Protein AF-A0A1I8JSB0-F1 (afdb_monomer_lite)

Sequence (387 aa):
MGYAEASQKTAGIHMRLFARAFAFRDAEGRSAAFVNVDAGMISPMMKLKAQLYTEANVLLSATHTHSGPGGYHGYTLYAISTLGYFADTFNTLANGIARSIELAHASLRPTKTAIQLRTAGQFWPSSLRAHNTDRDMTVVKLVDANSGKPFGMLNWFAVHPTSMNNTNLLISGDNKGWAAQAFERFMDYQAGTNTLPGGQRFVASFANANEGDSQHRRPRCMDTGEPCDIATSTCGGKAKHCVASGPGKDMLDSTRIIGLKQFGRAMYVDMSNQQLTVNGRRVRTCPPAMVFAAGTPTVRAVFDFTQGDTSGNPFWNLVRGILSKPNQEQINCHSPKPILLNTGYALADNGMTGAKVVLSGVSNLYSSYVTTFEEYQVSGDKVDVNN

InterPro domains:
  IPR006823 Neutral/alkaline nonlysosomal ceramidase [PTHR12670] (1-266)
  IPR031329 Neutral/alkaline non-lysosomal ceramidase, N-terminal [PF04734] (1-115)
  IPR031329 Neutral/alkaline non-lysosomal ceramidase, N-terminal [PF04734] (131-266)

pLDDT: mean 79.34, std 17.27, range [29.23, 98.44]

Organism: NCBI:txid282301

Structure (mmCIF, N/CA/C/O backbone):
data_AF-A0A1I8JSB0-F1
#
_entry.id   AF-A0A1I8JSB0-F1
#
loop_
_atom_site.group_PDB
_atom_site.id
_atom_site.type_symbol
_atom_site.label_atom_id
_atom_site.label_alt_id
_atom_site.label_comp_id
_atom_site.label_asym_id
_atom_site.label_entity_id
_atom_site.label_seq_id
_atom_site.pdbx_PDB_ins_code
_atom_site.Cartn_x
_atom_site.Cartn_y
_atom_site.Cartn_z
_atom_site.occupancy
_atom_site.B_iso_or_equiv
_atom_site.auth_seq_id
_atom_site.auth_comp_id
_atom_site.auth_asym_id
_atom_site.auth_atom_id
_atom_site.pdbx_PDB_model_num
ATOM 1 N N . MET A 1 1 ? 9.179 -6.297 -8.871 1.00 89.56 1 MET A N 1
ATOM 2 C CA . MET A 1 1 ? 8.061 -6.698 -9.753 1.00 89.56 1 MET A CA 1
ATOM 3 C C . MET A 1 1 ? 7.345 -5.427 -10.140 1.00 89.56 1 MET A C 1
ATOM 5 O O . MET A 1 1 ? 7.002 -4.690 -9.231 1.00 89.56 1 MET A O 1
ATOM 9 N N . GLY A 1 2 ? 7.151 -5.167 -11.433 1.00 90.69 2 GLY A N 1
ATOM 10 C CA . GLY A 1 2 ? 6.472 -3.959 -11.916 1.00 90.69 2 GLY A CA 1
ATOM 11 C C . GLY A 1 2 ? 7.093 -3.413 -13.201 1.00 90.69 2 GLY A C 1
ATOM 12 O O . GLY A 1 2 ? 6.417 -3.328 -14.213 1.00 90.69 2 GLY A O 1
ATOM 13 N N . TYR A 1 3 ? 8.401 -3.132 -13.203 1.00 90.31 3 TYR A N 1
ATOM 14 C CA . TYR A 1 3 ? 9.091 -2.533 -14.361 1.00 90.31 3 TYR A CA 1
ATOM 15 C C . TYR A 1 3 ? 9.356 -3.471 -15.546 1.00 90.31 3 TYR A C 1
ATOM 17 O O . TYR A 1 3 ? 9.834 -3.009 -16.575 1.00 90.31 3 TYR A O 1
ATOM 25 N N . ALA A 1 4 ? 9.090 -4.772 -15.396 1.00 87.81 4 ALA A N 1
ATOM 26 C CA . ALA A 1 4 ? 9.387 -5.798 -16.400 1.00 87.81 4 ALA A CA 1
ATOM 27 C C . ALA A 1 4 ? 10.856 -5.808 -16.896 1.00 87.81 4 ALA A C 1
ATOM 29 O O . ALA A 1 4 ? 11.142 -6.261 -18.000 1.00 87.81 4 ALA A O 1
ATOM 30 N N . GLU A 1 5 ? 11.793 -5.348 -16.063 1.00 88.12 5 GLU A N 1
ATOM 31 C CA . GLU A 1 5 ? 13.224 -5.302 -16.366 1.00 88.12 5 GLU A CA 1
ATOM 32 C C . GLU A 1 5 ? 13.910 -6.582 -15.867 1.00 88.12 5 GLU A C 1
ATOM 34 O O . GLU A 1 5 ? 14.015 -6.812 -14.662 1.00 88.12 5 GLU A O 1
ATOM 39 N N . ALA A 1 6 ? 14.380 -7.425 -16.791 1.00 84.44 6 ALA A N 1
ATOM 40 C CA . ALA A 1 6 ? 14.959 -8.734 -16.471 1.00 84.44 6 ALA A CA 1
ATOM 41 C C . ALA A 1 6 ? 16.253 -8.642 -15.639 1.00 84.44 6 ALA A C 1
ATOM 43 O O . ALA A 1 6 ? 16.594 -9.570 -14.897 1.00 84.44 6 ALA A O 1
ATOM 44 N N . SER A 1 7 ? 16.980 -7.526 -15.753 1.00 89.50 7 SER A N 1
ATOM 45 C CA . SER A 1 7 ? 18.189 -7.270 -14.964 1.00 89.50 7 SER A CA 1
ATOM 46 C C . SER A 1 7 ? 17.901 -6.785 -13.535 1.00 89.50 7 SER A C 1
ATOM 48 O O . SER A 1 7 ? 18.782 -6.869 -12.677 1.00 89.50 7 SER A O 1
ATOM 50 N N . GLN A 1 8 ? 16.671 -6.347 -13.235 1.00 93.31 8 GLN A N 1
ATOM 51 C CA . GLN A 1 8 ? 16.290 -5.810 -11.928 1.00 93.31 8 GLN A CA 1
ATOM 52 C C . GLN A 1 8 ? 16.028 -6.934 -10.909 1.00 93.31 8 GLN A C 1
ATOM 54 O O . GLN A 1 8 ? 14.889 -7.276 -10.580 1.00 93.31 8 GLN A O 1
ATOM 59 N N . LYS A 1 9 ? 17.107 -7.520 -10.387 1.00 94.38 9 LYS A N 1
ATOM 60 C CA . LYS A 1 9 ? 17.066 -8.570 -9.359 1.00 94.38 9 LYS A CA 1
ATOM 61 C C . LYS A 1 9 ? 17.304 -7.981 -7.972 1.00 94.38 9 LYS A C 1
ATOM 63 O O . LYS A 1 9 ? 18.182 -7.145 -7.788 1.00 94.38 9 LYS A O 1
ATOM 68 N N . THR A 1 10 ? 16.539 -8.430 -6.979 1.00 95.25 10 THR A N 1
ATOM 69 C CA . THR A 1 10 ? 16.676 -7.949 -5.596 1.00 95.25 10 THR A CA 1
ATOM 70 C C . THR A 1 10 ? 18.075 -8.246 -5.046 1.00 95.25 10 THR A C 1
ATOM 72 O O . THR A 1 10 ? 18.488 -9.404 -5.045 1.00 95.25 10 THR A O 1
ATOM 75 N N . ALA A 1 11 ? 18.769 -7.228 -4.534 1.00 97.06 11 ALA A N 1
ATOM 76 C CA . ALA A 1 11 ? 20.131 -7.311 -3.989 1.00 97.06 11 ALA A CA 1
ATOM 77 C C . ALA A 1 11 ? 20.255 -6.716 -2.570 1.00 97.06 11 ALA A C 1
ATOM 79 O O . ALA A 1 11 ? 21.353 -6.478 -2.075 1.00 97.06 11 ALA A O 1
ATOM 80 N N . GLY A 1 12 ? 19.131 -6.453 -1.903 1.00 97.75 12 GLY A N 1
ATOM 81 C CA . GLY A 1 12 ? 19.112 -5.928 -0.543 1.00 97.75 12 GLY A CA 1
ATOM 82 C C . GLY A 1 12 ? 17.721 -5.490 -0.108 1.00 97.75 12 GLY A C 1
ATOM 83 O O . GLY A 1 12 ? 16.734 -5.687 -0.820 1.00 97.75 12 GLY A O 1
ATOM 84 N N . ILE A 1 13 ? 17.638 -4.887 1.076 1.00 97.88 13 ILE A N 1
ATOM 85 C CA . ILE A 1 13 ? 16.386 -4.400 1.659 1.00 97.88 13 ILE A CA 1
ATOM 86 C C . ILE A 1 13 ? 16.592 -2.954 2.101 1.00 97.88 13 ILE A C 1
ATOM 88 O O . ILE A 1 13 ? 17.453 -2.682 2.931 1.00 97.88 13 ILE A O 1
ATOM 92 N N . HIS A 1 14 ? 15.782 -2.041 1.566 1.00 97.56 14 HIS A N 1
ATOM 93 C CA . HIS A 1 14 ? 15.671 -0.668 2.061 1.00 97.56 14 HIS A CA 1
ATOM 94 C C . HIS A 1 14 ? 14.666 -0.619 3.218 1.00 97.56 14 HIS A C 1
ATOM 96 O O . HIS A 1 14 ? 14.980 -0.139 4.304 1.00 97.56 14 HIS A O 1
ATOM 102 N N . MET A 1 15 ? 13.468 -1.167 3.007 1.00 95.75 15 MET A N 1
ATOM 103 C CA . MET A 1 15 ? 12.448 -1.320 4.045 1.00 95.75 15 MET A CA 1
ATOM 104 C C . MET A 1 15 ? 11.651 -2.602 3.833 1.00 95.75 15 MET A C 1
ATOM 106 O O . MET A 1 15 ? 11.510 -3.086 2.709 1.00 95.75 15 MET A O 1
ATOM 110 N N . ARG A 1 16 ? 11.125 -3.159 4.927 1.00 97.12 16 ARG A N 1
ATOM 111 C CA . ARG A 1 16 ? 10.251 -4.333 4.868 1.00 97.12 16 ARG A CA 1
ATOM 112 C C . ARG A 1 16 ? 8.912 -3.975 4.221 1.00 97.12 16 ARG A C 1
ATOM 114 O O . ARG A 1 16 ? 8.481 -2.824 4.252 1.00 97.12 16 ARG A O 1
ATOM 121 N N . LEU A 1 17 ? 8.286 -4.998 3.653 1.00 97.94 17 LEU A N 1
ATOM 122 C CA . LEU A 1 17 ? 6.951 -4.962 3.070 1.00 97.94 17 LEU A CA 1
ATOM 123 C C . LEU A 1 17 ? 5.964 -5.519 4.098 1.00 97.94 17 LEU A C 1
ATOM 125 O O . LEU A 1 17 ? 6.251 -6.551 4.708 1.00 97.94 17 LEU A O 1
ATOM 129 N N . PHE A 1 18 ? 4.823 -4.860 4.289 1.00 98.00 18 PHE A N 1
ATOM 130 C CA . PHE A 1 18 ? 3.816 -5.271 5.264 1.00 98.00 18 PHE A CA 1
ATOM 131 C C . PHE A 1 18 ? 2.462 -5.556 4.605 1.00 98.00 18 PHE A C 1
ATOM 133 O O . PHE A 1 18 ? 2.074 -4.909 3.633 1.00 98.00 18 PHE A O 1
ATOM 140 N N . ALA A 1 19 ? 1.722 -6.507 5.178 1.00 97.81 19 ALA A N 1
ATOM 141 C CA . ALA A 1 19 ? 0.291 -6.671 4.948 1.00 97.81 19 ALA A CA 1
ATOM 142 C C . ALA A 1 19 ? -0.464 -6.006 6.106 1.00 97.81 19 ALA A C 1
ATOM 144 O O . ALA A 1 19 ? -0.271 -6.366 7.269 1.00 97.81 19 ALA A O 1
ATOM 145 N N . ARG A 1 20 ? -1.296 -5.011 5.794 1.00 98.12 20 ARG A N 1
ATOM 146 C CA . ARG A 1 20 ? -2.055 -4.224 6.772 1.00 98.12 20 ARG A CA 1
ATOM 147 C C . ARG A 1 20 ? -3.529 -4.563 6.657 1.00 98.12 20 ARG A C 1
ATOM 149 O O . ARG A 1 20 ? -4.181 -4.151 5.699 1.00 98.12 20 ARG A O 1
ATOM 156 N N . ALA A 1 21 ? -4.032 -5.326 7.620 1.00 97.19 21 ALA A N 1
ATOM 157 C CA . ALA A 1 21 ? -5.405 -5.807 7.633 1.00 97.19 21 ALA A CA 1
ATOM 158 C C . ALA A 1 21 ? -6.298 -4.998 8.579 1.00 97.19 21 ALA A C 1
ATOM 160 O O . ALA A 1 21 ? -5.900 -4.625 9.681 1.00 97.19 21 ALA A O 1
ATOM 161 N N . PHE A 1 22 ? -7.538 -4.798 8.149 1.00 96.25 22 PHE A N 1
ATOM 162 C CA . PHE A 1 22 ? -8.606 -4.144 8.887 1.00 96.25 22 PHE A CA 1
ATOM 163 C C . PHE A 1 22 ? -9.823 -5.059 8.844 1.00 96.25 22 PHE A C 1
ATOM 165 O O . PHE A 1 22 ? -10.393 -5.295 7.779 1.00 96.25 22 PHE A O 1
ATOM 172 N N . ALA A 1 23 ? -10.183 -5.603 10.003 1.00 95.31 23 ALA A N 1
ATOM 173 C CA . ALA A 1 23 ? -11.363 -6.433 10.181 1.00 95.31 23 ALA A CA 1
ATOM 174 C C . ALA A 1 23 ? -12.520 -5.572 10.692 1.00 95.31 23 ALA A C 1
ATOM 176 O O . ALA A 1 23 ? -12.367 -4.810 11.648 1.00 95.31 23 ALA A O 1
ATOM 177 N N . PHE A 1 24 ? -13.680 -5.727 10.072 1.00 92.56 24 PHE A N 1
ATOM 178 C CA . PHE A 1 24 ? -14.917 -5.055 10.434 1.00 92.56 24 PHE A CA 1
ATOM 179 C C . PHE A 1 24 ? -15.942 -6.103 10.836 1.00 92.56 24 PHE A C 1
ATOM 181 O O . PHE A 1 24 ? -16.039 -7.155 10.203 1.00 92.56 24 PHE A O 1
ATOM 188 N N . ARG A 1 25 ? -16.711 -5.804 11.880 1.00 92.69 25 ARG A N 1
ATOM 189 C CA . ARG A 1 25 ? -17.876 -6.582 12.291 1.00 92.69 25 ARG A CA 1
ATOM 190 C C . ARG A 1 25 ? -19.010 -5.620 12.603 1.00 92.69 25 ARG A C 1
ATOM 192 O O . ARG A 1 25 ? -18.790 -4.660 13.339 1.00 92.69 25 ARG A O 1
ATOM 199 N N . ASP A 1 26 ? -20.177 -5.859 12.022 1.00 87.94 26 ASP A N 1
ATOM 200 C CA . ASP A 1 26 ? -21.372 -5.067 12.306 1.00 87.94 26 ASP A CA 1
ATOM 201 C C . ASP A 1 26 ? -22.164 -5.612 13.504 1.00 87.94 26 ASP A C 1
ATOM 203 O O . ASP A 1 26 ? -21.771 -6.593 14.142 1.00 87.94 26 ASP A O 1
ATOM 207 N N . ALA A 1 27 ? -23.267 -4.938 13.835 1.00 86.50 27 ALA A N 1
ATOM 208 C CA . ALA A 1 27 ? -24.126 -5.303 14.958 1.00 86.50 27 ALA A CA 1
ATOM 209 C C . ALA A 1 27 ? -24.830 -6.656 14.753 1.00 86.50 27 ALA A C 1
ATOM 211 O O . ALA A 1 27 ? -25.125 -7.340 15.729 1.00 86.50 27 ALA A O 1
ATOM 212 N N . GLU A 1 28 ? -25.040 -7.070 13.500 1.00 90.56 28 GLU A N 1
ATOM 213 C CA . GLU A 1 28 ? -25.629 -8.364 13.145 1.00 90.56 28 GLU A CA 1
ATOM 214 C C . GLU A 1 28 ? -24.593 -9.504 13.126 1.00 90.56 28 GLU A C 1
ATOM 216 O O . GLU A 1 28 ? -24.933 -10.655 12.855 1.00 90.56 28 GLU A O 1
ATOM 221 N N . GLY A 1 29 ? -23.322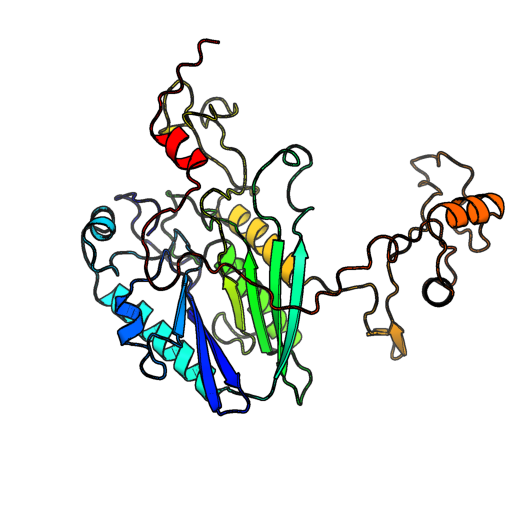 -9.208 13.416 1.00 88.62 29 GLY A N 1
ATOM 222 C CA . GLY A 1 29 ? -22.240 -10.189 13.467 1.00 88.62 29 GLY A CA 1
ATOM 223 C C . GLY A 1 29 ? -21.635 -10.537 12.106 1.00 88.62 29 GLY A C 1
ATOM 224 O O . GLY A 1 29 ? -20.741 -11.385 12.045 1.00 88.62 29 GLY A O 1
ATOM 225 N N . ARG A 1 30 ? -22.044 -9.872 11.018 1.00 91.50 30 ARG A N 1
ATOM 226 C CA . ARG A 1 30 ? -21.415 -10.047 9.703 1.00 91.50 30 ARG A CA 1
ATOM 227 C C . ARG A 1 30 ? -20.030 -9.422 9.748 1.00 91.50 30 ARG A C 1
ATOM 229 O O . ARG A 1 30 ? -19.825 -8.363 10.341 1.00 91.50 30 ARG A O 1
ATOM 236 N N . SER A 1 31 ? -19.054 -10.091 9.146 1.00 92.62 31 SER A N 1
ATOM 237 C CA . SER A 1 31 ? -17.669 -9.625 9.138 1.00 92.62 31 SER A CA 1
ATOM 238 C C . SER A 1 31 ? -17.145 -9.438 7.724 1.00 92.62 31 SER A C 1
ATOM 240 O O . SER A 1 31 ? -17.493 -10.198 6.824 1.00 92.62 31 SER A O 1
ATOM 242 N N . ALA A 1 32 ? -16.290 -8.436 7.550 1.00 93.75 32 ALA A N 1
ATOM 243 C CA . ALA A 1 32 ? -15.554 -8.181 6.320 1.00 93.75 32 ALA A CA 1
ATOM 244 C C . ALA A 1 32 ? -14.115 -7.776 6.649 1.00 93.75 32 ALA A C 1
ATOM 246 O O . ALA A 1 32 ? -13.860 -7.186 7.699 1.00 93.75 32 ALA A O 1
ATOM 247 N N . ALA A 1 33 ? -13.175 -8.078 5.760 1.00 94.75 33 ALA A N 1
ATOM 248 C CA . ALA A 1 33 ? -11.778 -7.702 5.916 1.00 94.75 33 ALA A CA 1
ATOM 249 C C . ALA A 1 33 ? -11.260 -6.959 4.684 1.00 94.75 33 ALA A C 1
ATOM 251 O O . ALA A 1 33 ? -11.457 -7.387 3.549 1.00 94.75 33 ALA A O 1
ATOM 252 N N . PHE A 1 34 ? -10.549 -5.864 4.927 1.00 96.31 34 PHE A N 1
ATOM 253 C CA . PHE A 1 34 ? -9.745 -5.174 3.927 1.00 96.31 34 PHE A CA 1
ATOM 254 C C . PHE A 1 34 ? -8.271 -5.352 4.270 1.00 96.31 34 PHE A C 1
ATOM 256 O O . PHE A 1 34 ? -7.871 -5.094 5.404 1.00 96.31 34 PHE A O 1
ATOM 263 N N . VAL A 1 35 ? -7.457 -5.768 3.305 1.00 97.69 35 VAL A N 1
ATOM 264 C CA . VAL A 1 35 ? -6.010 -5.908 3.483 1.00 97.69 35 VAL A CA 1
ATOM 265 C C . VAL A 1 35 ? -5.300 -5.133 2.395 1.00 97.69 35 VAL A C 1
ATOM 267 O O . VAL A 1 35 ? -5.491 -5.421 1.220 1.00 97.69 35 VAL A O 1
ATOM 270 N N . ASN A 1 36 ? -4.451 -4.187 2.783 1.00 98.19 36 ASN A N 1
ATOM 271 C CA . ASN A 1 36 ? -3.564 -3.494 1.859 1.00 98.19 36 ASN A CA 1
ATOM 272 C C . ASN A 1 36 ? -2.135 -4.019 2.025 1.00 98.19 36 ASN A C 1
ATO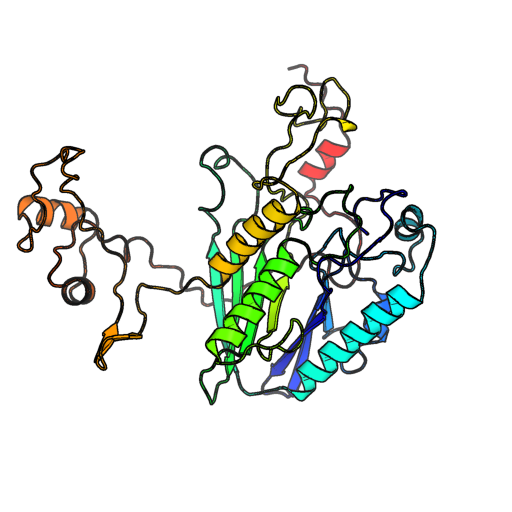M 274 O O . ASN A 1 36 ? -1.599 -4.036 3.136 1.00 98.19 36 ASN A O 1
ATOM 278 N N . VAL A 1 37 ? -1.534 -4.476 0.932 1.00 98.00 37 VAL A N 1
ATOM 279 C CA . VAL A 1 37 ? -0.258 -5.196 0.926 1.00 98.00 37 VAL A CA 1
ATOM 280 C C . VAL A 1 37 ? 0.788 -4.378 0.187 1.00 98.00 37 VAL A C 1
ATOM 282 O O . VAL A 1 37 ? 0.558 -3.950 -0.943 1.00 98.00 37 VAL A O 1
ATOM 285 N N . ASP A 1 38 ? 1.963 -4.208 0.791 1.00 98.25 38 ASP A N 1
ATOM 286 C CA . ASP A 1 38 ? 3.129 -3.631 0.120 1.00 98.25 38 ASP A CA 1
ATOM 287 C C . ASP A 1 38 ? 3.663 -4.609 -0.948 1.00 98.25 38 ASP A C 1
ATOM 289 O O . ASP A 1 38 ? 4.637 -5.328 -0.738 1.00 98.25 38 ASP A O 1
ATOM 293 N N . ALA A 1 39 ? 2.993 -4.670 -2.097 1.00 97.31 39 ALA A N 1
ATOM 294 C CA . ALA A 1 39 ? 3.317 -5.529 -3.230 1.00 97.31 39 ALA A CA 1
ATOM 295 C C . ALA A 1 39 ? 3.025 -4.817 -4.559 1.00 97.31 39 ALA A C 1
ATOM 297 O O . ALA A 1 39 ? 2.304 -3.821 -4.596 1.00 97.31 39 ALA A O 1
ATOM 298 N N . GLY A 1 40 ? 3.569 -5.356 -5.652 1.00 95.56 40 GLY A N 1
ATOM 299 C CA . GLY A 1 40 ? 3.278 -4.870 -7.003 1.00 95.56 40 GLY A CA 1
ATOM 300 C C . GLY A 1 40 ? 1.825 -5.118 -7.396 1.00 95.56 40 GLY A C 1
ATOM 301 O O . GLY A 1 40 ? 1.167 -4.230 -7.906 1.00 95.56 40 GLY A O 1
ATOM 302 N N . MET A 1 41 ? 1.277 -6.294 -7.113 1.00 94.31 41 MET A N 1
ATOM 303 C CA . MET A 1 41 ? -0.147 -6.565 -7.291 1.00 94.31 41 MET A CA 1
ATOM 304 C C . MET A 1 41 ? -0.571 -7.792 -6.485 1.00 94.31 41 MET A C 1
ATOM 306 O O . MET A 1 41 ? 0.259 -8.442 -5.851 1.00 94.31 41 MET A O 1
ATOM 310 N N . ILE A 1 42 ? -1.868 -8.102 -6.487 1.00 93.94 42 ILE A N 1
ATOM 311 C CA . ILE A 1 42 ? -2.411 -9.277 -5.805 1.00 93.94 42 ILE A CA 1
ATOM 312 C C . ILE A 1 42 ? -2.579 -10.435 -6.787 1.00 93.94 42 ILE A C 1
ATOM 314 O O . ILE A 1 42 ? -3.166 -10.294 -7.861 1.00 93.94 42 ILE A O 1
ATOM 318 N N . SER A 1 43 ? -2.078 -11.604 -6.391 1.00 91.25 43 SER A N 1
ATOM 319 C CA . SER A 1 43 ? -2.400 -12.868 -7.049 1.00 91.25 43 SER A CA 1
ATOM 320 C C . SER A 1 43 ? -3.702 -13.423 -6.460 1.00 91.25 43 SER A C 1
ATOM 322 O O . SER A 1 43 ? -3.801 -13.521 -5.232 1.00 91.25 43 SER A O 1
ATOM 324 N N . PRO A 1 44 ? -4.677 -13.855 -7.283 1.00 87.25 44 PRO A N 1
ATOM 325 C CA . PRO A 1 44 ? -5.954 -14.380 -6.786 1.00 87.25 44 PRO A CA 1
ATOM 326 C C . PRO A 1 44 ? -5.764 -15.604 -5.879 1.00 87.25 44 PRO A C 1
ATOM 328 O O . PRO A 1 44 ? -6.510 -15.799 -4.922 1.00 87.25 44 PRO A O 1
ATOM 331 N N . MET A 1 45 ? -4.695 -16.377 -6.102 1.00 88.38 45 MET A N 1
ATOM 332 C CA . MET A 1 45 ? -4.334 -17.541 -5.286 1.00 88.38 45 MET A CA 1
ATOM 333 C C . MET A 1 45 ? -4.061 -17.189 -3.815 1.00 88.38 45 MET A C 1
ATOM 335 O O . MET A 1 45 ? -4.176 -18.054 -2.950 1.00 88.38 45 MET A O 1
ATOM 339 N N . MET A 1 46 ? -3.722 -15.933 -3.499 1.00 90.81 46 MET A N 1
ATOM 340 C CA . MET A 1 46 ? -3.470 -15.501 -2.119 1.00 90.81 46 MET A CA 1
ATOM 341 C C . MET A 1 46 ? -4.737 -15.535 -1.255 1.00 90.81 46 MET A C 1
ATOM 343 O O . MET A 1 46 ? -4.636 -15.760 -0.049 1.00 90.81 46 MET A O 1
ATOM 347 N N . LYS A 1 47 ? -5.932 -15.393 -1.852 1.00 87.06 47 LYS A N 1
ATOM 348 C CA . LYS A 1 47 ? -7.203 -15.499 -1.115 1.00 87.06 47 LYS A CA 1
ATOM 349 C C . LYS A 1 47 ? -7.414 -16.878 -0.489 1.00 87.06 47 LYS A C 1
ATOM 351 O O . LYS A 1 47 ? -8.026 -16.966 0.568 1.00 87.06 47 LYS A O 1
ATOM 356 N N . LEU A 1 48 ? -6.839 -17.938 -1.065 1.00 83.88 48 LEU A N 1
ATOM 357 C CA . LEU A 1 48 ? -6.954 -19.308 -0.544 1.00 83.88 48 LEU A CA 1
ATOM 358 C C . LEU A 1 48 ? -6.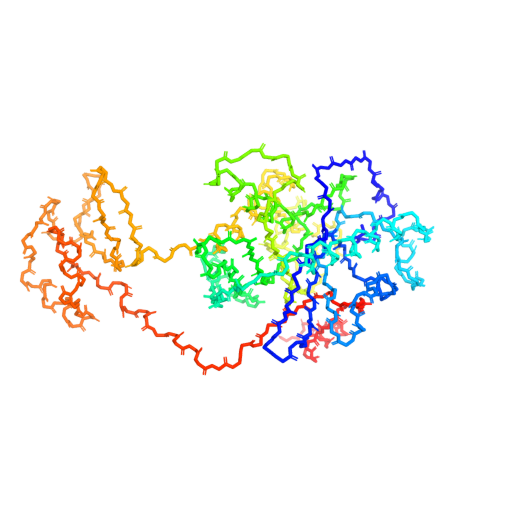358 -19.472 0.866 1.00 83.88 48 LEU A C 1
ATOM 360 O O . LEU A 1 48 ? -6.695 -20.417 1.578 1.00 83.88 48 LEU A O 1
ATOM 364 N N . LYS A 1 49 ? -5.463 -18.563 1.277 1.00 84.56 49 LYS A N 1
ATOM 365 C CA . LYS A 1 49 ? -4.858 -18.556 2.615 1.00 84.56 49 LYS A CA 1
ATOM 366 C C . LYS A 1 49 ? -5.631 -17.696 3.624 1.00 84.56 49 LYS A C 1
ATOM 368 O O . LYS A 1 49 ? -5.372 -17.802 4.816 1.00 84.56 49 LYS A O 1
ATOM 373 N N . ALA A 1 50 ? -6.605 -16.894 3.192 1.00 83.56 50 ALA A N 1
ATOM 374 C CA . ALA A 1 50 ? -7.394 -16.004 4.047 1.00 83.56 50 ALA A CA 1
ATOM 375 C C . ALA A 1 50 ? -8.632 -16.697 4.665 1.00 83.56 50 ALA A C 1
ATOM 377 O O . ALA A 1 50 ? -9.723 -16.140 4.653 1.00 83.56 50 ALA A O 1
ATOM 378 N N . GLN A 1 51 ? -8.471 -17.907 5.215 1.00 84.31 51 GLN A N 1
ATOM 379 C CA . GLN A 1 51 ? -9.574 -18.834 5.542 1.00 84.31 51 GLN A CA 1
ATOM 380 C C . GLN A 1 51 ? -10.577 -18.351 6.609 1.00 84.31 51 GLN A C 1
ATOM 382 O O . GLN A 1 51 ? -11.674 -18.894 6.693 1.00 84.31 51 GLN A O 1
ATOM 387 N N . LEU A 1 52 ? -10.237 -17.337 7.418 1.00 87.38 52 LEU A N 1
ATOM 388 C CA . LEU A 1 52 ? -11.178 -16.729 8.377 1.00 87.38 52 LEU A CA 1
ATOM 389 C C . LEU A 1 52 ? -12.329 -15.972 7.697 1.00 87.38 52 LEU A C 1
ATOM 391 O O . LEU A 1 52 ? -13.334 -15.667 8.338 1.00 87.38 52 LEU A O 1
ATOM 395 N N . TYR A 1 53 ? -12.160 -15.637 6.421 1.00 90.44 53 TYR A N 1
ATOM 396 C CA . TYR A 1 53 ? -13.135 -14.941 5.601 1.00 90.44 53 TYR A CA 1
ATOM 397 C C . TYR A 1 53 ? -13.358 -15.732 4.310 1.00 90.44 53 TYR A C 1
ATOM 399 O O . TYR A 1 53 ? -12.550 -16.557 3.889 1.00 90.44 53 TYR A O 1
ATOM 407 N N . THR A 1 54 ? -14.488 -15.479 3.675 1.00 89.44 54 THR A N 1
ATOM 408 C CA . THR A 1 54 ? -14.830 -15.991 2.349 1.00 89.44 54 THR A CA 1
ATOM 409 C C . THR A 1 54 ? -14.344 -15.029 1.270 1.00 89.44 54 THR A C 1
ATOM 411 O O . THR A 1 54 ? -14.058 -13.861 1.537 1.00 89.44 54 THR A O 1
ATOM 414 N N . GLU A 1 55 ? -14.318 -15.480 0.018 1.00 86.38 55 GLU A N 1
ATOM 415 C CA . GLU A 1 55 ? -13.990 -14.618 -1.121 1.00 86.38 55 GLU A CA 1
ATOM 416 C C . GLU A 1 55 ? -14.850 -13.343 -1.179 1.00 86.38 55 GLU A C 1
ATOM 418 O O . GLU A 1 55 ? -14.332 -12.277 -1.524 1.00 86.38 55 GLU A O 1
ATOM 423 N N . ALA A 1 56 ? -16.128 -13.457 -0.799 1.00 87.81 56 ALA A N 1
ATOM 424 C CA . ALA A 1 56 ? -17.125 -12.394 -0.868 1.00 87.81 56 ALA A CA 1
ATOM 425 C C . ALA A 1 56 ? -16.926 -11.283 0.174 1.00 87.81 56 ALA A C 1
ATOM 427 O O . ALA A 1 56 ? -17.400 -10.167 -0.021 1.00 87.81 56 ALA A O 1
ATOM 428 N N . ASN A 1 57 ? -16.238 -11.566 1.282 1.00 91.25 57 ASN A N 1
ATOM 429 C CA . ASN A 1 57 ? -16.065 -10.624 2.390 1.00 91.25 57 ASN A CA 1
ATOM 430 C C . ASN A 1 57 ? -14.592 -10.379 2.752 1.00 91.25 57 ASN A C 1
ATOM 432 O O . ASN A 1 57 ? -14.302 -9.869 3.834 1.00 91.25 57 ASN A O 1
ATOM 436 N N . VAL A 1 58 ? -13.668 -10.684 1.836 1.00 94.06 58 VAL A N 1
ATOM 437 C CA . VAL A 1 58 ? -12.267 -10.253 1.911 1.00 94.06 58 VAL A CA 1
ATOM 438 C C . VAL A 1 58 ? -11.851 -9.510 0.642 1.00 94.06 58 VAL A C 1
ATOM 440 O O . VAL A 1 58 ? -11.929 -10.036 -0.473 1.00 94.06 58 VAL A O 1
ATOM 443 N N . LEU A 1 59 ? -11.368 -8.282 0.821 1.00 94.69 59 LEU A N 1
ATOM 444 C CA . LEU A 1 59 ? -10.761 -7.471 -0.228 1.00 94.69 59 LEU A CA 1
ATOM 445 C C . LEU A 1 59 ? -9.253 -7.399 0.014 1.00 94.69 59 LEU A C 1
ATOM 447 O O . LEU A 1 59 ? -8.805 -6.827 1.008 1.00 94.69 59 LEU A O 1
ATOM 451 N N . LEU A 1 60 ? -8.477 -7.989 -0.893 1.00 96.50 60 LEU A N 1
ATOM 452 C CA . LEU A 1 60 ? -7.020 -7.882 -0.892 1.00 96.50 60 LEU A CA 1
ATOM 453 C C . LEU A 1 60 ? -6.625 -6.819 -1.915 1.00 96.50 60 LEU A C 1
ATOM 455 O O . LEU A 1 60 ? -6.947 -6.975 -3.085 1.00 96.50 60 LEU A O 1
ATOM 459 N N . SER A 1 61 ? -5.921 -5.778 -1.493 1.00 96.75 61 SER A N 1
ATOM 460 C CA . SER A 1 61 ? -5.436 -4.670 -2.319 1.00 96.75 61 SER A CA 1
ATOM 461 C C . SER A 1 61 ? -3.918 -4.603 -2.227 1.00 96.75 61 SER A C 1
ATOM 463 O O . SER A 1 61 ? -3.346 -4.893 -1.175 1.00 96.75 61 SER A O 1
ATOM 465 N N . ALA A 1 62 ? -3.251 -4.204 -3.304 1.00 97.31 62 ALA A N 1
ATOM 466 C CA . ALA A 1 62 ? -1.829 -3.888 -3.266 1.00 97.31 62 ALA A CA 1
ATOM 467 C C . ALA A 1 62 ? -1.603 -2.371 -3.262 1.00 97.31 62 ALA A C 1
ATOM 469 O O . ALA A 1 62 ? -2.382 -1.618 -3.844 1.00 97.31 62 ALA A O 1
ATOM 470 N N . THR A 1 63 ? -0.494 -1.925 -2.671 1.00 97.62 63 THR A N 1
ATOM 471 C CA . THR A 1 63 ? -0.028 -0.536 -2.814 1.00 97.62 63 THR A CA 1
ATOM 472 C C . THR A 1 63 ? 0.504 -0.232 -4.205 1.00 97.62 63 THR A C 1
ATOM 474 O O . THR A 1 63 ? 0.696 0.938 -4.508 1.00 97.62 63 THR A O 1
ATOM 477 N N . HIS A 1 64 ? 0.736 -1.275 -5.008 1.00 97.31 64 HIS A N 1
ATOM 478 C CA . HIS A 1 64 ? 1.330 -1.288 -6.339 1.00 97.31 64 HIS A CA 1
ATOM 479 C C . HIS A 1 64 ? 2.846 -1.045 -6.388 1.00 97.31 64 HIS A C 1
ATOM 481 O O . HIS A 1 64 ? 3.357 -0.723 -7.448 1.00 97.31 64 HIS A O 1
ATOM 487 N N . THR A 1 65 ? 3.599 -1.168 -5.281 1.00 97.25 65 THR A N 1
ATOM 488 C CA . THR A 1 65 ? 5.056 -0.886 -5.277 1.00 97.25 65 THR A CA 1
ATOM 489 C C . THR A 1 65 ? 5.813 -1.670 -6.355 1.00 97.25 65 THR A C 1
ATOM 491 O O . THR A 1 65 ? 5.734 -2.899 -6.430 1.00 97.25 65 THR A O 1
ATOM 494 N N . HIS A 1 66 ? 6.628 -0.969 -7.149 1.00 96.69 66 HIS A N 1
ATOM 495 C CA . HIS A 1 66 ? 7.472 -1.601 -8.169 1.00 96.69 66 HIS A CA 1
ATOM 496 C C . HIS A 1 66 ? 8.755 -2.238 -7.593 1.00 96.69 66 HIS A C 1
ATOM 498 O O . HIS A 1 66 ? 9.494 -2.923 -8.305 1.00 96.69 66 HIS A O 1
ATOM 504 N N . SER A 1 67 ? 9.000 -2.069 -6.288 1.00 97.38 67 SER A N 1
ATOM 505 C CA . SER A 1 67 ? 10.225 -2.484 -5.588 1.00 97.38 67 SER A CA 1
ATOM 506 C C . SER A 1 67 ? 10.037 -3.704 -4.669 1.00 97.38 67 SER A C 1
ATOM 508 O O . SER A 1 67 ? 10.765 -3.869 -3.692 1.00 97.38 67 SER A O 1
ATOM 510 N N . GLY A 1 68 ? 9.066 -4.577 -4.959 1.00 96.19 68 GLY A N 1
ATOM 511 C CA . GLY A 1 68 ? 8.914 -5.887 -4.301 1.00 96.19 68 GLY A CA 1
ATOM 512 C C . GLY A 1 68 ? 9.505 -7.060 -5.108 1.00 96.19 68 GLY A C 1
ATOM 513 O O . GLY A 1 68 ? 9.648 -6.944 -6.330 1.00 96.19 68 GLY A O 1
ATOM 514 N N . PRO A 1 69 ? 9.821 -8.211 -4.479 1.00 95.81 69 PRO A N 1
ATOM 515 C CA . PRO A 1 69 ? 10.190 -9.433 -5.206 1.00 95.81 69 PRO A CA 1
ATOM 516 C C . PRO A 1 69 ? 9.031 -9.914 -6.099 1.00 95.81 69 PRO A C 1
ATOM 518 O O . PRO A 1 69 ? 7.875 -9.619 -5.813 1.00 95.81 69 PRO A O 1
ATOM 521 N N . GLY A 1 70 ? 9.329 -10.604 -7.205 1.00 94.06 70 GLY A N 1
ATOM 522 C CA . GLY A 1 70 ? 8.336 -11.103 -8.173 1.00 94.06 70 GLY A CA 1
ATOM 523 C C . GLY A 1 70 ? 8.105 -12.618 -8.124 1.00 94.06 70 GLY A C 1
ATOM 524 O O . GLY A 1 70 ? 8.533 -13.286 -7.193 1.00 94.06 70 GLY A O 1
ATOM 525 N N . GLY A 1 71 ? 7.420 -13.155 -9.139 1.00 93.44 71 GLY A N 1
ATOM 526 C CA . GLY A 1 71 ? 7.228 -14.596 -9.349 1.00 93.44 71 GLY A CA 1
ATOM 527 C C . GLY A 1 71 ? 6.220 -15.252 -8.407 1.00 93.44 71 GLY A C 1
ATOM 528 O O . GLY A 1 71 ? 6.371 -16.408 -8.045 1.00 93.44 71 GLY A O 1
ATOM 529 N N . TYR A 1 72 ? 5.179 -14.528 -8.007 1.00 94.12 72 TYR A N 1
ATOM 530 C CA . TYR A 1 72 ? 4.105 -15.038 -7.143 1.00 94.12 72 TYR A CA 1
ATOM 531 C C . TYR A 1 72 ? 2.739 -15.122 -7.855 1.00 94.12 72 TYR A C 1
ATOM 533 O O . TYR A 1 72 ? 1.701 -15.294 -7.212 1.00 94.12 72 TYR A O 1
ATOM 541 N N . HIS A 1 73 ? 2.720 -14.988 -9.184 1.00 90.31 73 HIS A N 1
ATOM 542 C CA . HIS A 1 73 ? 1.518 -15.108 -10.013 1.00 90.31 73 HIS A CA 1
ATOM 543 C C . HIS A 1 73 ? 1.492 -16.440 -10.764 1.00 90.31 73 HIS A C 1
ATOM 545 O O . HIS A 1 73 ? 2.529 -16.907 -11.225 1.00 90.31 73 HIS A O 1
ATOM 551 N N . GLY A 1 74 ? 0.294 -17.008 -10.927 1.00 83.56 74 GLY A N 1
ATOM 552 C CA . GLY A 1 74 ? 0.079 -18.225 -11.719 1.00 83.56 74 GLY A CA 1
ATOM 553 C C . GLY A 1 74 ? -0.030 -17.995 -13.233 1.00 83.56 74 GLY A C 1
ATOM 554 O O . GLY A 1 74 ? 0.058 -18.950 -13.995 1.00 83.56 74 GLY A O 1
ATOM 555 N N . TYR A 1 75 ? -0.214 -16.750 -13.689 1.00 84.75 75 TYR A N 1
ATOM 556 C CA . TYR A 1 75 ? -0.315 -16.431 -15.118 1.00 84.75 75 TYR A CA 1
ATOM 557 C C . TYR A 1 75 ? 1.065 -16.251 -15.755 1.00 84.75 75 TYR A C 1
ATOM 559 O O . TYR A 1 75 ? 1.875 -15.458 -15.268 1.00 84.75 75 TYR A O 1
ATOM 567 N N . THR A 1 76 ? 1.291 -16.913 -16.894 1.00 85.19 76 THR A N 1
ATOM 568 C CA . THR A 1 76 ? 2.567 -16.906 -17.630 1.00 85.19 76 THR A CA 1
ATOM 569 C C . THR A 1 76 ? 3.076 -15.502 -17.933 1.00 85.19 76 THR A C 1
ATOM 571 O O . THR A 1 76 ? 4.262 -15.249 -17.757 1.00 85.19 76 THR A O 1
ATOM 574 N N . LEU A 1 77 ? 2.193 -14.569 -18.313 1.00 84.88 77 LEU A N 1
ATOM 575 C CA . LEU A 1 77 ? 2.560 -13.185 -18.637 1.00 84.88 77 LEU A CA 1
ATOM 576 C C . LEU A 1 77 ? 3.399 -12.528 -17.528 1.00 84.88 77 LEU A C 1
ATOM 578 O O . LEU A 1 77 ? 4.434 -11.926 -17.802 1.00 84.88 77 LEU A O 1
ATOM 582 N N . TYR A 1 78 ? 2.988 -12.692 -16.269 1.00 85.06 78 TYR A N 1
ATOM 583 C CA . TYR A 1 78 ? 3.666 -12.090 -15.118 1.00 85.06 78 TYR A CA 1
ATOM 584 C C . TYR A 1 78 ? 4.903 -12.875 -14.666 1.00 85.06 78 TYR A C 1
ATOM 586 O O . TYR A 1 78 ? 5.685 -12.363 -13.866 1.00 85.06 78 TYR A O 1
ATOM 594 N N . ALA A 1 79 ? 5.093 -14.091 -15.185 1.00 85.38 79 ALA A N 1
ATOM 595 C CA . ALA A 1 79 ? 6.266 -14.920 -14.937 1.00 85.38 79 ALA A CA 1
ATOM 596 C C . ALA A 1 79 ? 7.419 -14.644 -15.921 1.00 85.38 79 ALA A C 1
ATOM 598 O O . ALA A 1 79 ? 8.558 -14.998 -15.618 1.00 85.38 79 ALA A O 1
ATOM 599 N N . ILE A 1 80 ? 7.161 -13.999 -17.071 1.00 84.31 80 ILE A N 1
ATOM 600 C CA . ILE A 1 80 ? 8.176 -13.737 -18.112 1.00 84.31 80 ILE A CA 1
ATOM 601 C C . ILE A 1 80 ? 9.331 -12.900 -17.550 1.00 84.31 80 ILE A C 1
ATOM 603 O O . ILE A 1 80 ? 10.481 -13.327 -17.593 1.00 84.31 80 ILE A O 1
ATOM 607 N N . SER A 1 81 ? 9.040 -11.734 -16.964 1.00 82.38 81 SER A N 1
ATOM 608 C CA . SER A 1 81 ? 10.084 -10.843 -16.432 1.00 82.38 81 SER A CA 1
ATOM 609 C C . SER A 1 81 ? 10.754 -11.375 -15.164 1.00 82.38 81 SER A C 1
ATOM 611 O O . SER A 1 81 ? 11.825 -10.910 -14.791 1.00 82.38 81 SER A O 1
ATOM 613 N N . THR A 1 82 ? 10.116 -12.320 -14.469 1.00 87.44 82 THR A N 1
ATOM 614 C CA . THR A 1 82 ? 10.647 -12.930 -13.240 1.00 87.44 82 THR A CA 1
ATOM 615 C C . THR A 1 82 ? 11.355 -14.251 -13.509 1.00 87.44 82 THR A C 1
ATOM 617 O O . THR A 1 82 ? 11.923 -14.819 -12.583 1.00 87.44 82 THR A O 1
ATOM 620 N N . LEU A 1 83 ? 11.359 -14.716 -14.764 1.00 88.50 83 LEU A N 1
ATOM 621 C CA . LEU A 1 83 ? 11.927 -15.993 -15.194 1.00 88.50 83 LEU A CA 1
ATOM 622 C C . LEU A 1 83 ? 11.309 -17.202 -14.469 1.00 88.50 83 LEU A C 1
ATOM 624 O O . LEU A 1 83 ? 11.984 -18.201 -14.232 1.00 88.50 83 LEU A O 1
ATOM 628 N N . GLY A 1 84 ? 10.020 -17.110 -14.124 1.00 89.56 84 GLY A N 1
ATOM 629 C CA . GLY A 1 84 ? 9.263 -18.196 -13.503 1.00 89.56 84 GLY A CA 1
ATOM 630 C C . GLY A 1 84 ? 8.550 -17.833 -12.200 1.00 89.56 84 GLY A C 1
ATOM 631 O O . GLY A 1 84 ? 8.393 -16.660 -11.840 1.00 89.56 84 GLY A O 1
ATOM 632 N N . TYR A 1 85 ? 8.088 -18.886 -11.523 1.00 93.12 85 TYR A N 1
ATOM 633 C CA . TYR A 1 85 ? 7.356 -18.849 -10.259 1.00 93.12 85 TYR A CA 1
ATOM 634 C C . TYR A 1 85 ? 8.271 -19.228 -9.086 1.00 93.12 85 TYR A C 1
ATOM 636 O O . TYR A 1 85 ? 8.939 -20.260 -9.114 1.00 93.12 85 TYR A O 1
ATOM 644 N N . PHE A 1 86 ? 8.255 -18.418 -8.030 1.00 94.31 86 PHE A N 1
ATOM 645 C CA . PHE A 1 86 ? 9.012 -18.605 -6.797 1.00 94.31 86 PHE A CA 1
ATOM 646 C C . PHE A 1 86 ? 8.053 -18.880 -5.637 1.00 94.31 86 PHE A C 1
ATOM 648 O O . PHE A 1 86 ? 7.473 -17.960 -5.047 1.00 94.31 86 PHE A O 1
ATOM 655 N N . ALA A 1 87 ? 7.922 -20.158 -5.276 1.00 93.56 87 ALA A N 1
ATOM 656 C CA . ALA A 1 87 ? 7.026 -20.609 -4.213 1.00 93.56 87 ALA A CA 1
ATOM 657 C C . ALA A 1 87 ? 7.292 -19.909 -2.871 1.00 93.56 87 ALA A C 1
ATOM 659 O O . ALA A 1 87 ? 6.344 -19.553 -2.177 1.00 93.56 87 ALA A O 1
ATOM 660 N N . ASP A 1 88 ? 8.554 -19.638 -2.533 1.00 95.44 88 ASP A N 1
ATOM 661 C CA . ASP A 1 88 ? 8.918 -18.957 -1.285 1.00 95.44 88 ASP A CA 1
ATOM 662 C C . ASP A 1 88 ? 8.388 -17.524 -1.227 1.00 95.44 88 ASP A C 1
ATOM 664 O O . ASP A 1 88 ? 7.891 -17.083 -0.189 1.00 95.44 88 ASP A O 1
ATOM 668 N N . THR A 1 89 ? 8.426 -16.803 -2.353 1.00 95.38 89 THR A N 1
ATOM 669 C CA . THR A 1 89 ? 7.884 -15.439 -2.425 1.00 95.38 89 THR A CA 1
ATOM 670 C C . THR A 1 89 ? 6.365 -15.465 -2.303 1.00 95.38 89 THR A C 1
ATOM 672 O O . THR A 1 89 ? 5.798 -14.697 -1.523 1.00 95.38 89 THR A O 1
ATOM 675 N N . PHE A 1 90 ? 5.705 -16.390 -3.008 1.00 95.69 90 PHE A N 1
ATOM 676 C CA . PHE A 1 90 ? 4.263 -16.580 -2.884 1.00 95.69 90 PHE A CA 1
ATOM 677 C C . PHE A 1 90 ? 3.851 -16.927 -1.447 1.00 95.69 90 PHE A C 1
ATOM 679 O O . PHE A 1 90 ? 2.996 -16.251 -0.877 1.00 95.69 90 PHE A O 1
ATOM 686 N N . ASN A 1 91 ? 4.478 -17.938 -0.842 1.00 95.69 91 ASN A N 1
ATOM 687 C CA . ASN A 1 91 ? 4.159 -18.395 0.507 1.00 95.69 91 ASN A CA 1
ATOM 688 C C . ASN A 1 91 ? 4.418 -17.301 1.546 1.00 95.69 91 ASN A C 1
ATOM 690 O O . ASN A 1 91 ? 3.599 -17.117 2.441 1.00 95.69 91 ASN A O 1
ATOM 694 N N . THR A 1 92 ? 5.502 -16.533 1.412 1.00 96.00 92 THR A N 1
ATOM 695 C CA . THR A 1 92 ? 5.804 -15.412 2.317 1.00 96.00 92 THR A CA 1
ATOM 696 C C . THR A 1 92 ? 4.707 -14.348 2.273 1.00 96.00 92 THR A C 1
ATOM 698 O O . THR A 1 92 ? 4.215 -13.931 3.322 1.00 96.00 92 THR A O 1
ATOM 701 N N . LEU A 1 93 ? 4.276 -13.941 1.073 1.00 96.06 93 LEU A N 1
ATOM 702 C CA . LEU A 1 93 ? 3.193 -12.967 0.906 1.00 96.06 93 LEU A CA 1
ATOM 703 C C . LEU A 1 93 ? 1.858 -13.517 1.421 1.00 96.06 93 LEU A C 1
ATOM 705 O O . LEU A 1 93 ? 1.194 -12.870 2.229 1.00 96.06 93 LEU A O 1
ATOM 709 N N . ALA A 1 94 ? 1.478 -14.724 1.000 1.00 95.69 94 ALA A N 1
ATOM 710 C CA . ALA A 1 94 ? 0.187 -15.313 1.338 1.00 95.69 94 ALA A CA 1
ATOM 711 C C . ALA A 1 94 ? 0.057 -15.614 2.843 1.00 95.69 94 ALA A C 1
ATOM 713 O O . ALA A 1 94 ? -0.982 -15.329 3.439 1.00 95.69 94 ALA A O 1
ATOM 714 N N . ASN A 1 95 ? 1.122 -16.112 3.484 1.00 96.31 95 ASN A N 1
ATOM 715 C CA . ASN A 1 95 ? 1.144 -16.336 4.931 1.00 96.31 95 ASN A CA 1
ATOM 716 C C . ASN A 1 95 ? 1.144 -15.011 5.708 1.00 96.31 95 ASN A C 1
ATOM 718 O O . ASN A 1 95 ? 0.464 -14.907 6.725 1.00 96.31 95 ASN A O 1
ATOM 722 N N . GLY A 1 96 ? 1.856 -13.984 5.227 1.00 96.56 96 GLY A N 1
ATOM 723 C CA . GLY A 1 96 ? 1.825 -12.645 5.824 1.00 96.56 96 GLY A CA 1
ATOM 724 C C . GLY A 1 96 ? 0.430 -12.015 5.783 1.00 96.56 96 GLY A C 1
ATOM 725 O O . GLY A 1 96 ? -0.031 -11.466 6.785 1.00 96.56 96 GLY A O 1
ATOM 726 N N . ILE A 1 97 ? -0.278 -12.160 4.657 1.00 97.06 97 ILE A N 1
ATOM 727 C CA . ILE A 1 97 ? -1.676 -11.730 4.502 1.00 97.06 97 ILE A CA 1
ATOM 728 C C . ILE A 1 97 ? -2.572 -12.471 5.496 1.00 97.06 97 ILE A C 1
ATOM 730 O O . ILE A 1 97 ? -3.244 -11.820 6.296 1.00 97.06 97 ILE A O 1
ATOM 734 N N . ALA A 1 98 ? -2.543 -13.807 5.500 1.00 96.38 98 ALA A N 1
ATOM 735 C CA . ALA A 1 98 ? -3.344 -14.621 6.414 1.00 96.38 98 ALA A CA 1
ATOM 736 C C . ALA A 1 98 ? -3.101 -14.229 7.879 1.00 96.38 98 ALA A C 1
ATOM 738 O O . ALA A 1 98 ? -4.042 -13.935 8.617 1.00 96.38 98 ALA A O 1
ATOM 739 N N . ARG A 1 99 ? -1.828 -14.092 8.265 1.00 96.38 99 ARG A N 1
ATOM 740 C CA . ARG A 1 99 ? -1.445 -13.697 9.618 1.00 96.38 99 ARG A CA 1
ATOM 741 C C . ARG A 1 99 ? -1.943 -12.302 9.987 1.00 96.38 99 ARG A C 1
ATOM 743 O O . ARG A 1 99 ? -2.407 -12.096 11.106 1.00 96.38 99 ARG A O 1
ATOM 750 N N . SER A 1 100 ? -1.864 -11.336 9.072 1.00 97.12 100 SER A N 1
ATOM 751 C CA . SER A 1 100 ? -2.378 -9.984 9.323 1.00 97.12 100 SER A CA 1
ATOM 752 C C . SER A 1 100 ? -3.892 -9.990 9.573 1.00 97.12 100 SER A C 1
ATOM 754 O O . SER A 1 100 ? -4.364 -9.313 10.486 1.00 97.12 100 SER A O 1
ATOM 756 N N . ILE A 1 101 ? -4.643 -10.815 8.833 1.00 96.50 101 ILE A N 1
ATOM 757 C CA . ILE A 1 101 ? -6.092 -10.981 8.992 1.00 96.50 101 ILE A CA 1
ATOM 758 C C . ILE A 1 101 ? -6.425 -11.592 10.356 1.00 96.50 101 ILE A C 1
ATOM 760 O O . ILE A 1 101 ? -7.316 -11.089 11.039 1.00 96.50 101 ILE A O 1
ATOM 764 N N . GLU A 1 102 ? -5.705 -12.635 10.776 1.00 96.00 102 GLU A N 1
ATOM 765 C CA . GLU A 1 102 ? -5.863 -13.241 12.105 1.00 96.00 102 GLU A CA 1
ATOM 766 C C . GLU A 1 102 ? -5.646 -12.216 13.223 1.00 96.00 102 GLU A C 1
ATOM 768 O O . GLU A 1 102 ? -6.464 -12.110 14.136 1.00 96.00 102 GLU A O 1
ATOM 773 N N . LEU A 1 103 ? -4.571 -11.424 13.134 1.00 95.69 103 LEU A N 1
ATOM 774 C CA . LEU A 1 103 ? -4.254 -10.383 14.116 1.00 95.69 103 LEU A CA 1
ATOM 775 C C . LEU A 1 103 ? -5.328 -9.286 14.155 1.00 95.69 103 LEU A C 1
ATOM 777 O O . LEU A 1 103 ? -5.724 -8.839 15.235 1.00 95.69 103 LEU A O 1
ATOM 781 N N . ALA A 1 104 ? -5.833 -8.865 12.993 1.00 95.50 104 ALA A N 1
ATOM 782 C CA . ALA A 1 104 ? -6.912 -7.886 12.908 1.00 95.50 104 ALA A CA 1
ATOM 783 C C . ALA A 1 104 ? -8.224 -8.435 13.495 1.00 95.50 104 ALA A C 1
ATOM 785 O O . ALA A 1 104 ? -8.880 -7.753 14.279 1.00 95.50 104 ALA A O 1
ATOM 786 N N . HIS A 1 105 ? -8.583 -9.683 13.180 1.00 95.44 105 HIS A N 1
ATOM 787 C CA . HIS A 1 105 ? -9.793 -10.325 13.696 1.00 95.44 105 HIS A CA 1
ATOM 788 C C . HIS A 1 105 ? -9.730 -10.537 15.216 1.00 95.44 105 HIS A C 1
ATOM 790 O O . HIS A 1 105 ? -10.695 -10.257 15.924 1.00 95.44 105 HIS A O 1
ATOM 796 N N . ALA A 1 106 ? -8.583 -10.974 15.739 1.00 95.38 106 ALA A N 1
ATOM 797 C CA . ALA A 1 106 ? -8.381 -11.174 17.173 1.00 95.38 106 ALA A CA 1
ATOM 798 C C . ALA A 1 106 ? -8.360 -9.859 17.977 1.00 95.38 106 ALA A C 1
ATOM 800 O O . ALA A 1 106 ? -8.503 -9.882 19.196 1.00 95.38 106 ALA A O 1
ATOM 801 N N . SER A 1 107 ? -8.185 -8.711 17.313 1.00 94.38 107 SER A N 1
ATOM 802 C CA . SER A 1 107 ? -8.120 -7.385 17.943 1.00 94.38 107 SER A CA 1
ATOM 803 C C . SER A 1 107 ? -9.349 -6.506 17.674 1.00 94.38 107 SER A C 1
ATOM 805 O O . SER A 1 107 ? -9.293 -5.282 17.877 1.00 94.38 107 SER A O 1
ATOM 807 N N . LEU A 1 108 ? -10.458 -7.129 17.249 1.00 92.88 108 LEU A N 1
ATOM 808 C CA . LEU A 1 108 ? -11.761 -6.485 17.102 1.00 92.88 108 LEU A CA 1
ATOM 809 C C . LEU A 1 108 ? -12.163 -5.789 18.404 1.00 92.88 108 LEU A C 1
ATOM 811 O O . LEU A 1 108 ? -12.112 -6.363 19.491 1.00 92.88 108 LEU A O 1
ATOM 815 N N . ARG A 1 109 ? -12.578 -4.530 18.277 1.00 91.94 109 ARG A N 1
ATOM 816 C CA . ARG A 1 109 ? -12.991 -3.689 19.399 1.00 91.94 109 ARG A CA 1
ATOM 817 C C . ARG A 1 109 ? -14.043 -2.675 18.947 1.00 91.94 109 ARG A C 1
ATOM 819 O O . ARG A 1 109 ? -14.015 -2.278 17.779 1.00 91.94 109 ARG A O 1
ATOM 826 N N . PRO A 1 110 ? -14.937 -2.219 19.842 1.00 91.25 110 PRO A N 1
ATOM 827 C CA . PRO A 1 110 ? -15.876 -1.149 19.524 1.00 91.25 110 PRO A CA 1
ATOM 828 C C . PRO A 1 110 ? -15.142 0.097 19.017 1.00 91.25 110 PRO A C 1
ATOM 830 O O . PRO A 1 110 ? -14.201 0.581 19.651 1.00 91.25 110 PRO A O 1
ATOM 833 N N . THR A 1 111 ? -15.566 0.631 17.872 1.00 85.06 111 THR A N 1
ATOM 834 C CA . THR A 1 111 ? -14.898 1.764 17.224 1.00 85.06 111 THR A CA 1
ATOM 835 C C . THR A 1 111 ? -15.876 2.870 16.854 1.00 85.06 111 THR A C 1
ATOM 837 O O . THR A 1 111 ? -17.018 2.617 16.482 1.00 85.06 111 THR A O 1
ATOM 840 N N . LYS A 1 112 ? -15.409 4.116 16.948 1.00 79.50 112 LYS A N 1
ATOM 841 C CA . LYS A 1 112 ? -16.017 5.267 16.286 1.00 79.50 112 LYS A CA 1
ATOM 842 C C . LYS A 1 112 ? -15.248 5.510 14.991 1.00 79.50 112 LYS A C 1
ATOM 844 O O . LYS A 1 112 ? -14.055 5.823 15.026 1.00 79.50 112 LYS A O 1
ATOM 849 N N . THR A 1 113 ? -15.926 5.361 13.861 1.00 68.56 113 THR A N 1
ATOM 850 C CA . THR A 1 113 ? -15.363 5.617 12.532 1.00 68.56 113 THR A CA 1
ATOM 851 C C . THR A 1 113 ? -15.688 7.034 12.086 1.00 68.56 113 THR A C 1
ATOM 853 O O . THR A 1 113 ? -16.838 7.459 12.170 1.00 68.56 113 THR A O 1
ATOM 856 N N . ALA A 1 114 ? -14.694 7.748 11.565 1.00 63.06 114 ALA A N 1
ATOM 857 C CA . ALA A 1 114 ? -14.905 9.022 10.885 1.00 63.06 114 ALA A CA 1
ATOM 858 C C . ALA A 1 114 ? -14.327 8.943 9.470 1.00 63.06 114 ALA A C 1
ATOM 860 O O . ALA A 1 114 ? -13.140 8.649 9.305 1.00 63.06 114 ALA A O 1
ATOM 861 N N . ILE A 1 115 ? -15.163 9.203 8.463 1.00 62.75 115 ILE A N 1
ATOM 862 C CA . ILE A 1 115 ? -14.742 9.327 7.064 1.00 62.75 115 ILE A CA 1
ATOM 863 C C . ILE A 1 115 ? -14.451 10.802 6.795 1.00 62.75 115 ILE A C 1
ATOM 865 O O . ILE A 1 115 ? -15.263 11.670 7.107 1.00 62.75 115 ILE A O 1
ATOM 869 N N . GLN A 1 116 ? -13.277 11.091 6.242 1.00 63.25 116 GLN A N 1
ATOM 870 C CA . GLN A 1 116 ? -12.827 12.437 5.913 1.00 63.25 116 GLN A CA 1
ATOM 871 C C . GLN A 1 116 ? -12.348 12.472 4.463 1.00 63.25 116 GLN A C 1
ATOM 873 O O . GLN A 1 116 ? -11.469 11.703 4.073 1.00 63.25 116 GLN A O 1
ATOM 878 N N . LEU A 1 117 ? -12.908 13.389 3.673 1.00 57.78 117 LEU A N 1
ATOM 879 C CA . LEU A 1 117 ? -12.448 13.675 2.315 1.00 57.78 117 LEU A CA 1
ATOM 880 C C . LEU A 1 117 ? -11.457 14.828 2.330 1.00 57.78 117 LEU A C 1
ATOM 882 O O . LEU A 1 117 ? -11.646 15.823 3.033 1.00 57.78 117 LEU A O 1
ATOM 886 N N . ARG A 1 118 ? -10.369 14.680 1.577 1.00 65.88 118 ARG A N 1
ATOM 887 C CA . ARG A 1 118 ? -9.266 15.637 1.571 1.00 65.88 118 ARG A CA 1
ATOM 888 C C . ARG A 1 118 ? -8.748 15.856 0.157 1.00 65.88 118 ARG A C 1
ATOM 890 O O . ARG A 1 118 ? -7.955 15.073 -0.333 1.00 65.88 118 ARG A O 1
ATOM 897 N N . THR A 1 119 ? -9.057 16.987 -0.459 1.00 58.81 119 THR A N 1
ATOM 898 C CA . THR A 1 119 ? -8.508 17.313 -1.785 1.00 58.81 119 THR A CA 1
ATOM 899 C C . THR A 1 119 ? -7.031 17.702 -1.692 1.00 58.81 119 THR A C 1
ATOM 901 O O . THR A 1 119 ? -6.650 18.574 -0.913 1.00 58.81 119 THR A O 1
ATOM 904 N N . ALA A 1 120 ? -6.163 17.080 -2.476 1.00 55.25 120 ALA A N 1
ATOM 905 C CA . ALA A 1 120 ? -4.720 17.304 -2.544 1.00 55.25 120 ALA A CA 1
ATOM 906 C C . ALA A 1 120 ? -4.364 18.528 -3.430 1.00 55.25 120 ALA A C 1
ATOM 908 O O . ALA A 1 120 ? -3.245 18.677 -3.905 1.00 55.25 120 ALA A O 1
ATOM 909 N N . GLY A 1 121 ? -5.291 19.465 -3.647 1.00 45.28 121 GLY A N 1
ATOM 910 C CA . GLY A 1 121 ? -5.170 20.555 -4.630 1.00 45.28 121 GLY A CA 1
ATOM 911 C C . GLY A 1 121 ? -3.928 21.464 -4.532 1.00 45.28 121 GLY A C 1
ATOM 912 O O . GLY A 1 121 ? -3.656 22.199 -5.477 1.00 45.28 121 GLY A O 1
ATOM 913 N N . GLN A 1 122 ? -3.150 21.409 -3.443 1.00 41.72 122 GLN A N 1
ATOM 914 C CA . GLN A 1 122 ? -1.951 22.229 -3.217 1.00 41.72 122 GLN A CA 1
ATOM 915 C C . GLN A 1 122 ? -0.597 21.518 -3.427 1.00 41.72 122 GLN A C 1
ATOM 917 O O . GLN A 1 122 ? 0.430 22.187 -3.340 1.00 41.72 122 GLN A O 1
ATOM 922 N N . PHE A 1 123 ? -0.530 20.206 -3.699 1.00 47.69 123 PHE A N 1
ATOM 923 C CA . PHE A 1 123 ? 0.776 19.511 -3.751 1.00 47.69 123 PHE A CA 1
ATOM 924 C C . PHE A 1 123 ? 1.552 19.678 -5.069 1.00 47.69 123 PHE A C 1
ATOM 926 O O . PHE A 1 123 ? 2.753 19.379 -5.095 1.00 47.69 123 PHE A O 1
ATOM 933 N N . TRP A 1 124 ? 0.900 20.166 -6.131 1.00 45.81 124 TRP A N 1
ATOM 934 C CA . TRP A 1 124 ? 1.486 20.329 -7.464 1.00 45.81 124 TRP A CA 1
ATOM 935 C C . TRP A 1 124 ? 1.687 21.818 -7.797 1.00 45.81 124 TRP A C 1
ATOM 937 O O . TRP A 1 124 ? 0.780 22.620 -7.550 1.00 45.81 124 TRP A O 1
ATOM 947 N N . PRO A 1 125 ? 2.857 22.221 -8.340 1.00 43.31 125 PRO A N 1
ATOM 948 C CA . PRO A 1 125 ? 3.106 23.602 -8.757 1.00 43.31 125 PRO A CA 1
ATOM 949 C C . PRO A 1 125 ? 2.023 24.119 -9.714 1.00 43.31 125 PRO A C 1
ATOM 951 O O . PRO A 1 125 ? 1.382 23.351 -10.430 1.00 43.31 125 PRO A O 1
ATOM 954 N N . SER A 1 126 ? 1.810 25.438 -9.730 1.00 43.28 126 SER A N 1
ATOM 955 C CA . SER A 1 126 ? 0.750 26.095 -10.511 1.00 43.28 126 SER A CA 1
ATOM 956 C C . SER A 1 126 ? 0.784 25.787 -12.009 1.00 43.28 126 SER A C 1
ATOM 958 O O . SER A 1 126 ? -0.272 25.752 -12.633 1.00 43.28 126 SER A O 1
ATOM 960 N N . SER A 1 127 ? 1.954 25.464 -12.559 1.00 41.72 127 SER A N 1
ATOM 961 C CA . SER A 1 127 ? 2.138 25.018 -13.946 1.00 41.72 127 SER A CA 1
ATOM 962 C C . SER A 1 127 ? 1.532 23.641 -14.269 1.00 41.72 127 SER A C 1
ATOM 964 O O . SER A 1 127 ? 1.478 23.264 -15.434 1.00 41.72 127 SER A O 1
ATOM 966 N N . LEU A 1 128 ? 1.048 22.897 -13.267 1.00 43.50 128 LEU A N 1
ATOM 967 C CA . LEU A 1 128 ? 0.301 21.637 -13.406 1.00 43.50 128 LEU A CA 1
ATOM 968 C C . LEU A 1 128 ? -1.195 21.803 -13.063 1.00 43.50 128 LEU A C 1
ATOM 970 O O . LEU A 1 128 ? -1.908 20.822 -12.857 1.00 43.50 128 LEU A O 1
ATOM 974 N N . ARG A 1 129 ? -1.699 23.042 -12.938 1.00 44.34 129 ARG A N 1
ATOM 975 C CA . ARG A 1 129 ? -3.134 23.303 -12.691 1.00 44.34 129 ARG A CA 1
ATOM 976 C C . ARG A 1 129 ? -4.014 23.027 -13.911 1.00 44.34 129 ARG A C 1
ATOM 978 O O . ARG A 1 129 ? -5.212 22.851 -13.732 1.00 44.34 129 ARG A O 1
ATOM 985 N N . ALA A 1 130 ? -3.421 22.906 -15.095 1.00 41.38 130 ALA A N 1
ATOM 986 C CA . ALA A 1 130 ? -4.070 22.355 -16.274 1.00 41.38 130 ALA A CA 1
ATOM 987 C C . ALA A 1 130 ? -3.854 20.820 -16.324 1.00 41.38 130 ALA A C 1
ATOM 989 O O . ALA A 1 130 ? -2.770 20.377 -16.708 1.00 41.38 130 ALA A O 1
ATOM 990 N N . HIS A 1 131 ? -4.888 20.053 -15.937 1.00 51.12 131 HIS A N 1
ATOM 991 C CA . HIS A 1 131 ? -5.196 18.639 -16.285 1.00 51.12 131 HIS A CA 1
ATOM 992 C C . HIS A 1 131 ? -5.016 17.462 -15.280 1.00 51.12 131 HIS A C 1
ATOM 994 O O . HIS A 1 131 ? -3.987 17.316 -14.619 1.00 51.12 131 HIS A O 1
ATOM 1000 N N . ASN A 1 132 ? -6.096 16.648 -15.252 1.00 65.12 132 ASN A N 1
ATOM 1001 C CA . ASN A 1 132 ? -6.287 15.177 -15.350 1.00 65.12 132 ASN A CA 1
ATOM 1002 C C . ASN A 1 132 ? -5.657 14.178 -14.358 1.00 65.12 132 ASN A C 1
ATOM 1004 O O . ASN A 1 132 ? -5.340 13.070 -14.758 1.00 65.12 132 ASN A O 1
ATOM 1008 N N . THR A 1 133 ? -5.516 14.487 -13.071 1.00 68.31 133 THR A N 1
ATOM 1009 C CA . THR A 1 133 ? -5.284 13.424 -12.068 1.00 68.31 133 THR A CA 1
ATOM 1010 C C . THR A 1 133 ? -6.226 13.578 -10.889 1.00 68.31 133 THR A C 1
ATOM 1012 O O . THR A 1 133 ? -6.559 14.709 -10.514 1.00 68.31 133 THR A O 1
ATOM 1015 N N . ASP A 1 134 ? -6.662 12.459 -10.302 1.00 74.81 134 ASP A N 1
ATOM 1016 C CA . ASP A 1 134 ? -7.481 12.502 -9.093 1.00 74.81 134 ASP A CA 1
ATOM 1017 C C . ASP A 1 134 ? -6.638 13.023 -7.923 1.00 74.81 134 ASP A C 1
ATOM 1019 O O . ASP A 1 134 ? -5.602 12.470 -7.548 1.00 74.81 134 ASP A O 1
ATOM 1023 N N . ARG A 1 135 ? -7.077 14.151 -7.365 1.00 77.69 135 ARG A N 1
ATOM 1024 C CA . ARG A 1 135 ? -6.412 14.805 -6.239 1.00 77.69 135 ARG A CA 1
ATOM 1025 C C . ARG A 1 135 ? -7.093 14.461 -4.931 1.00 77.69 135 ARG A C 1
ATOM 1027 O O . ARG A 1 135 ? -6.574 14.843 -3.891 1.00 77.69 135 ARG A O 1
ATOM 1034 N N . ASP A 1 136 ? -8.232 13.794 -4.921 1.00 80.12 136 ASP A N 1
ATOM 1035 C CA . ASP A 1 136 ? -8.915 13.504 -3.679 1.00 80.12 136 ASP A CA 1
ATOM 1036 C C . ASP A 1 136 ? -8.238 12.364 -2.925 1.00 80.12 136 ASP A C 1
ATOM 1038 O O . ASP A 1 136 ? -7.945 11.279 -3.419 1.00 80.12 136 ASP A O 1
ATOM 1042 N N . MET A 1 137 ? -7.968 12.650 -1.660 1.00 84.88 137 MET A N 1
ATOM 1043 C CA . MET A 1 137 ? -7.470 11.711 -0.688 1.00 84.88 137 MET A CA 1
ATOM 1044 C C . MET A 1 137 ? -8.612 11.378 0.268 1.00 84.88 137 MET A C 1
ATOM 1046 O O . MET A 1 137 ? -9.081 12.237 1.017 1.00 84.88 137 MET A O 1
ATOM 1050 N N . THR A 1 138 ? -9.044 10.121 0.279 1.00 85.25 138 THR A N 1
ATOM 1051 C CA . THR A 1 138 ? -10.046 9.649 1.242 1.00 85.25 138 THR A CA 1
ATOM 1052 C C . THR A 1 138 ? -9.342 9.052 2.449 1.00 85.25 138 THR A C 1
ATOM 1054 O O . THR A 1 138 ? -8.443 8.229 2.293 1.00 85.25 138 THR A O 1
ATOM 1057 N N . VAL A 1 139 ? -9.725 9.464 3.657 1.00 87.19 139 VAL A N 1
ATOM 1058 C CA . VAL A 1 139 ? -9.175 8.944 4.914 1.00 87.19 139 VAL A CA 1
ATOM 1059 C C . VAL A 1 139 ? -10.309 8.433 5.792 1.00 87.19 139 VAL A C 1
ATOM 1061 O O . VAL A 1 139 ? -11.240 9.168 6.108 1.00 87.19 139 VAL A O 1
ATOM 1064 N N . VAL A 1 140 ? -10.205 7.186 6.237 1.00 87.19 140 VAL A N 1
ATOM 1065 C CA . VAL A 1 140 ? -11.069 6.601 7.264 1.00 87.19 140 VAL A CA 1
ATOM 1066 C C . VAL A 1 140 ? -10.252 6.470 8.539 1.00 87.19 140 VAL A C 1
ATOM 1068 O O . VAL A 1 140 ? -9.278 5.718 8.593 1.00 87.19 140 VAL A O 1
ATOM 1071 N N . LYS A 1 141 ? -10.638 7.217 9.572 1.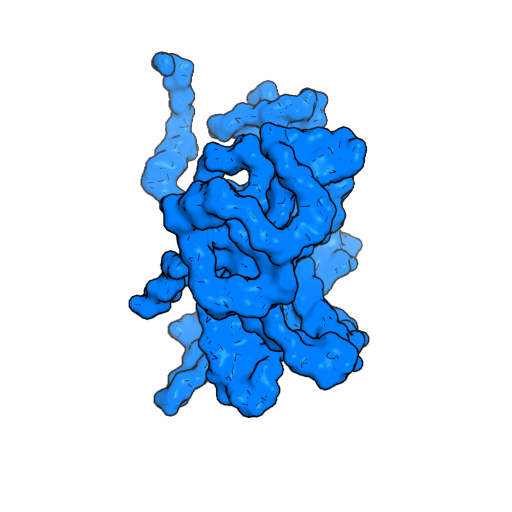00 88.00 141 LYS A N 1
ATOM 1072 C CA . LYS A 1 141 ? -9.998 7.171 10.888 1.00 88.00 141 LYS A CA 1
ATOM 1073 C C . LYS A 1 141 ? -10.709 6.156 11.774 1.00 88.00 141 LYS A C 1
ATOM 1075 O O . LYS A 1 141 ? -11.931 6.218 11.921 1.00 88.00 141 LYS A O 1
ATOM 1080 N N . LEU A 1 142 ? -9.929 5.285 12.412 1.00 88.69 142 LEU A N 1
ATOM 1081 C CA . LEU A 1 142 ? -10.415 4.312 13.384 1.00 88.69 142 LEU A CA 1
ATOM 1082 C C . LEU A 1 142 ? -10.031 4.755 14.794 1.00 88.69 142 LEU A C 1
ATOM 1084 O O . LEU A 1 142 ? -8.848 4.877 15.135 1.00 88.69 142 LEU A O 1
ATOM 1088 N N . VAL A 1 143 ? -11.047 5.022 15.611 1.00 88.19 143 VAL A N 1
ATOM 1089 C CA . VAL A 1 143 ? -10.889 5.456 17.001 1.00 88.19 143 VAL A CA 1
ATOM 1090 C C . VAL A 1 143 ? -11.543 4.438 17.912 1.00 88.19 143 VAL A C 1
ATOM 1092 O O . VAL A 1 143 ? -12.663 4.002 17.658 1.00 88.19 143 VAL A O 1
ATOM 1095 N N . ASP A 1 144 ? -10.843 4.038 18.963 1.00 87.75 144 ASP A N 1
ATOM 1096 C CA . ASP A 1 144 ? -11.381 3.137 19.972 1.00 87.75 144 ASP A CA 1
ATOM 1097 C C . ASP A 1 144 ? -12.513 3.847 20.728 1.00 87.75 144 ASP A C 1
ATOM 1099 O O . ASP A 1 144 ? -12.334 4.963 21.222 1.00 87.75 144 ASP A O 1
ATOM 1103 N N . ALA A 1 145 ? -13.699 3.237 20.776 1.00 87.12 145 ALA A N 1
ATOM 1104 C CA . ALA A 1 145 ? -14.888 3.906 21.302 1.00 87.12 145 ALA A CA 1
ATOM 1105 C C . ALA A 1 145 ? -14.801 4.177 22.813 1.00 87.12 145 ALA A C 1
ATOM 1107 O O . ALA A 1 145 ? -15.408 5.140 23.283 1.00 87.12 145 ALA A O 1
ATOM 1108 N N . ASN A 1 146 ? -14.029 3.363 23.540 1.00 88.81 146 ASN A N 1
ATOM 1109 C CA . ASN A 1 146 ? -13.909 3.417 24.994 1.00 88.81 146 ASN A CA 1
ATOM 1110 C C . ASN A 1 146 ? -12.840 4.424 25.434 1.00 88.81 146 ASN A C 1
ATOM 1112 O O . ASN A 1 146 ? -13.092 5.298 26.256 1.00 88.81 146 ASN A O 1
ATOM 1116 N N . SER A 1 147 ? -11.638 4.317 24.871 1.00 87.12 147 SER A N 1
ATOM 1117 C CA . SER A 1 147 ? -10.492 5.157 25.234 1.00 87.12 147 SER A CA 1
ATOM 1118 C C . SER A 1 147 ? -10.415 6.467 24.449 1.00 87.12 147 SER A C 1
ATOM 1120 O O . SER A 1 147 ? -9.656 7.358 24.825 1.00 87.12 147 SER A O 1
ATOM 1122 N N . GLY A 1 148 ? -11.133 6.578 23.326 1.00 84.12 148 GLY A N 1
ATOM 1123 C CA . GLY A 1 148 ? -11.027 7.711 22.405 1.00 84.12 148 GLY A CA 1
ATOM 1124 C C . GLY A 1 148 ? -9.682 7.792 21.672 1.00 84.12 148 GLY A C 1
ATOM 1125 O O . GLY A 1 148 ? -9.432 8.765 20.956 1.00 84.12 148 GLY A O 1
ATOM 1126 N N . LYS A 1 149 ? -8.803 6.793 21.831 1.00 86.69 149 LYS A N 1
ATOM 1127 C CA . LYS A 1 149 ? -7.479 6.776 21.204 1.00 86.69 149 LYS A CA 1
ATOM 1128 C C . LYS A 1 149 ? -7.569 6.243 19.769 1.00 86.69 149 LYS A C 1
ATOM 1130 O O . LYS A 1 149 ? -8.236 5.235 19.528 1.00 86.69 149 LYS A O 1
ATOM 1135 N N . PRO A 1 150 ? -6.908 6.892 18.798 1.00 89.75 150 PRO A N 1
ATOM 1136 C CA . PRO A 1 150 ? -6.825 6.368 17.441 1.00 89.75 150 PRO A CA 1
ATOM 1137 C C . PRO A 1 150 ? -5.955 5.102 17.420 1.00 89.75 150 PRO A C 1
ATOM 1139 O O . PRO A 1 150 ? -4.887 5.080 18.029 1.00 89.75 150 PRO A O 1
ATOM 1142 N N . PHE A 1 151 ? -6.401 4.057 16.721 1.00 91.00 151 PHE A N 1
ATOM 1143 C CA . PHE A 1 151 ? -5.662 2.786 16.612 1.00 91.00 151 PHE A CA 1
ATOM 1144 C C . PHE A 1 151 ? -5.400 2.353 15.167 1.00 91.00 151 PHE A C 1
ATOM 1146 O O . PHE A 1 151 ? -4.629 1.425 14.936 1.00 91.00 151 PHE A O 1
ATOM 1153 N N . GLY A 1 152 ? -5.994 3.030 14.188 1.00 93.00 152 GLY A N 1
ATOM 1154 C CA . GLY A 1 152 ? -5.629 2.820 12.800 1.00 93.00 152 GLY A CA 1
ATOM 1155 C C . GLY A 1 152 ? -6.235 3.843 11.858 1.00 93.00 152 GLY A C 1
ATOM 1156 O O . GLY A 1 152 ? -7.067 4.674 12.240 1.00 93.00 152 GLY A O 1
ATOM 1157 N N . MET A 1 153 ? -5.804 3.770 10.607 1.00 93.56 153 MET A N 1
ATOM 1158 C CA . MET A 1 153 ? -6.358 4.562 9.521 1.00 93.56 153 MET A CA 1
ATOM 1159 C C . MET A 1 153 ? -6.235 3.848 8.182 1.00 93.56 153 MET A C 1
ATOM 1161 O O . MET A 1 153 ? -5.238 3.177 7.907 1.00 93.56 153 MET A O 1
ATOM 1165 N N . LEU A 1 154 ? -7.232 4.068 7.334 1.00 92.38 154 LEU A N 1
ATOM 1166 C CA . LEU A 1 154 ? -7.206 3.677 5.936 1.00 92.38 154 LEU A CA 1
ATOM 1167 C C . LEU A 1 154 ? -7.178 4.930 5.077 1.00 92.38 154 LEU A C 1
ATOM 1169 O O . LEU A 1 154 ? -7.885 5.899 5.356 1.00 92.38 154 LEU A O 1
ATOM 1173 N N . ASN A 1 155 ? -6.367 4.907 4.035 1.00 92.88 155 ASN A N 1
ATOM 1174 C CA . ASN A 1 155 ? -6.233 5.991 3.092 1.00 92.88 155 ASN A CA 1
ATOM 1175 C C . ASN A 1 155 ? -6.292 5.464 1.660 1.00 92.88 155 ASN A C 1
ATOM 1177 O O . ASN A 1 155 ? -5.652 4.462 1.372 1.00 92.88 155 ASN A O 1
ATOM 1181 N N . TRP A 1 156 ? -7.002 6.166 0.779 1.00 92.56 156 TRP A N 1
ATOM 1182 C CA . TRP A 1 156 ? -6.966 5.953 -0.668 1.00 92.56 156 TRP A CA 1
ATOM 1183 C C . TRP A 1 156 ? -6.547 7.243 -1.354 1.00 92.56 156 TRP A C 1
ATOM 1185 O O . TRP A 1 156 ? -7.085 8.313 -1.048 1.00 92.56 156 TRP A O 1
ATOM 1195 N N . PHE A 1 157 ? -5.563 7.134 -2.243 1.00 91.19 157 PHE A N 1
ATOM 1196 C CA . PHE A 1 157 ? -5.048 8.254 -3.019 1.00 91.19 157 PHE A CA 1
ATOM 1197 C C . PHE A 1 157 ? -4.387 7.754 -4.313 1.00 91.19 157 PHE A C 1
ATOM 1199 O O . PHE A 1 157 ? -3.545 6.852 -4.259 1.00 91.19 157 PHE A O 1
ATOM 1206 N N . ALA A 1 158 ? -4.752 8.333 -5.457 1.00 89.25 158 ALA A N 1
ATOM 1207 C CA . ALA A 1 158 ? -4.247 7.942 -6.772 1.00 89.25 158 ALA A CA 1
ATOM 1208 C C . ALA A 1 158 ? -2.828 8.486 -7.007 1.00 89.25 158 ALA A C 1
ATOM 1210 O O . ALA A 1 158 ? -2.629 9.655 -7.331 1.00 89.25 158 ALA A O 1
ATOM 1211 N N . VAL A 1 159 ? -1.817 7.637 -6.812 1.00 88.25 159 VAL A N 1
ATOM 1212 C CA . VAL A 1 159 ? -0.435 7.950 -7.191 1.00 88.25 159 VAL A CA 1
ATOM 1213 C C . VAL A 1 159 ? 0.364 6.670 -7.375 1.00 88.25 159 VAL A C 1
ATOM 1215 O O . VAL A 1 159 ? 0.388 5.815 -6.489 1.00 88.25 159 VAL A O 1
ATOM 1218 N N . HIS A 1 160 ? 1.042 6.545 -8.513 1.00 89.75 160 HIS A N 1
ATOM 1219 C CA . HIS A 1 160 ? 1.836 5.359 -8.813 1.00 89.75 160 HIS A CA 1
ATOM 1220 C C . HIS A 1 160 ? 3.071 5.275 -7.888 1.00 89.75 160 HIS A C 1
ATOM 1222 O O . HIS A 1 160 ? 3.821 6.246 -7.775 1.00 89.75 160 HIS A O 1
ATOM 1228 N N . PRO A 1 161 ? 3.342 4.148 -7.211 1.00 92.50 161 PRO A N 1
ATOM 1229 C CA . PRO A 1 161 ? 4.506 3.972 -6.326 1.00 92.50 161 PRO A CA 1
ATOM 1230 C C . PRO A 1 161 ? 5.762 3.552 -7.112 1.00 92.50 161 PRO A C 1
ATOM 1232 O O . PRO A 1 161 ? 6.280 2.438 -6.988 1.00 92.50 161 PRO A O 1
ATOM 1235 N N . THR A 1 162 ? 6.220 4.463 -7.965 1.00 91.62 162 THR A N 1
ATOM 1236 C CA . THR A 1 162 ? 7.384 4.323 -8.857 1.00 91.62 162 THR A CA 1
ATOM 1237 C C . THR A 1 162 ? 8.454 5.375 -8.564 1.00 91.62 162 THR A C 1
ATOM 1239 O O . THR A 1 162 ? 9.174 5.819 -9.458 1.00 91.62 162 THR A O 1
ATOM 1242 N N . SER A 1 163 ? 8.550 5.818 -7.307 1.00 91.56 163 SER A N 1
ATOM 1243 C CA . SER A 1 163 ? 9.576 6.780 -6.881 1.00 91.56 163 SER A CA 1
ATOM 1244 C C . SER A 1 163 ? 10.968 6.146 -6.914 1.00 91.56 163 SER A C 1
ATOM 1246 O O . SER A 1 163 ? 11.943 6.801 -7.286 1.00 91.56 163 SER A O 1
ATOM 1248 N N . MET A 1 164 ? 11.041 4.867 -6.545 1.00 91.88 164 MET A N 1
ATOM 1249 C CA . MET A 1 164 ? 12.188 3.984 -6.708 1.00 91.88 164 MET A CA 1
ATOM 1250 C C . MET A 1 164 ? 12.180 3.439 -8.136 1.00 91.88 164 MET A C 1
ATOM 1252 O O . MET A 1 164 ? 11.383 2.561 -8.451 1.00 91.88 164 MET A O 1
ATOM 1256 N N . ASN A 1 165 ? 13.048 3.966 -9.000 1.00 91.00 165 ASN A N 1
ATOM 1257 C CA . ASN A 1 165 ? 13.063 3.629 -10.426 1.00 91.00 165 ASN A CA 1
ATOM 1258 C C . ASN A 1 165 ? 13.580 2.197 -10.712 1.00 91.00 165 ASN A C 1
ATOM 1260 O O . ASN A 1 165 ? 13.934 1.435 -9.812 1.00 91.00 165 ASN A O 1
ATOM 1264 N N . ASN A 1 166 ? 13.655 1.828 -11.993 1.00 90.50 166 ASN A N 1
ATOM 1265 C CA . ASN A 1 166 ? 14.077 0.493 -12.426 1.00 90.50 166 ASN A CA 1
ATOM 1266 C C . ASN A 1 166 ? 15.563 0.159 -12.172 1.00 90.50 166 ASN A C 1
ATOM 1268 O O . ASN A 1 166 ? 15.931 -1.006 -12.296 1.00 90.50 166 ASN A O 1
ATOM 1272 N N . THR A 1 167 ? 16.409 1.124 -11.785 1.00 91.94 167 THR A N 1
ATOM 1273 C CA . THR A 1 167 ? 17.802 0.850 -11.388 1.00 91.94 167 THR A CA 1
ATOM 1274 C C . THR A 1 167 ? 17.927 0.468 -9.911 1.00 91.94 167 THR A C 1
ATOM 1276 O O . THR A 1 167 ? 18.977 -0.011 -9.482 1.00 91.94 167 THR A O 1
ATOM 1279 N N . ASN A 1 168 ? 16.855 0.623 -9.125 1.00 95.50 168 ASN A N 1
ATOM 1280 C CA . ASN A 1 168 ? 16.798 0.153 -7.747 1.00 95.50 168 ASN A CA 1
ATOM 1281 C C . ASN A 1 168 ? 16.829 -1.381 -7.669 1.00 95.50 168 ASN A C 1
ATOM 1283 O O . ASN A 1 168 ? 16.011 -2.054 -8.298 1.00 95.50 168 ASN A O 1
ATOM 1287 N N . LEU A 1 169 ? 17.688 -1.916 -6.799 1.00 97.06 169 LEU A N 1
ATOM 1288 C CA . LEU A 1 169 ? 17.757 -3.347 -6.473 1.00 97.06 169 LEU A CA 1
ATOM 1289 C C . LEU A 1 169 ? 17.324 -3.654 -5.026 1.00 97.06 169 LEU A C 1
ATOM 1291 O O . LEU A 1 169 ? 17.355 -4.809 -4.600 1.00 97.06 169 LEU A O 1
ATOM 1295 N N . LEU A 1 170 ? 16.939 -2.645 -4.240 1.00 98.25 170 LEU A N 1
ATOM 1296 C CA . LEU A 1 170 ? 16.558 -2.806 -2.837 1.00 98.25 170 LEU A CA 1
ATOM 1297 C C . LEU A 1 170 ? 15.051 -3.022 -2.689 1.00 98.25 170 LEU A C 1
ATOM 1299 O O . LEU A 1 170 ? 14.250 -2.254 -3.222 1.00 98.25 170 LEU A O 1
ATOM 1303 N N . ILE A 1 171 ? 14.652 -4.010 -1.887 1.00 98.44 171 ILE A N 1
ATOM 1304 C CA . ILE A 1 171 ? 13.242 -4.216 -1.540 1.00 98.44 171 ILE A CA 1
ATOM 1305 C C . ILE A 1 171 ? 12.705 -2.987 -0.791 1.00 98.44 171 ILE A C 1
ATOM 1307 O O . ILE A 1 171 ? 13.317 -2.533 0.182 1.00 98.44 171 ILE A O 1
ATOM 1311 N N . SER A 1 172 ? 11.572 -2.445 -1.248 1.00 98.44 172 SER A N 1
ATOM 1312 C CA . SER A 1 172 ? 10.964 -1.235 -0.688 1.00 98.44 172 SER A CA 1
ATOM 1313 C C . SER A 1 172 ? 9.450 -1.164 -0.917 1.00 98.44 172 SER A C 1
ATOM 1315 O O . SER A 1 172 ? 8.943 -1.563 -1.965 1.00 98.44 172 SER A O 1
ATOM 1317 N N . GLY A 1 173 ? 8.729 -0.586 0.048 1.00 97.19 173 GLY A N 1
ATOM 1318 C CA . GLY A 1 173 ? 7.316 -0.225 -0.096 1.00 97.19 173 GLY A CA 1
ATOM 1319 C C . GLY A 1 173 ? 7.076 1.072 -0.887 1.00 97.19 173 GLY A C 1
ATOM 1320 O O . GLY A 1 173 ? 5.932 1.514 -0.976 1.00 97.19 173 GLY A O 1
ATOM 1321 N N . ASP A 1 174 ? 8.133 1.681 -1.441 1.00 97.75 174 ASP A N 1
ATOM 1322 C CA . ASP A 1 174 ? 8.103 2.953 -2.178 1.00 97.75 174 ASP A CA 1
ATOM 1323 C C . ASP A 1 174 ? 7.428 4.077 -1.359 1.00 97.75 174 ASP A C 1
ATOM 1325 O O . ASP A 1 174 ? 7.469 4.081 -0.126 1.00 97.75 174 ASP A O 1
ATOM 1329 N N . ASN A 1 175 ? 6.836 5.071 -2.017 1.00 95.25 175 ASN A N 1
ATOM 1330 C CA . ASN A 1 175 ? 6.285 6.262 -1.385 1.00 95.25 175 ASN A CA 1
ATOM 1331 C C . ASN A 1 175 ? 5.107 5.958 -0.437 1.00 95.25 175 ASN A C 1
ATOM 1333 O O . ASN A 1 175 ? 4.997 6.597 0.611 1.00 95.25 175 ASN A O 1
ATOM 1337 N N . LYS A 1 176 ? 4.259 4.970 -0.754 1.00 96.38 176 LYS A N 1
ATOM 1338 C CA . LYS A 1 176 ? 3.100 4.561 0.059 1.00 96.38 176 LYS A CA 1
ATOM 1339 C C . LYS A 1 176 ? 3.509 3.756 1.278 1.00 96.38 176 LYS A C 1
ATOM 1341 O O . LYS A 1 176 ? 3.066 4.071 2.381 1.00 96.38 176 LYS A O 1
ATOM 1346 N N . GLY A 1 177 ? 4.401 2.782 1.108 1.00 97.06 177 GLY A N 1
ATOM 1347 C CA . GLY A 1 177 ? 4.968 2.035 2.228 1.00 97.06 177 GLY A CA 1
ATOM 1348 C C . GLY A 1 177 ? 5.772 2.942 3.161 1.00 97.06 177 GLY A C 1
ATOM 1349 O O . GLY A 1 177 ? 5.665 2.813 4.380 1.00 97.06 177 GLY A O 1
ATOM 1350 N N . TRP A 1 178 ? 6.495 3.926 2.608 1.00 96.81 178 TRP A N 1
ATOM 1351 C CA . TRP A 1 178 ? 7.167 4.958 3.399 1.00 96.81 178 TRP A CA 1
ATOM 1352 C C . TRP A 1 178 ? 6.163 5.804 4.191 1.00 96.81 178 TRP A C 1
ATOM 1354 O O . TRP A 1 178 ? 6.340 5.980 5.394 1.00 96.81 178 TRP A O 1
ATOM 1364 N N . ALA A 1 179 ? 5.090 6.292 3.554 1.00 96.56 179 ALA A N 1
ATOM 1365 C CA . ALA A 1 179 ? 4.052 7.085 4.221 1.00 96.56 179 ALA A CA 1
ATOM 1366 C C . ALA A 1 179 ? 3.369 6.307 5.357 1.00 96.56 179 ALA A C 1
ATOM 1368 O O . ALA A 1 179 ? 3.178 6.849 6.446 1.00 96.56 179 ALA A O 1
ATOM 1369 N N . ALA A 1 180 ? 3.063 5.028 5.121 1.00 97.31 180 ALA A N 1
ATOM 1370 C CA . ALA A 1 180 ? 2.487 4.124 6.107 1.00 97.31 180 ALA A CA 1
ATOM 1371 C C . ALA A 1 180 ? 3.399 3.956 7.328 1.00 97.31 180 ALA A C 1
ATOM 1373 O O . ALA A 1 180 ? 2.999 4.285 8.444 1.00 97.31 180 ALA A O 1
ATOM 1374 N N . GLN A 1 181 ? 4.650 3.537 7.115 1.00 96.12 181 GLN A N 1
ATOM 1375 C CA . GLN A 1 181 ? 5.606 3.311 8.203 1.00 96.12 181 GLN A CA 1
ATOM 1376 C C . GLN A 1 181 ? 5.955 4.606 8.951 1.00 96.12 181 GLN A C 1
ATOM 1378 O O . GLN A 1 181 ? 6.143 4.585 10.167 1.00 96.12 181 GLN A O 1
ATOM 1383 N N . ALA A 1 182 ? 6.007 5.748 8.255 1.00 94.75 182 ALA A N 1
ATOM 1384 C CA . ALA A 1 182 ? 6.190 7.052 8.885 1.00 94.75 182 ALA A CA 1
ATOM 1385 C C . ALA A 1 182 ? 5.010 7.412 9.799 1.00 94.75 182 ALA A C 1
ATOM 1387 O O . ALA A 1 182 ? 5.230 7.891 10.912 1.00 94.75 182 ALA A O 1
ATOM 1388 N N . PHE A 1 183 ? 3.773 7.137 9.370 1.00 95.38 183 PHE A N 1
ATOM 1389 C CA . PHE A 1 183 ? 2.587 7.363 10.195 1.00 95.38 183 PHE A CA 1
ATOM 1390 C C . PHE A 1 183 ? 2.565 6.444 11.416 1.00 95.38 183 PHE A C 1
ATOM 1392 O O . PHE A 1 183 ? 2.368 6.911 12.536 1.00 95.38 183 PHE A O 1
ATOM 1399 N N . GLU A 1 184 ? 2.815 5.152 11.215 1.00 96.19 184 GLU A N 1
ATOM 1400 C CA . GLU A 1 184 ? 2.873 4.155 12.288 1.00 96.19 184 GLU A CA 1
ATOM 1401 C C . GLU A 1 184 ? 3.907 4.563 13.341 1.00 96.19 184 GLU A C 1
ATOM 1403 O O . GLU A 1 184 ? 3.584 4.641 14.526 1.00 96.19 184 GLU A O 1
ATOM 1408 N N . ARG A 1 185 ? 5.117 4.940 12.906 1.00 94.12 185 ARG A N 1
ATOM 1409 C CA . ARG A 1 185 ? 6.182 5.424 13.791 1.00 94.12 185 ARG A CA 1
ATOM 1410 C C . ARG A 1 185 ? 5.816 6.723 14.506 1.00 94.12 185 ARG A C 1
ATOM 1412 O O . ARG A 1 185 ? 6.111 6.863 15.689 1.00 94.12 185 ARG A O 1
ATOM 1419 N N . PHE A 1 186 ? 5.189 7.672 13.811 1.00 93.06 186 PHE A N 1
ATOM 1420 C CA . PHE A 1 186 ? 4.731 8.916 14.425 1.00 93.06 186 PHE A CA 1
ATOM 1421 C C . PHE A 1 186 ? 3.723 8.635 15.546 1.00 93.06 186 PHE A C 1
ATOM 1423 O O . PHE A 1 186 ? 3.870 9.149 16.650 1.00 93.06 186 PHE A O 1
ATOM 1430 N N . MET A 1 187 ? 2.733 7.779 15.297 1.00 93.00 187 MET A N 1
ATOM 1431 C CA . MET A 1 187 ? 1.721 7.436 16.298 1.00 93.00 187 MET A CA 1
ATOM 1432 C C . MET A 1 187 ? 2.295 6.648 17.472 1.00 93.00 187 MET A C 1
ATOM 1434 O O . MET A 1 187 ? 1.878 6.865 18.608 1.00 93.00 187 MET A O 1
ATOM 1438 N N . ASP A 1 188 ? 3.265 5.774 17.214 1.00 93.12 188 ASP A N 1
ATOM 1439 C CA . ASP A 1 188 ? 3.994 5.047 18.251 1.00 93.12 188 ASP A CA 1
ATOM 1440 C C . ASP A 1 188 ? 4.768 6.004 19.168 1.00 93.12 188 ASP A C 1
ATOM 1442 O O . ASP A 1 188 ? 4.647 5.916 20.390 1.00 93.12 188 ASP A O 1
ATOM 1446 N N . TYR A 1 189 ? 5.458 6.991 18.588 1.00 90.94 189 TYR A N 1
ATOM 1447 C CA . TYR A 1 189 ? 6.134 8.048 19.341 1.00 90.94 189 TYR A CA 1
ATOM 1448 C C . TYR A 1 189 ? 5.149 8.878 20.176 1.00 90.94 189 TYR A C 1
ATOM 1450 O O . TYR A 1 189 ? 5.369 9.100 21.366 1.00 90.94 189 TYR A O 1
ATOM 1458 N N . GLN A 1 190 ? 4.014 9.274 19.590 1.00 87.94 190 GLN A N 1
ATOM 1459 C CA . GLN A 1 190 ? 2.958 10.006 20.301 1.00 87.94 190 GLN A CA 1
ATOM 1460 C C . GLN A 1 190 ? 2.332 9.196 21.448 1.00 87.94 190 GLN A C 1
ATOM 1462 O O . GLN A 1 190 ? 1.808 9.780 22.396 1.00 87.94 190 GLN A O 1
ATOM 1467 N N . ALA A 1 191 ? 2.379 7.864 21.381 1.00 88.12 191 ALA A N 1
ATOM 1468 C CA . ALA A 1 191 ? 1.933 6.979 22.452 1.00 88.12 191 ALA A CA 1
ATOM 1469 C C . ALA A 1 191 ? 2.982 6.789 23.568 1.00 88.12 191 ALA A C 1
ATOM 1471 O O . ALA A 1 191 ? 2.713 6.065 24.526 1.00 88.12 191 ALA A O 1
ATOM 1472 N N . GLY A 1 192 ? 4.149 7.441 23.472 1.00 90.00 192 GLY A N 1
ATOM 1473 C CA . GLY A 1 192 ? 5.253 7.301 24.425 1.00 90.00 192 GLY A CA 1
ATOM 1474 C C . GLY A 1 192 ? 6.065 6.018 24.234 1.00 90.00 192 GLY A C 1
ATOM 1475 O O . GLY A 1 192 ? 6.791 5.607 25.136 1.00 90.00 192 GLY A O 1
ATOM 1476 N N . THR A 1 193 ? 5.930 5.373 23.076 1.00 91.19 193 THR A N 1
ATOM 1477 C CA . THR A 1 193 ? 6.638 4.145 22.700 1.00 91.19 193 THR A CA 1
ATOM 1478 C C . THR A 1 193 ? 7.624 4.414 21.560 1.00 91.19 193 THR A C 1
ATOM 1480 O O . THR A 1 193 ? 7.573 5.451 20.906 1.00 91.19 193 THR A O 1
ATOM 1483 N N . ASN A 1 194 ? 8.587 3.513 21.357 1.00 90.81 194 ASN A N 1
ATOM 1484 C CA . ASN A 1 194 ? 9.579 3.633 20.283 1.00 90.81 194 ASN A CA 1
ATOM 1485 C C . ASN A 1 194 ? 9.963 2.245 19.758 1.00 90.81 194 ASN A C 1
ATOM 1487 O O . ASN A 1 194 ? 11.096 1.781 19.888 1.00 90.81 194 ASN A O 1
ATOM 1491 N N . THR A 1 195 ? 8.962 1.543 19.247 1.00 92.94 195 THR A N 1
ATOM 1492 C CA . THR A 1 195 ? 9.091 0.205 18.682 1.00 92.94 195 THR A CA 1
ATOM 1493 C C . THR A 1 195 ? 9.752 0.247 17.305 1.00 92.94 195 THR A C 1
ATOM 1495 O O . THR A 1 195 ? 9.652 1.224 16.558 1.00 92.94 195 THR A O 1
ATOM 1498 N N . LEU A 1 196 ? 10.436 -0.843 16.947 1.00 92.00 196 LEU A N 1
ATOM 1499 C CA . LEU A 1 196 ? 10.976 -1.023 15.598 1.00 92.00 196 LEU A CA 1
ATOM 1500 C C . LEU A 1 196 ? 9.839 -1.178 14.570 1.00 92.00 196 LEU A C 1
ATOM 1502 O O . LEU A 1 196 ? 8.747 -1.612 14.945 1.00 92.00 196 LEU A O 1
ATOM 1506 N N . PRO A 1 197 ? 10.053 -0.837 13.283 1.00 89.50 197 PRO A N 1
ATOM 1507 C CA . PRO A 1 197 ? 9.040 -1.005 12.237 1.00 89.50 197 PRO A CA 1
ATOM 1508 C C . PRO A 1 197 ? 8.423 -2.411 12.230 1.00 89.50 197 PRO A C 1
ATOM 1510 O O . PRO A 1 197 ? 9.145 -3.407 12.200 1.00 89.50 197 PRO A O 1
ATOM 1513 N N . GLY A 1 198 ? 7.092 -2.481 12.261 1.00 87.88 198 GLY A N 1
ATOM 1514 C CA . GLY A 1 198 ? 6.316 -3.719 12.387 1.00 87.88 198 GLY A CA 1
ATOM 1515 C C . GLY A 1 198 ? 5.909 -4.083 13.820 1.00 87.88 198 GLY A C 1
ATOM 1516 O O . GLY A 1 198 ? 5.120 -5.006 14.000 1.00 87.88 198 GLY A O 1
ATOM 1517 N N . GLY A 1 199 ? 6.417 -3.376 14.836 1.00 89.62 199 GLY A N 1
ATOM 1518 C CA . GLY A 1 199 ? 6.037 -3.551 16.245 1.00 89.62 199 GLY A CA 1
ATOM 1519 C C . GLY A 1 199 ? 4.956 -2.585 16.741 1.00 89.62 199 GLY A C 1
ATOM 1520 O O . GLY A 1 199 ? 4.502 -2.707 17.880 1.00 89.62 199 GLY A O 1
ATOM 1521 N N . GLN A 1 200 ? 4.551 -1.622 15.912 1.00 90.69 200 GLN A N 1
ATOM 1522 C CA . GLN A 1 200 ? 3.610 -0.570 16.286 1.00 90.69 200 GLN A CA 1
ATOM 1523 C C . GLN A 1 200 ? 2.198 -1.132 16.482 1.00 90.69 200 GLN A C 1
ATOM 1525 O O . GLN A 1 200 ? 1.740 -2.006 15.748 1.00 90.69 200 GLN A O 1
ATOM 1530 N N . ARG A 1 201 ? 1.466 -0.583 17.458 1.00 91.00 201 ARG A N 1
ATOM 1531 C CA . ARG A 1 201 ? 0.047 -0.928 17.680 1.00 91.00 201 ARG A CA 1
ATOM 1532 C C . ARG A 1 201 ? -0.905 -0.202 16.735 1.00 91.00 201 ARG A C 1
ATOM 1534 O O . ARG A 1 201 ? -2.011 -0.682 16.502 1.00 91.00 201 ARG A O 1
ATOM 1541 N N . PHE A 1 202 ? -0.507 0.980 16.271 1.00 94.94 202 PHE A N 1
ATOM 1542 C CA . PHE A 1 202 ? -1.262 1.752 15.295 1.00 94.94 202 PHE A CA 1
ATOM 1543 C C . PHE A 1 202 ? -0.969 1.217 13.894 1.00 94.94 202 PHE A C 1
ATOM 1545 O O . PHE A 1 202 ? 0.200 1.061 13.556 1.00 94.94 202 PHE A O 1
ATOM 1552 N N . VAL A 1 203 ? -2.005 0.979 13.086 1.00 96.62 203 VAL A N 1
ATOM 1553 C CA . VAL A 1 203 ? -1.859 0.488 11.703 1.00 96.62 203 VAL A CA 1
ATOM 1554 C C . VAL A 1 203 ? -2.303 1.562 10.714 1.00 96.62 203 VAL A C 1
ATOM 1556 O O . VAL A 1 203 ? -3.444 2.029 10.776 1.00 96.62 203 VAL A O 1
ATOM 1559 N N . ALA A 1 204 ? -1.427 1.943 9.782 1.00 96.56 204 ALA A N 1
ATOM 1560 C CA . ALA A 1 204 ? -1.709 2.985 8.793 1.00 96.56 204 ALA A CA 1
ATOM 1561 C C . ALA A 1 204 ? -1.630 2.441 7.368 1.00 96.56 204 ALA A C 1
ATOM 1563 O O . ALA A 1 204 ? -0.562 2.064 6.904 1.00 96.56 204 ALA A O 1
ATOM 1564 N N . SER A 1 205 ? -2.742 2.430 6.638 1.00 96.12 205 SER A N 1
ATOM 1565 C CA . SER A 1 205 ? -2.768 1.953 5.253 1.00 96.12 205 SER A CA 1
ATOM 1566 C C . SER A 1 205 ? -2.864 3.096 4.256 1.00 96.12 205 SER A C 1
ATOM 1568 O O . SER A 1 205 ? -3.793 3.888 4.349 1.00 96.12 205 SER A O 1
ATOM 1570 N N . PHE A 1 206 ? -1.969 3.110 3.266 1.00 96.62 206 PHE A N 1
ATOM 1571 C CA . PHE A 1 206 ? -2.010 3.982 2.088 1.00 96.62 206 PHE A CA 1
ATOM 1572 C C . PHE A 1 206 ? -2.277 3.129 0.844 1.00 96.62 206 PHE A C 1
ATOM 1574 O O . PHE A 1 206 ? -1.358 2.598 0.223 1.00 96.62 206 PHE A O 1
ATOM 1581 N N . ALA A 1 207 ? -3.552 2.930 0.534 1.00 95.62 207 ALA A N 1
ATOM 1582 C CA . ALA A 1 207 ? -4.033 2.159 -0.602 1.00 95.62 207 ALA A CA 1
ATOM 1583 C C . ALA A 1 207 ? -4.070 2.999 -1.885 1.00 95.62 207 ALA A C 1
ATOM 1585 O O . ALA A 1 207 ? -3.980 4.235 -1.873 1.00 95.62 207 ALA A O 1
ATOM 1586 N N . ASN A 1 208 ? -4.174 2.296 -3.004 1.00 91.38 208 ASN A N 1
ATOM 1587 C CA . ASN A 1 208 ? -4.317 2.879 -4.327 1.00 91.38 208 ASN A CA 1
ATOM 1588 C C . ASN A 1 208 ? -5.773 3.084 -4.720 1.00 91.38 208 ASN A C 1
ATOM 1590 O O . ASN A 1 208 ? -6.654 2.380 -4.232 1.00 91.38 208 ASN A O 1
ATOM 1594 N N . ALA A 1 209 ? -6.001 4.062 -5.591 1.00 89.50 209 ALA A N 1
ATOM 1595 C CA . ALA A 1 209 ? -7.312 4.394 -6.130 1.00 89.50 209 ALA A CA 1
ATOM 1596 C C . ALA A 1 209 ? -7.328 4.124 -7.642 1.00 89.50 209 ALA A C 1
ATOM 1598 O O . ALA A 1 209 ? -7.323 2.969 -8.053 1.00 89.50 209 ALA A O 1
ATOM 1599 N N . ASN A 1 210 ? -7.353 5.172 -8.457 1.00 84.88 210 ASN A N 1
ATOM 1600 C CA . ASN A 1 210 ? -7.294 5.147 -9.916 1.00 84.88 210 ASN A CA 1
ATOM 1601 C C . ASN A 1 210 ? -5.955 5.730 -10.398 1.00 84.88 210 ASN A C 1
ATOM 1603 O O . ASN A 1 210 ? -5.902 6.809 -10.972 1.00 84.88 210 ASN A O 1
ATOM 1607 N N . GLU A 1 211 ? -4.849 5.043 -10.110 1.00 83.38 211 GLU A N 1
ATOM 1608 C CA . GLU A 1 211 ? -3.489 5.549 -10.342 1.00 83.38 211 GLU A CA 1
ATOM 1609 C C . GLU A 1 211 ? -2.923 5.332 -11.755 1.00 83.38 211 GLU A C 1
ATOM 1611 O O . GLU A 1 211 ? -1.777 5.709 -11.989 1.00 83.38 211 GLU A O 1
ATOM 1616 N N . GLY A 1 212 ? -3.679 4.721 -12.676 1.00 76.25 212 GLY A N 1
ATOM 1617 C CA . GLY A 1 212 ? -3.156 4.174 -13.938 1.00 76.25 212 GLY A CA 1
ATOM 1618 C C . GLY A 1 212 ? -2.343 5.153 -14.797 1.00 76.25 212 GLY A C 1
ATOM 1619 O O . GLY A 1 212 ? -1.334 4.766 -15.380 1.00 76.25 212 GLY A O 1
ATOM 1620 N N . ASP A 1 213 ? -2.738 6.422 -14.822 1.00 72.88 213 ASP A N 1
ATOM 1621 C CA . ASP A 1 213 ? -2.088 7.535 -15.527 1.00 72.88 213 ASP A CA 1
ATOM 1622 C C . ASP A 1 213 ? -1.510 8.599 -14.563 1.00 72.88 213 ASP A C 1
ATOM 1624 O O . ASP A 1 213 ? -1.017 9.659 -14.966 1.00 72.88 213 ASP A O 1
ATOM 1628 N N . SER A 1 214 ? -1.534 8.321 -13.256 1.00 70.38 214 SER A N 1
ATOM 1629 C CA . SER A 1 214 ? -1.194 9.277 -12.203 1.00 70.38 214 SER A CA 1
ATOM 1630 C C . SER A 1 214 ? 0.292 9.239 -11.849 1.00 70.38 214 SER A C 1
ATOM 1632 O O . SER A 1 214 ? 0.739 8.544 -10.932 1.00 70.38 214 SER A O 1
ATOM 1634 N N . GLN A 1 215 ? 1.067 10.066 -12.550 1.00 65.81 215 GLN A N 1
ATOM 1635 C CA . GLN A 1 215 ? 2.507 10.236 -12.335 1.00 65.81 215 GLN A CA 1
ATOM 1636 C C . GLN A 1 215 ? 2.875 11.496 -11.530 1.00 65.81 215 GLN A C 1
ATOM 1638 O O . GLN A 1 215 ? 2.206 12.529 -11.567 1.00 65.81 215 GLN A O 1
ATOM 1643 N N . HIS A 1 216 ? 4.007 11.438 -10.820 1.00 60.81 216 HIS A N 1
ATOM 1644 C CA . HIS A 1 216 ? 4.486 12.520 -9.949 1.00 60.81 216 HIS A CA 1
ATOM 1645 C C . HIS A 1 216 ? 4.868 13.805 -10.693 1.00 60.81 216 HIS A C 1
ATOM 1647 O O . HIS A 1 216 ? 4.741 14.904 -10.145 1.00 60.81 216 HIS A O 1
ATOM 1653 N N . ARG A 1 217 ? 5.416 13.666 -11.906 1.00 67.88 217 ARG A N 1
ATOM 1654 C CA . ARG A 1 217 ? 5.986 14.767 -12.686 1.00 67.88 217 ARG A CA 1
ATOM 1655 C C . ARG A 1 217 ? 5.926 14.449 -14.176 1.00 67.88 217 ARG A C 1
ATOM 1657 O O . ARG A 1 217 ? 5.979 13.286 -14.557 1.00 67.88 217 ARG A O 1
ATOM 1664 N N . ARG A 1 218 ? 5.855 15.494 -15.006 1.00 71.50 218 ARG A N 1
ATOM 1665 C CA . ARG A 1 218 ? 5.963 15.357 -16.463 1.00 71.50 218 ARG A CA 1
ATOM 1666 C C . ARG A 1 218 ? 7.344 14.816 -16.854 1.00 71.50 218 ARG A C 1
ATOM 1668 O O . ARG A 1 218 ? 8.337 15.266 -16.268 1.00 71.50 218 ARG A O 1
ATOM 1675 N N . PRO A 1 219 ? 7.406 13.901 -17.830 1.00 78.81 219 PRO A N 1
ATOM 1676 C CA . PRO A 1 219 ? 8.655 13.312 -18.262 1.00 78.81 219 PRO A CA 1
ATOM 1677 C C . PRO A 1 219 ? 9.482 14.297 -19.098 1.00 78.81 219 PRO A C 1
ATOM 1679 O O . PRO A 1 219 ? 8.950 15.213 -19.734 1.00 78.81 219 PRO A O 1
ATOM 1682 N N . ARG A 1 220 ? 10.802 14.128 -19.041 1.00 84.00 220 ARG A N 1
ATOM 1683 C CA . ARG A 1 220 ? 11.796 14.933 -19.755 1.00 84.00 220 ARG A CA 1
ATOM 1684 C C . ARG A 1 220 ? 12.852 14.043 -20.390 1.00 84.00 220 ARG A C 1
ATOM 1686 O O . ARG A 1 220 ? 13.099 12.927 -19.935 1.00 84.00 220 ARG A O 1
ATOM 1693 N N . CYS A 1 221 ? 13.490 14.577 -21.414 1.00 84.44 221 CYS A N 1
ATOM 1694 C CA . CYS A 1 221 ? 14.589 13.944 -22.110 1.00 84.44 221 CYS A CA 1
ATOM 1695 C C . CYS A 1 221 ? 15.855 13.970 -21.254 1.00 84.44 221 CYS A C 1
ATOM 1697 O O . CYS A 1 221 ? 16.260 15.025 -20.770 1.00 84.44 221 CYS A O 1
ATOM 1699 N N . MET A 1 222 ? 16.464 12.806 -21.024 1.00 83.75 222 MET A N 1
ATOM 1700 C CA . MET A 1 222 ? 17.656 12.679 -20.174 1.00 83.75 222 MET A CA 1
ATOM 1701 C C . MET A 1 222 ? 18.896 13.365 -20.758 1.00 83.75 222 MET A C 1
ATOM 1703 O O . MET A 1 222 ? 19.778 13.771 -20.010 1.00 83.75 222 MET A O 1
ATOM 1707 N N . ASP A 1 223 ? 18.972 13.460 -22.081 1.00 84.50 223 ASP A N 1
ATOM 1708 C CA . ASP A 1 223 ? 20.078 14.034 -22.843 1.00 84.50 223 ASP A CA 1
ATOM 1709 C C . ASP A 1 223 ? 19.974 15.558 -22.979 1.00 84.50 223 ASP A C 1
ATOM 1711 O O . ASP A 1 223 ? 20.965 16.257 -22.780 1.00 84.50 223 ASP A O 1
ATOM 1715 N N . THR A 1 224 ? 18.786 16.079 -23.289 1.00 85.06 224 THR A N 1
ATOM 1716 C CA . THR A 1 224 ? 18.581 17.514 -23.556 1.00 85.06 224 THR A CA 1
ATOM 1717 C C . THR A 1 224 ? 17.940 18.276 -22.398 1.00 85.06 224 THR A C 1
ATOM 1719 O O . THR A 1 224 ? 18.053 19.495 -22.323 1.00 85.06 224 THR A O 1
ATOM 1722 N N . GLY A 1 225 ? 17.248 17.586 -21.488 1.00 84.81 225 GLY A N 1
ATOM 1723 C CA . GLY A 1 225 ? 16.447 18.203 -20.428 1.00 84.81 225 GLY A CA 1
ATOM 1724 C C . GLY A 1 225 ? 15.099 18.767 -20.894 1.00 84.81 225 GLY A C 1
ATOM 1725 O O . GLY A 1 225 ? 14.328 19.251 -20.055 1.00 84.81 225 GLY A O 1
ATOM 1726 N N . GLU A 1 226 ? 14.789 18.687 -22.189 1.00 86.62 226 GLU A N 1
ATOM 1727 C CA . GLU A 1 226 ? 13.541 19.184 -22.771 1.00 86.62 226 GLU A CA 1
ATOM 1728 C C . GLU A 1 226 ? 12.331 18.314 -22.386 1.00 86.62 226 GLU A C 1
ATOM 1730 O O . GLU A 1 226 ? 12.494 17.145 -22.017 1.00 86.62 226 GLU A O 1
ATOM 1735 N N . PRO A 1 227 ? 11.097 18.853 -22.415 1.00 85.75 227 PRO A N 1
ATOM 1736 C CA . PRO A 1 227 ? 9.888 18.045 -22.280 1.00 85.75 227 PRO A CA 1
ATOM 1737 C C . PRO A 1 227 ? 9.832 16.949 -23.351 1.00 85.75 227 PRO A C 1
ATOM 1739 O O . PRO A 1 227 ? 10.149 17.205 -24.510 1.00 85.75 227 PRO A O 1
ATOM 1742 N N . CYS A 1 228 ? 9.400 15.743 -22.977 1.00 83.38 228 CYS A N 1
ATOM 1743 C CA . CYS A 1 228 ? 9.162 14.703 -23.977 1.00 83.38 228 CYS A CA 1
ATOM 1744 C C . CYS A 1 228 ? 7.985 15.050 -24.889 1.00 83.38 228 CYS A C 1
ATOM 1746 O O . CYS A 1 228 ? 7.055 15.750 -24.473 1.00 83.38 228 CYS A O 1
ATOM 1748 N N . ASP A 1 229 ? 7.975 14.449 -26.078 1.00 79.56 229 ASP A N 1
ATOM 1749 C CA . ASP A 1 229 ? 6.775 14.401 -26.904 1.00 79.56 229 ASP A CA 1
ATOM 1750 C C . ASP A 1 229 ? 5.642 13.682 -26.155 1.00 79.56 229 ASP A C 1
ATOM 1752 O O . ASP A 1 229 ? 5.824 12.567 -25.663 1.00 79.56 229 ASP A O 1
ATOM 1756 N N . ILE A 1 230 ? 4.482 14.331 -26.031 1.00 74.38 230 ILE A N 1
ATOM 1757 C CA . ILE A 1 230 ? 3.381 13.843 -25.185 1.00 74.38 230 ILE A CA 1
ATOM 1758 C C . ILE A 1 230 ? 2.687 12.638 -25.825 1.00 74.38 230 ILE A C 1
ATOM 1760 O O . ILE A 1 230 ? 2.317 11.712 -25.107 1.00 74.38 230 ILE A O 1
ATOM 1764 N N . ALA A 1 231 ? 2.525 12.640 -27.150 1.00 74.38 231 ALA A N 1
ATOM 1765 C CA . ALA A 1 231 ? 1.790 11.597 -27.862 1.00 74.38 231 ALA A CA 1
ATOM 1766 C C . ALA A 1 231 ? 2.561 10.270 -27.884 1.00 74.38 231 ALA A C 1
ATOM 1768 O O . ALA A 1 231 ? 1.983 9.203 -27.706 1.00 74.38 231 ALA A O 1
ATOM 1769 N N . THR A 1 232 ? 3.878 10.334 -28.068 1.00 76.69 232 THR A N 1
ATOM 1770 C CA . THR A 1 232 ? 4.724 9.146 -28.246 1.00 76.69 232 THR A CA 1
ATOM 1771 C C . THR A 1 232 ? 5.594 8.824 -27.035 1.00 76.69 232 THR A C 1
ATOM 1773 O O . THR A 1 232 ? 6.196 7.752 -26.985 1.00 76.69 232 THR A O 1
ATOM 1776 N N . SER A 1 233 ? 5.681 9.726 -26.050 1.00 81.38 233 SER A N 1
ATOM 1777 C CA . SER A 1 233 ? 6.616 9.622 -24.920 1.00 81.38 233 SER A CA 1
ATOM 1778 C C . SER A 1 233 ? 8.061 9.404 -25.382 1.00 81.38 233 SER A C 1
ATOM 1780 O O . SER A 1 233 ? 8.787 8.562 -24.850 1.00 81.38 233 SER A O 1
ATOM 1782 N N . THR A 1 234 ? 8.491 10.151 -26.404 1.00 82.25 234 THR A N 1
ATOM 1783 C CA . THR A 1 234 ? 9.834 10.027 -26.983 1.00 82.25 234 THR A CA 1
ATOM 1784 C C . THR A 1 234 ? 10.645 11.315 -26.922 1.00 82.25 234 THR A C 1
ATOM 1786 O O . THR A 1 234 ? 10.121 12.420 -26.786 1.00 82.25 234 THR A O 1
ATOM 1789 N N . CYS A 1 235 ? 11.960 11.141 -27.043 1.00 83.56 235 CYS A N 1
ATOM 1790 C CA . CYS A 1 235 ? 12.943 12.200 -27.226 1.00 83.56 235 CYS A CA 1
ATOM 1791 C C . CYS A 1 235 ? 13.703 11.906 -28.515 1.00 83.56 235 CYS A C 1
ATOM 1793 O O . CYS A 1 235 ? 14.382 10.880 -28.609 1.00 83.56 235 CYS A O 1
ATOM 1795 N N . GLY A 1 236 ? 13.504 12.734 -29.545 1.00 81.75 236 GLY A N 1
ATOM 1796 C CA . GLY A 1 236 ? 14.050 12.475 -30.883 1.00 81.75 236 GLY A CA 1
ATOM 1797 C C . GLY A 1 236 ? 13.640 11.107 -31.448 1.00 81.75 236 GLY A C 1
ATOM 1798 O O . GLY A 1 236 ? 14.470 10.406 -32.023 1.00 81.75 236 GLY A O 1
ATOM 1799 N N . GLY A 1 237 ? 12.396 10.672 -31.199 1.00 82.25 237 GLY A N 1
ATOM 1800 C CA . GLY A 1 237 ? 11.876 9.368 -31.631 1.00 82.25 237 GLY A CA 1
ATOM 1801 C C . GLY A 1 237 ? 12.320 8.170 -30.779 1.00 82.25 237 GLY A C 1
ATOM 1802 O O . GLY A 1 237 ? 11.950 7.036 -31.075 1.00 82.25 237 GLY A O 1
ATOM 1803 N N . LYS A 1 238 ? 13.091 8.382 -29.703 1.00 78.50 238 LYS A N 1
ATOM 1804 C CA . LYS A 1 238 ? 13.527 7.318 -28.785 1.00 78.50 238 LYS A CA 1
ATOM 1805 C C . LYS A 1 238 ? 12.782 7.387 -27.454 1.00 78.50 238 LYS A C 1
ATOM 1807 O O . LYS A 1 238 ? 12.967 8.325 -26.681 1.00 78.50 238 LYS A O 1
ATOM 1812 N N . ALA A 1 239 ? 12.010 6.346 -27.141 1.00 78.88 239 ALA A N 1
ATOM 1813 C CA . ALA A 1 239 ? 11.283 6.242 -25.871 1.00 78.88 239 ALA A CA 1
ATOM 1814 C C . ALA A 1 239 ? 12.218 6.114 -24.654 1.00 78.88 239 ALA A C 1
ATOM 1816 O O . ALA A 1 239 ? 11.974 6.703 -23.608 1.00 78.88 239 ALA A O 1
ATOM 1817 N N . LYS A 1 240 ? 13.351 5.408 -24.798 1.00 76.44 240 LYS A N 1
ATOM 1818 C CA . LYS A 1 240 ? 14.292 5.138 -23.690 1.00 76.44 240 LYS A CA 1
ATOM 1819 C C . LYS A 1 240 ? 14.918 6.388 -23.062 1.00 76.44 240 LYS A C 1
ATOM 1821 O O . LYS A 1 240 ? 15.469 6.291 -21.972 1.00 76.44 240 LYS A O 1
ATOM 1826 N N . HIS A 1 241 ? 14.892 7.527 -23.750 1.00 82.12 241 HIS A N 1
ATOM 1827 C CA . HIS A 1 241 ? 15.456 8.781 -23.248 1.00 82.12 241 HIS A CA 1
ATOM 1828 C C . HIS A 1 241 ? 14.425 9.656 -22.531 1.00 82.12 241 HIS A C 1
ATOM 1830 O O . HIS A 1 241 ? 14.821 10.602 -21.857 1.00 82.12 241 HIS A O 1
ATOM 1836 N N . CYS A 1 242 ? 13.137 9.327 -22.629 1.00 82.94 242 CYS A N 1
ATOM 1837 C CA . CYS A 1 242 ? 12.065 10.052 -21.971 1.00 82.94 242 CYS A CA 1
ATOM 1838 C C . CYS A 1 242 ? 11.797 9.476 -20.573 1.00 82.94 242 CYS A C 1
ATOM 1840 O O . CYS A 1 242 ? 11.330 8.346 -20.442 1.00 82.94 242 CYS A O 1
ATOM 1842 N N . VAL A 1 243 ? 12.092 10.239 -19.516 1.00 82.31 243 VAL A N 1
ATOM 1843 C CA . VAL A 1 243 ? 11.969 9.768 -18.126 1.00 82.31 243 VAL A CA 1
ATOM 1844 C C . VAL A 1 243 ? 11.318 10.825 -17.238 1.00 82.31 243 VAL A C 1
ATOM 1846 O O . VAL A 1 243 ? 11.633 12.013 -17.303 1.00 82.31 243 VAL A O 1
ATOM 1849 N N . ALA A 1 244 ? 10.412 10.393 -16.360 1.00 78.94 244 ALA A N 1
ATOM 1850 C CA . ALA A 1 244 ? 9.895 11.222 -15.278 1.00 78.94 244 ALA A CA 1
ATOM 1851 C C . ALA A 1 244 ? 10.772 11.075 -14.026 1.00 78.94 244 ALA A C 1
ATOM 1853 O O . ALA A 1 244 ? 10.880 9.993 -13.453 1.00 78.94 244 ALA A O 1
ATOM 1854 N N . SER A 1 245 ? 11.368 12.181 -13.579 1.00 75.81 245 SER A N 1
ATOM 1855 C CA . SER A 1 245 ? 12.175 12.215 -12.353 1.00 75.81 245 SER A CA 1
ATOM 1856 C C . SER A 1 245 ? 11.372 12.727 -11.160 1.00 75.81 245 SER A C 1
ATOM 1858 O O . SER A 1 245 ? 10.586 13.676 -11.272 1.00 75.81 245 SER A O 1
ATOM 1860 N N . GLY A 1 246 ? 11.618 12.122 -9.996 1.00 80.50 246 GLY A N 1
ATOM 1861 C CA . GLY A 1 246 ? 11.061 12.561 -8.721 1.00 80.50 246 GLY A CA 1
ATOM 1862 C C . GLY A 1 246 ? 11.584 13.936 -8.263 1.00 80.50 246 GLY A C 1
ATOM 1863 O O . GLY A 1 246 ? 12.462 14.524 -8.895 1.00 80.50 246 GLY A O 1
ATOM 1864 N N . PRO A 1 247 ? 11.011 14.497 -7.183 1.00 85.31 247 PRO A N 1
ATOM 1865 C CA . PRO A 1 247 ? 11.342 15.840 -6.699 1.00 85.31 247 PRO A CA 1
ATOM 1866 C C . PRO A 1 247 ? 12.614 15.918 -5.837 1.00 85.31 247 PRO A C 1
ATOM 1868 O O . PRO A 1 247 ? 13.014 17.022 -5.473 1.00 85.31 247 PRO A O 1
ATOM 1871 N N . GLY A 1 248 ? 13.186 14.781 -5.438 1.00 87.00 248 GLY A N 1
ATOM 1872 C CA . GLY A 1 248 ? 14.366 14.719 -4.575 1.00 87.00 248 GLY A CA 1
ATOM 1873 C C . GLY A 1 248 ? 15.679 14.733 -5.348 1.00 87.00 248 GLY A C 1
ATOM 1874 O O . GLY A 1 248 ? 15.701 14.745 -6.578 1.00 87.00 248 GLY A O 1
ATOM 1875 N N . LYS A 1 249 ? 16.787 14.704 -4.603 1.00 90.50 249 LYS A N 1
ATOM 1876 C CA . LYS A 1 249 ? 18.144 14.616 -5.180 1.00 90.50 249 LYS A CA 1
ATOM 1877 C C . LYS A 1 249 ? 18.416 13.265 -5.845 1.00 90.50 249 LYS A C 1
ATOM 1879 O O . LYS A 1 249 ? 19.178 13.185 -6.800 1.00 90.50 249 LYS A O 1
ATOM 1884 N N . ASP A 1 250 ? 17.785 12.221 -5.323 1.00 91.69 250 ASP A N 1
ATOM 1885 C CA . ASP A 1 250 ? 17.833 10.854 -5.822 1.00 91.69 250 ASP A CA 1
ATOM 1886 C C . ASP A 1 250 ? 16.461 10.177 -5.634 1.00 91.69 250 ASP A C 1
ATOM 1888 O O . ASP A 1 250 ? 15.468 10.809 -5.239 1.00 91.69 250 ASP A O 1
ATOM 1892 N N . MET A 1 251 ? 16.384 8.882 -5.941 1.00 92.00 251 MET A N 1
ATOM 1893 C CA . MET A 1 251 ? 15.153 8.101 -5.806 1.00 92.00 251 MET A CA 1
ATOM 1894 C C . MET A 1 251 ? 14.721 7.898 -4.343 1.00 92.00 251 MET A C 1
ATOM 1896 O O . MET A 1 251 ? 13.522 7.880 -4.061 1.00 92.00 251 MET A O 1
ATOM 1900 N N . LEU A 1 252 ? 15.663 7.802 -3.397 1.00 94.50 252 LEU A N 1
ATOM 1901 C CA . LEU A 1 252 ? 15.364 7.608 -1.974 1.00 94.50 252 LEU A CA 1
ATOM 1902 C C . LEU A 1 252 ? 14.766 8.886 -1.381 1.00 94.50 252 LEU A C 1
ATOM 1904 O O . LEU A 1 252 ? 13.733 8.850 -0.711 1.00 94.50 252 LEU A O 1
ATOM 1908 N N . ASP A 1 253 ? 15.372 10.032 -1.680 1.00 93.75 253 ASP A N 1
ATOM 1909 C CA . ASP A 1 253 ? 14.885 11.339 -1.262 1.00 93.75 253 ASP A CA 1
ATOM 1910 C C . ASP A 1 253 ? 13.558 11.682 -1.952 1.00 93.75 253 ASP A C 1
ATOM 1912 O O . ASP A 1 253 ? 12.642 12.190 -1.309 1.00 93.75 253 ASP A O 1
ATOM 1916 N N . SER A 1 254 ? 13.391 11.315 -3.227 1.00 91.00 254 SER A N 1
ATOM 1917 C CA . SER A 1 254 ? 12.105 11.441 -3.926 1.00 91.00 254 SER A CA 1
ATOM 1918 C C . SER A 1 254 ? 11.007 10.633 -3.233 1.00 91.00 254 SER A C 1
ATOM 1920 O O . SER A 1 254 ? 9.950 11.183 -2.914 1.00 91.00 254 SER A O 1
ATOM 1922 N N . THR A 1 255 ? 11.287 9.363 -2.929 1.00 93.69 255 THR A N 1
ATOM 1923 C CA . THR A 1 255 ? 10.388 8.462 -2.190 1.00 93.69 255 THR A CA 1
ATOM 1924 C C . THR A 1 255 ? 9.982 9.069 -0.851 1.00 93.69 255 THR A C 1
ATOM 1926 O O . THR A 1 255 ? 8.795 9.141 -0.528 1.00 93.69 255 THR A O 1
ATOM 1929 N N . ARG A 1 256 ? 10.960 9.587 -0.100 1.00 94.06 256 ARG A N 1
ATOM 1930 C CA . ARG A 1 256 ? 10.755 10.256 1.187 1.00 94.06 256 ARG A CA 1
ATOM 1931 C C . ARG A 1 256 ? 9.891 11.511 1.057 1.00 94.06 256 ARG A C 1
ATOM 1933 O O . ARG A 1 256 ? 8.958 11.682 1.832 1.00 94.06 256 ARG A O 1
ATOM 1940 N N . ILE A 1 257 ? 10.177 12.395 0.099 1.00 90.19 257 ILE A N 1
ATOM 1941 C CA . ILE A 1 257 ? 9.434 13.650 -0.104 1.00 90.19 257 ILE A CA 1
ATOM 1942 C C . ILE A 1 257 ? 7.973 13.363 -0.455 1.00 90.19 257 ILE A C 1
ATOM 1944 O O . ILE A 1 257 ? 7.069 13.988 0.102 1.00 90.19 257 ILE A O 1
ATOM 1948 N N . ILE A 1 258 ? 7.729 12.426 -1.371 1.00 89.00 258 ILE A N 1
ATOM 1949 C CA . ILE A 1 258 ? 6.373 12.066 -1.797 1.00 89.00 258 ILE A CA 1
ATOM 1950 C C . ILE A 1 258 ? 5.629 11.362 -0.657 1.00 89.00 258 ILE A C 1
ATOM 1952 O O . ILE A 1 258 ? 4.483 11.707 -0.367 1.00 89.00 258 ILE A O 1
ATOM 1956 N N . GLY A 1 259 ? 6.281 10.425 0.034 1.00 91.44 259 GLY A N 1
ATOM 1957 C CA . GLY A 1 259 ? 5.709 9.753 1.198 1.00 91.44 259 GLY A CA 1
ATOM 1958 C C . GLY A 1 259 ? 5.359 10.731 2.324 1.00 91.44 259 GLY A C 1
ATOM 1959 O O . GLY A 1 259 ? 4.257 10.681 2.865 1.00 91.44 259 GLY A O 1
ATOM 1960 N N . LEU A 1 260 ? 6.236 11.696 2.618 1.00 90.06 260 LEU A N 1
ATOM 1961 C CA . LEU A 1 260 ? 5.998 12.735 3.625 1.00 90.06 260 LEU A CA 1
ATOM 1962 C C . LEU A 1 260 ? 4.814 13.635 3.260 1.00 90.06 260 LEU A C 1
ATOM 1964 O O . LEU A 1 260 ? 4.034 14.008 4.134 1.00 90.06 260 LEU A O 1
ATOM 1968 N N . LYS A 1 261 ? 4.648 13.959 1.974 1.00 88.38 261 LYS A N 1
ATOM 1969 C CA . LYS A 1 261 ? 3.488 14.712 1.481 1.00 88.38 261 LYS A CA 1
ATOM 1970 C C . LYS A 1 261 ? 2.182 13.942 1.696 1.00 88.38 261 LYS A C 1
ATOM 1972 O O . LYS A 1 261 ? 1.221 14.523 2.201 1.00 88.38 261 LYS A O 1
ATOM 1977 N N . GLN A 1 262 ? 2.159 12.648 1.368 1.00 90.50 262 GLN A N 1
ATOM 1978 C CA . GLN A 1 262 ? 0.997 11.784 1.606 1.00 90.50 262 GLN A CA 1
ATOM 1979 C C . GLN A 1 262 ? 0.676 11.683 3.104 1.00 90.50 262 GLN A C 1
ATOM 1981 O O . GLN A 1 262 ? -0.455 11.948 3.514 1.00 90.50 262 GLN A O 1
ATOM 1986 N N . PHE A 1 263 ? 1.687 11.394 3.927 1.00 89.06 263 PHE A N 1
ATOM 1987 C CA . PHE A 1 263 ? 1.593 11.360 5.388 1.00 89.06 263 PHE A CA 1
ATOM 1988 C C . PHE A 1 263 ? 1.020 12.663 5.962 1.00 89.06 263 PHE A C 1
ATOM 1990 O O . PHE A 1 263 ? 0.019 12.637 6.677 1.00 89.06 263 PHE A O 1
ATOM 1997 N N . GLY A 1 264 ? 1.596 13.811 5.593 1.00 84.50 264 GLY A N 1
ATOM 1998 C CA . GLY A 1 264 ? 1.163 15.118 6.080 1.00 84.50 264 GLY A CA 1
ATOM 1999 C C . GLY A 1 264 ? -0.282 15.448 5.698 1.00 84.50 264 GLY A C 1
ATOM 2000 O O . GLY A 1 264 ? -1.005 16.053 6.491 1.00 84.50 264 GLY A O 1
ATOM 2001 N N . ARG A 1 265 ? -0.749 15.009 4.518 1.00 82.06 265 ARG A N 1
ATOM 2002 C CA . ARG A 1 265 ? -2.155 15.195 4.125 1.00 82.06 265 ARG A CA 1
ATOM 2003 C C . ARG A 1 265 ? -3.096 14.306 4.919 1.00 82.06 265 ARG A C 1
ATOM 2005 O O . ARG A 1 265 ? -4.141 14.782 5.360 1.00 82.06 265 ARG A O 1
ATOM 2012 N N . ALA A 1 266 ? -2.724 13.044 5.104 1.00 80.19 266 ALA A N 1
ATOM 2013 C CA . ALA A 1 266 ? -3.526 12.082 5.843 1.00 80.19 266 ALA A CA 1
ATOM 2014 C C . ALA A 1 266 ? -3.639 12.468 7.329 1.00 80.19 266 ALA A C 1
ATOM 2016 O O . ALA A 1 266 ? -4.681 12.261 7.949 1.00 80.19 266 ALA A O 1
ATOM 2017 N N . MET A 1 267 ? -2.599 13.108 7.871 1.00 71.56 267 MET A N 1
ATOM 2018 C CA . MET A 1 267 ? -2.577 13.669 9.220 1.00 71.56 267 MET A CA 1
ATOM 2019 C C . MET A 1 267 ? -3.449 14.908 9.419 1.00 71.56 267 MET A C 1
ATOM 2021 O O . MET A 1 267 ? -3.675 15.255 10.575 1.00 71.56 267 MET A O 1
ATOM 2025 N N . TYR A 1 268 ? -3.884 15.594 8.350 1.00 60.81 268 TYR A N 1
ATOM 2026 C CA . TYR A 1 268 ? -4.387 16.969 8.429 1.00 60.81 268 TYR A CA 1
ATOM 2027 C C . TYR A 1 268 ? -5.353 17.164 9.601 1.00 60.81 268 TYR A C 1
ATOM 2029 O O . TYR A 1 268 ? -6.476 16.654 9.632 1.00 60.81 268 TYR A O 1
ATOM 2037 N N . VAL A 1 269 ? -4.881 17.918 10.584 1.00 52.25 269 VAL A N 1
ATOM 2038 C CA . VAL A 1 269 ? -5.650 18.291 11.756 1.00 52.25 269 VAL A CA 1
ATOM 2039 C C . VAL A 1 269 ? -6.473 19.503 11.362 1.00 52.25 269 VAL A C 1
ATOM 2041 O O . VAL A 1 269 ? -5.927 20.487 10.863 1.00 52.25 269 VAL A O 1
ATOM 2044 N N . ASP A 1 270 ? -7.785 19.433 11.563 1.00 51.97 270 ASP A N 1
ATOM 2045 C CA . ASP A 1 270 ? -8.642 20.595 11.382 1.00 51.97 270 ASP A CA 1
ATOM 2046 C C . ASP A 1 270 ? -8.346 21.630 12.475 1.00 51.97 270 ASP A C 1
ATOM 2048 O O . ASP A 1 270 ? -8.982 21.665 13.527 1.00 51.97 270 ASP A O 1
ATOM 2052 N N . MET A 1 271 ? -7.359 22.487 12.228 1.00 50.88 271 MET A N 1
ATOM 2053 C CA . MET A 1 271 ? -6.955 23.547 13.149 1.00 50.88 271 MET A CA 1
ATOM 2054 C C . MET A 1 271 ? -8.055 24.593 13.375 1.00 50.88 271 MET A C 1
ATOM 2056 O O . MET A 1 271 ? -7.855 25.485 14.194 1.00 50.88 271 MET A O 1
ATOM 2060 N N . SER A 1 272 ? -9.217 24.504 12.718 1.00 51.81 272 SER A N 1
ATOM 2061 C CA . SER A 1 272 ? -10.337 25.401 13.000 1.00 51.81 272 SER A CA 1
ATOM 2062 C C . SER A 1 272 ? -10.969 25.172 14.380 1.00 51.81 272 SER A C 1
ATOM 2064 O O . SER A 1 272 ? -11.640 26.067 14.891 1.00 51.81 272 SER A O 1
ATOM 2066 N N . ASN A 1 273 ? -10.763 23.997 14.996 1.00 59.97 273 ASN A N 1
ATOM 2067 C CA . ASN A 1 273 ? -11.407 23.639 16.262 1.00 59.97 273 ASN A CA 1
ATOM 2068 C C . ASN A 1 273 ? -10.667 22.538 17.058 1.00 59.97 273 ASN A C 1
ATOM 2070 O O . ASN A 1 273 ? -11.222 21.484 17.367 1.00 59.97 273 ASN A O 1
ATOM 2074 N N . GLN A 1 274 ? -9.398 22.746 17.396 1.00 56.75 274 GLN A N 1
ATOM 2075 C CA . GLN A 1 274 ? -8.617 21.809 18.211 1.00 56.75 274 GLN A CA 1
ATOM 2076 C C . GLN A 1 274 ? -8.555 22.270 19.659 1.00 56.75 274 GLN A C 1
ATOM 2078 O O . GLN A 1 274 ? -8.152 23.398 19.927 1.00 56.75 274 GLN A O 1
ATOM 2083 N N . GLN A 1 275 ? -8.901 21.391 20.599 1.00 69.75 275 GLN A N 1
ATOM 2084 C CA . GLN A 1 275 ? -8.669 21.635 22.022 1.00 69.75 275 GLN A CA 1
ATOM 2085 C C . GLN A 1 275 ? -7.233 21.253 22.390 1.00 69.75 275 GLN A C 1
ATOM 2087 O O . GLN A 1 275 ? -6.808 20.119 22.186 1.00 69.75 275 GLN A O 1
ATOM 2092 N N . LEU A 1 276 ? -6.494 22.205 22.944 1.00 63.56 276 LEU A N 1
ATOM 2093 C CA . LEU A 1 276 ? -5.100 22.082 23.350 1.00 63.56 276 LEU A CA 1
ATOM 2094 C C . LEU A 1 276 ? -4.968 22.467 24.824 1.00 63.56 276 LEU A C 1
ATOM 2096 O O . LEU A 1 276 ? -5.732 23.285 25.327 1.00 63.56 276 LEU A O 1
ATOM 2100 N N . THR A 1 277 ? -3.970 21.925 25.516 1.00 64.19 277 THR A N 1
ATOM 2101 C CA . THR A 1 277 ? -3.603 22.385 26.860 1.00 64.19 277 THR A CA 1
ATOM 2102 C C . THR A 1 277 ? -2.303 23.167 26.760 1.00 64.19 277 THR A C 1
ATOM 2104 O O . THR A 1 277 ? -1.265 22.592 26.447 1.00 64.19 277 THR A O 1
ATOM 2107 N N . VAL A 1 278 ? -2.349 24.471 27.022 1.00 60.12 278 VAL A N 1
ATOM 2108 C CA . VAL A 1 278 ? -1.176 25.357 27.012 1.00 60.12 278 VAL A CA 1
ATOM 2109 C C . VAL A 1 278 ? -1.018 25.925 28.417 1.00 60.12 278 VAL A C 1
ATOM 2111 O O . VAL A 1 278 ? -1.951 26.524 28.949 1.00 60.12 278 VAL A O 1
ATOM 2114 N N . ASN A 1 279 ? 0.138 25.697 29.048 1.00 70.62 279 ASN A N 1
ATOM 2115 C CA . ASN A 1 279 ? 0.426 26.128 30.425 1.00 70.62 279 ASN A CA 1
ATOM 2116 C C . ASN A 1 279 ? -0.667 25.716 31.437 1.00 70.62 279 ASN A C 1
ATOM 2118 O O . ASN A 1 279 ? -1.111 26.515 32.258 1.00 70.62 279 ASN A O 1
ATOM 2122 N N . GLY A 1 280 ? -1.161 24.477 31.331 1.00 70.19 280 GLY A N 1
ATOM 2123 C CA . GLY A 1 280 ? -2.205 23.932 32.212 1.00 70.19 280 GLY A CA 1
ATOM 2124 C C . GLY A 1 280 ? -3.632 24.424 31.930 1.00 70.19 280 GLY A C 1
ATOM 2125 O O . GLY A 1 280 ? -4.571 23.941 32.558 1.00 70.19 280 GLY A O 1
ATOM 2126 N N . ARG A 1 281 ? -3.834 25.337 30.970 1.00 69.38 281 ARG A N 1
ATOM 2127 C CA . ARG A 1 281 ? -5.161 25.831 30.571 1.00 69.38 281 ARG A CA 1
ATOM 2128 C C . ARG A 1 281 ? -5.624 25.165 29.284 1.00 69.38 281 ARG A C 1
ATOM 2130 O O . ARG A 1 281 ? -4.867 25.093 28.318 1.00 69.38 281 ARG A O 1
ATOM 2137 N N . ARG A 1 282 ? -6.883 24.718 29.256 1.00 72.12 282 ARG A N 1
ATOM 2138 C CA . ARG A 1 282 ? -7.524 24.260 28.017 1.00 72.12 282 ARG A CA 1
ATOM 2139 C C . ARG A 1 282 ? -7.836 25.472 27.144 1.00 72.12 282 ARG A C 1
ATOM 2141 O O . ARG A 1 282 ? -8.559 26.368 27.566 1.00 72.12 282 ARG A O 1
ATOM 2148 N N . VAL A 1 283 ? -7.289 25.484 25.941 1.00 74.94 283 VAL A N 1
ATOM 2149 C CA . VAL A 1 283 ? -7.505 26.491 24.903 1.00 74.94 283 VAL A CA 1
ATOM 2150 C C . VAL A 1 283 ? -8.007 25.798 23.641 1.00 74.94 283 VAL A C 1
ATOM 2152 O O . VAL A 1 283 ? -7.790 24.603 23.456 1.00 74.94 283 VAL A O 1
ATOM 2155 N N . ARG A 1 284 ? -8.703 26.524 22.770 1.00 75.62 284 ARG A N 1
ATOM 2156 C CA . ARG A 1 284 ? -9.245 26.002 21.511 1.00 75.62 284 ARG A CA 1
ATOM 2157 C C . ARG A 1 284 ? -8.655 26.798 20.348 1.00 75.62 284 ARG A C 1
ATOM 2159 O O . ARG A 1 284 ? -8.550 28.016 20.449 1.00 75.62 284 ARG A O 1
ATOM 2166 N N . THR A 1 285 ? -8.256 26.133 19.267 1.00 68.69 285 THR A N 1
ATOM 2167 C CA . THR A 1 285 ? -7.831 26.808 18.034 1.00 68.69 285 THR A CA 1
ATOM 2168 C C . THR A 1 285 ? -9.041 27.328 17.259 1.00 68.69 285 THR A C 1
ATOM 2170 O O . THR A 1 285 ? -10.145 26.805 17.394 1.00 68.69 285 THR A O 1
ATOM 2173 N N . CYS A 1 286 ? -8.837 28.373 16.460 1.00 71.06 286 CYS A N 1
ATOM 2174 C CA . CYS A 1 286 ? -9.918 29.112 15.814 1.00 71.06 286 CYS A CA 1
ATOM 2175 C C . CYS A 1 286 ? -9.985 28.827 14.312 1.00 71.06 286 CYS A C 1
ATOM 2177 O O . CYS A 1 286 ? -8.931 28.658 13.688 1.00 71.06 286 CYS A O 1
ATOM 2179 N N . PRO A 1 287 ? -11.180 28.877 13.694 1.00 69.38 287 PRO A N 1
ATOM 2180 C CA . PRO A 1 287 ? -11.318 28.848 12.242 1.00 69.38 287 PRO A CA 1
ATOM 2181 C C . PRO A 1 287 ? -10.454 29.931 11.607 1.00 69.38 287 PRO A C 1
ATOM 2183 O O . PRO A 1 287 ? -10.424 31.043 12.140 1.00 69.38 287 PRO A O 1
ATOM 2186 N N . PRO A 1 288 ? -9.726 29.640 10.516 1.00 59.16 288 PRO A N 1
ATOM 2187 C CA . PRO A 1 288 ? -8.715 30.553 10.010 1.00 59.16 288 PRO A CA 1
ATOM 2188 C C . PRO A 1 288 ? -9.325 31.920 9.688 1.00 59.16 288 PRO A C 1
ATOM 2190 O O . PRO A 1 288 ? -10.438 32.032 9.175 1.00 59.16 288 PRO A O 1
ATOM 2193 N N . ALA A 1 289 ? -8.593 32.966 10.045 1.00 63.50 289 ALA A N 1
ATOM 2194 C CA . ALA A 1 289 ? -8.941 34.344 9.758 1.00 63.50 289 ALA A CA 1
ATOM 2195 C C . ALA A 1 289 ? -7.655 35.083 9.399 1.00 63.50 289 ALA A C 1
ATOM 2197 O O . ALA A 1 289 ? -6.627 34.910 10.062 1.00 63.50 289 ALA A O 1
ATOM 2198 N N . MET A 1 290 ? -7.692 35.875 8.331 1.00 61.03 290 MET A N 1
ATOM 2199 C CA . MET A 1 290 ? -6.551 36.697 7.947 1.00 61.03 290 MET A CA 1
ATOM 2200 C C . MET A 1 290 ? -6.635 38.041 8.666 1.00 61.03 290 MET A C 1
ATOM 2202 O O . MET A 1 290 ? -7.688 38.677 8.688 1.00 61.03 290 MET A O 1
ATOM 2206 N N . VAL A 1 291 ? -5.507 38.459 9.236 1.00 57.66 291 VAL A N 1
ATOM 2207 C CA . VAL A 1 291 ? -5.344 39.727 9.974 1.00 57.66 291 VAL A CA 1
ATOM 2208 C C . VAL A 1 291 ? -4.180 40.551 9.391 1.00 57.66 291 VAL A C 1
ATOM 2210 O O . VAL A 1 291 ? -3.865 41.639 9.855 1.00 57.66 291 VAL A O 1
ATOM 2213 N N . PHE A 1 292 ? -3.509 40.032 8.358 1.00 55.72 292 PHE A N 1
ATOM 2214 C CA . PHE A 1 292 ? -2.281 40.606 7.820 1.00 55.72 292 PHE A CA 1
ATOM 2215 C C . PHE A 1 292 ? -2.576 41.525 6.630 1.00 55.72 292 PHE A C 1
ATOM 2217 O O . PHE A 1 292 ? -2.940 41.046 5.559 1.00 55.72 292 PHE A O 1
ATOM 2224 N N . ALA A 1 293 ? -2.400 42.832 6.820 1.00 57.28 293 ALA A N 1
ATOM 2225 C CA . ALA A 1 293 ? -2.392 43.813 5.729 1.00 57.28 293 ALA A CA 1
ATOM 2226 C C . ALA A 1 293 ? -1.349 44.927 5.903 1.00 57.28 293 ALA A C 1
ATOM 2228 O O . ALA A 1 293 ? -0.985 45.577 4.925 1.00 57.28 293 ALA A O 1
ATOM 2229 N N . ALA A 1 294 ? -0.805 45.096 7.112 1.00 54.09 294 ALA A N 1
ATOM 2230 C CA . ALA A 1 294 ? 0.409 45.864 7.339 1.00 54.09 294 ALA A CA 1
ATOM 2231 C C . ALA A 1 294 ? 1.602 45.012 6.884 1.00 54.09 294 ALA A C 1
ATOM 2233 O O . ALA A 1 294 ? 1.896 43.988 7.498 1.00 54.09 294 ALA A O 1
ATOM 2234 N N . GLY A 1 295 ? 2.249 45.381 5.777 1.00 51.09 295 GLY A N 1
ATOM 2235 C CA . GLY A 1 295 ? 3.465 44.727 5.285 1.00 51.09 295 GLY A CA 1
ATOM 2236 C C . GLY A 1 295 ? 4.593 44.681 6.326 1.00 51.09 295 GLY A C 1
ATOM 2237 O O . GLY A 1 295 ? 4.468 45.175 7.445 1.00 51.09 295 GLY A O 1
ATOM 2238 N N . THR A 1 296 ? 5.719 44.063 5.983 1.00 53.88 296 THR A N 1
ATOM 2239 C CA . THR A 1 296 ? 6.894 43.978 6.867 1.00 53.88 296 THR A CA 1
ATOM 2240 C C . THR A 1 296 ? 7.737 45.261 6.794 1.00 53.88 296 THR A C 1
ATOM 2242 O O . THR A 1 296 ? 7.577 46.041 5.859 1.00 53.88 296 THR A O 1
ATOM 2245 N N . PRO A 1 297 ? 8.713 45.490 7.696 1.00 54.19 297 PRO A N 1
ATOM 2246 C CA . PRO A 1 297 ? 9.640 46.627 7.569 1.00 54.19 297 PRO A CA 1
ATOM 2247 C C . PRO A 1 297 ? 10.396 46.663 6.226 1.00 54.19 297 PRO A C 1
ATOM 2249 O O . PRO A 1 297 ? 10.885 47.706 5.807 1.00 54.19 297 PRO A O 1
ATOM 2252 N N . THR A 1 298 ? 10.479 45.517 5.545 1.00 40.47 298 THR A N 1
ATOM 2253 C CA . THR A 1 298 ? 11.136 45.324 4.247 1.00 40.47 298 THR A CA 1
ATOM 2254 C C . THR A 1 298 ? 10.196 45.438 3.041 1.00 40.47 298 THR A C 1
ATOM 2256 O O . THR A 1 298 ? 10.682 45.503 1.915 1.00 40.47 298 THR A O 1
ATOM 2259 N N . VAL A 1 299 ? 8.870 45.471 3.237 1.00 45.62 299 VAL A N 1
ATOM 2260 C CA . VAL A 1 299 ? 7.870 45.561 2.159 1.00 45.62 299 VAL A CA 1
ATOM 2261 C C . VAL A 1 299 ? 6.727 46.469 2.608 1.00 45.62 299 VAL A C 1
ATOM 2263 O O . VAL A 1 299 ? 5.965 46.118 3.508 1.00 45.62 299 VAL A O 1
ATOM 2266 N N . ARG A 1 300 ? 6.583 47.637 1.971 1.00 44.16 300 ARG A N 1
ATOM 2267 C CA . ARG A 1 300 ? 5.504 48.584 2.291 1.00 44.16 300 ARG A CA 1
ATOM 2268 C C . ARG A 1 300 ? 4.129 47.965 2.030 1.00 44.16 300 ARG A C 1
ATOM 2270 O O . ARG A 1 300 ? 3.910 47.327 1.003 1.00 44.16 300 ARG A O 1
ATOM 2277 N N . ALA A 1 301 ? 3.210 48.179 2.970 1.00 51.56 301 ALA A N 1
ATOM 2278 C CA . ALA A 1 301 ? 1.799 47.860 2.802 1.00 51.56 301 ALA A CA 1
ATOM 2279 C C . ALA A 1 301 ? 1.212 48.672 1.633 1.00 51.56 301 ALA A C 1
ATOM 2281 O O . ALA A 1 301 ? 1.551 49.841 1.461 1.00 51.56 301 ALA A O 1
ATOM 2282 N N . VAL A 1 302 ? 0.327 48.065 0.838 1.00 48.34 302 VAL A N 1
ATOM 2283 C CA . VAL A 1 302 ? -0.343 48.733 -0.301 1.00 48.34 302 VAL A CA 1
ATOM 2284 C C . VAL A 1 302 ? -1.516 49.617 0.170 1.00 48.34 302 VAL A C 1
ATOM 2286 O O . VAL A 1 302 ? -2.040 50.430 -0.582 1.00 48.34 302 VAL A O 1
ATOM 2289 N N . PHE A 1 303 ? -1.888 49.505 1.446 1.00 55.62 303 PHE A N 1
ATOM 2290 C CA . PHE A 1 303 ? -2.917 50.284 2.132 1.00 55.62 303 PHE A CA 1
ATOM 2291 C C . PHE A 1 303 ? -2.388 50.632 3.533 1.00 55.62 303 PHE A C 1
ATOM 2293 O O . PHE A 1 303 ? -1.608 49.847 4.069 1.00 55.62 303 PHE A O 1
ATOM 2300 N N . ASP A 1 304 ? -2.774 51.779 4.100 1.00 59.97 304 ASP A N 1
ATOM 2301 C CA . ASP A 1 304 ? -2.200 52.414 5.311 1.00 59.97 304 ASP A CA 1
ATOM 2302 C C . ASP A 1 304 ? -2.484 51.654 6.632 1.00 59.97 304 ASP A C 1
ATOM 2304 O O . ASP A 1 304 ? -3.036 52.173 7.599 1.00 59.97 304 ASP A O 1
ATOM 2308 N N . PHE A 1 305 ? -2.177 50.360 6.649 1.00 60.53 305 PHE A N 1
ATOM 2309 C CA . PHE A 1 305 ? -2.288 49.477 7.797 1.00 60.53 305 PHE A CA 1
ATOM 2310 C C . PHE A 1 305 ? -1.005 49.534 8.624 1.00 60.53 305 PHE A C 1
ATOM 2312 O O . PHE A 1 305 ? 0.100 49.380 8.098 1.00 60.53 305 PHE A O 1
ATOM 2319 N N . THR A 1 306 ? -1.154 49.655 9.939 1.00 58.47 306 THR A N 1
ATOM 2320 C CA . THR A 1 306 ? -0.049 49.619 10.901 1.00 58.47 306 THR A CA 1
ATOM 2321 C C . THR A 1 306 ? 0.070 48.239 11.550 1.00 58.47 306 THR A C 1
ATOM 2323 O O . THR A 1 306 ? -0.918 47.539 11.785 1.00 58.47 306 THR A O 1
ATOM 2326 N N . GLN A 1 307 ? 1.303 47.797 11.818 1.00 54.19 307 GLN A N 1
ATOM 2327 C CA . GLN A 1 307 ? 1.526 46.549 12.552 1.00 54.19 307 GLN A CA 1
ATOM 2328 C C . GLN A 1 307 ? 1.096 46.724 14.015 1.00 54.19 307 GLN A C 1
ATOM 2330 O O . GLN A 1 307 ? 1.421 47.731 14.638 1.00 54.19 307 GLN A O 1
ATOM 2335 N N . GLY A 1 308 ? 0.406 45.727 14.572 1.00 55.78 308 GLY A N 1
ATOM 2336 C CA . GLY A 1 308 ? -0.030 45.742 15.973 1.00 55.78 308 GLY A CA 1
ATOM 2337 C C . GLY A 1 308 ? -1.374 46.429 16.234 1.00 55.78 308 GLY A C 1
ATOM 2338 O O . GLY A 1 308 ? -1.738 46.579 17.397 1.00 55.78 308 GLY A O 1
ATOM 2339 N N . ASP A 1 309 ? -2.126 46.808 15.195 1.00 62.22 309 ASP A N 1
ATOM 2340 C CA . ASP A 1 309 ? -3.485 47.330 15.362 1.00 62.22 309 ASP A CA 1
ATOM 2341 C C . ASP A 1 309 ? -4.432 46.258 15.937 1.00 62.22 309 ASP A C 1
ATOM 2343 O O . ASP A 1 309 ? -4.619 45.178 15.369 1.00 62.22 309 ASP A O 1
ATOM 2347 N N . THR A 1 310 ? -5.029 46.573 17.085 1.00 59.16 310 THR A N 1
ATOM 2348 C CA . THR A 1 310 ? -6.025 45.755 17.796 1.00 59.16 310 THR A CA 1
ATOM 2349 C C . THR A 1 310 ? -7.434 46.350 17.735 1.00 59.16 310 THR A C 1
ATOM 2351 O O . THR A 1 310 ? -8.385 45.721 18.193 1.00 59.16 310 THR A O 1
ATOM 2354 N N . SER A 1 311 ? -7.585 47.547 17.161 1.00 58.66 311 SER A N 1
ATOM 2355 C CA . SER A 1 311 ? -8.827 48.327 17.152 1.00 58.66 311 SER A CA 1
ATOM 2356 C C . SER A 1 311 ? -9.626 48.176 15.852 1.00 58.66 311 SER A C 1
ATOM 2358 O O . SER A 1 311 ? -10.858 48.199 15.886 1.00 58.66 311 SER A O 1
ATOM 2360 N N . GLY A 1 312 ? -8.946 47.906 14.731 1.00 60.19 312 GLY A N 1
ATOM 2361 C CA . GLY A 1 312 ? -9.555 47.688 13.420 1.00 60.19 312 GLY A CA 1
ATOM 2362 C C . GLY A 1 312 ? -10.139 48.966 12.800 1.00 60.19 312 GLY A C 1
ATOM 2363 O O . GLY A 1 312 ? -10.762 49.789 13.461 1.00 60.19 312 GLY A O 1
ATOM 2364 N N . ASN A 1 313 ? -9.991 49.130 11.485 1.00 66.94 313 ASN A N 1
ATOM 2365 C CA . ASN A 1 313 ? -10.434 50.337 10.780 1.00 66.94 313 ASN A CA 1
ATOM 2366 C C . ASN A 1 313 ? -11.927 50.254 10.355 1.00 66.94 313 ASN A C 1
ATOM 2368 O O . ASN A 1 313 ? -12.299 49.294 9.672 1.00 66.94 313 ASN A O 1
ATOM 2372 N N . PRO A 1 314 ? -12.787 51.250 10.671 1.00 66.81 314 PRO A N 1
ATOM 2373 C CA . PRO A 1 314 ? -14.208 51.278 10.294 1.00 66.81 314 PRO A CA 1
ATOM 2374 C C . PRO A 1 314 ? -14.497 51.085 8.798 1.00 66.81 314 PRO A C 1
ATOM 2376 O O . PRO A 1 314 ? -15.450 50.390 8.444 1.00 66.81 314 PRO A O 1
ATOM 2379 N N . PHE A 1 315 ? -13.663 51.642 7.916 1.00 65.75 315 PHE A N 1
ATOM 2380 C CA . PHE A 1 315 ? -13.800 51.487 6.466 1.00 65.75 315 PHE A CA 1
ATOM 2381 C C . PHE A 1 315 ? -13.577 50.028 6.039 1.00 65.75 315 PHE A C 1
ATOM 2383 O O . PHE A 1 315 ? -14.395 49.434 5.338 1.00 65.75 315 PHE A O 1
ATOM 2390 N N . TRP A 1 316 ? -12.519 49.394 6.546 1.00 63.88 316 TRP A N 1
ATOM 2391 C CA . TRP A 1 316 ? -12.232 47.984 6.272 1.00 63.88 316 TRP A CA 1
ATOM 2392 C C . TRP A 1 316 ? -13.217 47.035 6.959 1.00 63.88 316 TRP A C 1
ATOM 2394 O O . TRP A 1 316 ? -13.508 45.960 6.435 1.00 63.88 316 TRP A O 1
ATOM 2404 N N . ASN A 1 317 ? -13.810 47.461 8.078 1.00 62.69 317 ASN A N 1
ATOM 2405 C CA . ASN A 1 317 ? -14.895 46.746 8.739 1.00 62.69 317 ASN A CA 1
ATOM 2406 C C . ASN A 1 317 ? -16.181 46.688 7.896 1.00 62.69 317 ASN A C 1
ATOM 2408 O O . ASN A 1 317 ? -16.951 45.734 8.038 1.00 62.69 317 ASN A O 1
ATOM 2412 N N . LEU A 1 318 ? -16.395 47.673 7.020 1.00 60.66 318 LEU A N 1
ATOM 2413 C CA . LEU A 1 318 ? -17.483 47.690 6.046 1.00 60.66 318 LEU A CA 1
ATOM 2414 C C . LEU A 1 318 ? -17.154 46.802 4.837 1.00 60.66 318 LEU A C 1
ATOM 2416 O O . LEU A 1 318 ? -17.948 45.931 4.489 1.00 60.66 318 LEU A O 1
ATOM 2420 N N . VAL A 1 319 ? -15.954 46.946 4.259 1.00 60.19 319 VAL A N 1
ATOM 2421 C CA . VAL A 1 319 ? -15.498 46.141 3.106 1.00 60.19 319 VAL A CA 1
ATOM 2422 C C . VAL A 1 319 ? -15.482 44.640 3.433 1.00 60.19 319 VAL A C 1
ATOM 2424 O O . VAL A 1 319 ? -15.994 43.834 2.655 1.00 60.19 319 VAL A O 1
ATOM 2427 N N . ARG A 1 320 ? -14.992 44.242 4.618 1.00 60.28 320 ARG A N 1
ATOM 2428 C CA . ARG A 1 320 ? -15.059 42.839 5.077 1.00 60.28 320 ARG A CA 1
ATOM 2429 C C . ARG A 1 320 ? -16.500 42.334 5.207 1.00 60.28 320 ARG A C 1
ATOM 2431 O O . ARG A 1 320 ? -16.758 41.166 4.945 1.00 60.28 320 ARG A O 1
ATOM 2438 N N . GLY A 1 321 ? -17.430 43.199 5.625 1.00 58.44 321 GLY A N 1
ATOM 2439 C CA . GLY A 1 321 ? -18.835 42.850 5.837 1.00 58.44 3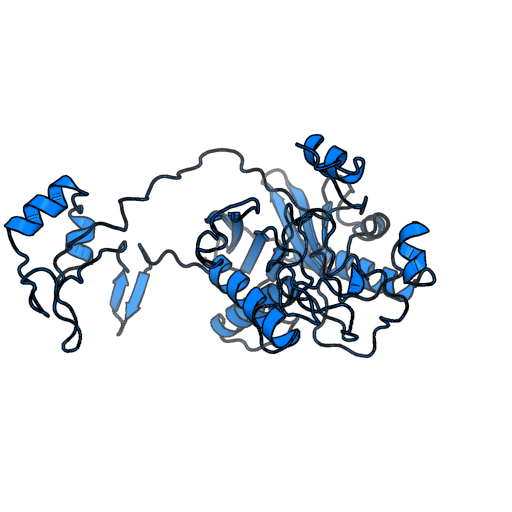21 GLY A CA 1
ATOM 2440 C C . GLY A 1 321 ? -19.566 42.537 4.534 1.00 58.44 321 GLY A C 1
ATOM 2441 O O . GLY A 1 321 ? -20.494 41.735 4.548 1.00 58.44 321 GLY A O 1
ATOM 2442 N N . ILE A 1 322 ? -19.103 43.125 3.426 1.00 60.66 322 ILE A N 1
ATOM 2443 C CA . ILE A 1 322 ? -19.598 42.872 2.069 1.00 60.66 322 ILE A CA 1
ATOM 2444 C C . ILE A 1 322 ? -19.022 41.561 1.506 1.00 60.66 322 ILE A C 1
ATOM 2446 O O . ILE A 1 322 ? -19.737 40.829 0.831 1.00 60.66 322 ILE A O 1
ATOM 2450 N N . LEU A 1 323 ? -17.753 41.240 1.795 1.00 59.53 323 LEU A N 1
ATOM 2451 C CA . LEU A 1 323 ? -17.091 40.029 1.284 1.00 59.53 323 LEU A CA 1
ATOM 2452 C C . LEU A 1 323 ? -17.463 38.757 2.062 1.00 59.53 323 LEU A C 1
ATOM 2454 O O . LEU A 1 323 ? -17.811 37.747 1.461 1.00 59.53 323 LEU A O 1
ATOM 2458 N N . SER A 1 324 ? -17.344 38.778 3.393 1.00 63.44 324 SER A N 1
ATOM 2459 C CA . SER A 1 324 ? -17.752 37.684 4.284 1.00 63.44 324 SER A CA 1
ATOM 2460 C C . SER A 1 324 ? -17.691 38.149 5.741 1.00 63.44 324 SER A C 1
ATOM 2462 O O . SER A 1 324 ? -16.612 38.346 6.310 1.00 63.44 324 SER A O 1
ATOM 2464 N N . LYS A 1 325 ? -18.859 38.328 6.368 1.00 73.38 325 LYS A N 1
ATOM 2465 C CA . LYS A 1 325 ? -18.975 38.813 7.750 1.00 73.38 325 LYS A CA 1
ATOM 2466 C C . LYS A 1 325 ? -18.547 37.716 8.746 1.00 73.38 325 LYS A C 1
ATOM 2468 O O . LYS A 1 325 ? -19.180 36.660 8.765 1.00 73.38 325 LYS A O 1
ATOM 2473 N N . PRO A 1 326 ? -17.516 37.929 9.590 1.00 70.62 326 PRO A N 1
ATOM 2474 C CA . PRO A 1 326 ? -17.161 36.972 10.636 1.00 70.62 326 PRO A CA 1
ATOM 2475 C C . PRO A 1 326 ? -18.275 36.895 11.689 1.00 70.62 326 PRO A C 1
ATOM 2477 O O . PRO A 1 326 ? -18.867 37.913 12.056 1.00 70.62 326 PRO A O 1
ATOM 2480 N N . ASN A 1 327 ? -18.569 35.689 12.175 1.00 77.88 327 ASN A N 1
ATOM 2481 C CA . ASN A 1 327 ? -19.553 35.490 13.240 1.00 77.88 327 ASN A CA 1
ATOM 2482 C C . ASN A 1 327 ? -18.958 35.833 14.623 1.00 77.88 327 ASN A C 1
ATOM 2484 O O . ASN A 1 327 ? -17.741 35.952 14.789 1.00 77.88 327 ASN A O 1
ATOM 2488 N N . GLN A 1 328 ? -19.820 35.994 15.632 1.00 76.81 328 GLN A N 1
ATOM 2489 C CA . GLN A 1 328 ? -19.386 36.396 16.976 1.00 76.81 328 GLN A CA 1
ATOM 2490 C C . GLN A 1 328 ? -18.453 35.362 17.632 1.00 76.81 328 GLN A C 1
ATOM 2492 O O . GLN A 1 328 ? -17.538 35.738 18.360 1.00 76.81 328 GLN A O 1
ATOM 2497 N N . GLU A 1 329 ? -18.632 34.069 17.339 1.00 75.12 329 GLU A N 1
ATOM 2498 C CA . GLU A 1 329 ? -17.749 33.000 17.826 1.00 75.12 329 GLU A CA 1
ATOM 2499 C C . GLU A 1 329 ? -16.317 33.170 17.293 1.00 75.12 329 GLU A C 1
ATOM 2501 O O . GLU A 1 329 ? -15.358 33.091 18.059 1.00 75.12 329 GLU A O 1
ATOM 2506 N N . GLN A 1 330 ? -16.157 33.469 16.002 1.00 72.06 330 GLN A N 1
ATOM 2507 C CA . GLN A 1 330 ? -14.853 33.674 15.373 1.00 72.06 330 GLN A CA 1
ATOM 2508 C C . GLN A 1 330 ? -14.161 34.935 15.891 1.00 72.06 330 GLN A C 1
ATOM 2510 O O . GLN A 1 330 ? -12.958 34.899 16.146 1.00 72.06 330 GLN A O 1
ATOM 2515 N N . ILE A 1 331 ? -14.918 36.023 16.079 1.00 75.88 331 ILE A N 1
ATOM 2516 C CA . ILE A 1 331 ? -14.416 37.281 16.651 1.00 75.88 331 ILE A CA 1
ATOM 2517 C C . ILE A 1 331 ? -13.895 37.041 18.070 1.00 75.88 331 ILE A C 1
ATOM 2519 O O . ILE A 1 331 ? -12.771 37.425 18.390 1.00 75.88 331 ILE A O 1
ATOM 2523 N N . ASN A 1 332 ? -14.677 36.349 18.901 1.00 80.69 332 ASN A N 1
ATOM 2524 C CA . ASN A 1 332 ? -14.280 36.034 20.270 1.00 80.69 332 ASN A CA 1
ATOM 2525 C C . ASN A 1 332 ? -13.053 35.114 20.302 1.00 80.69 332 ASN A C 1
ATOM 2527 O O . ASN A 1 332 ? -12.169 35.302 21.133 1.00 80.69 332 ASN A O 1
ATOM 2531 N N . CYS A 1 333 ? -12.980 34.147 19.385 1.00 77.75 333 CYS A N 1
ATOM 2532 C CA . CYS A 1 333 ? -11.873 33.199 19.320 1.00 77.75 333 CYS A CA 1
ATOM 2533 C C . CYS A 1 333 ? -10.554 33.868 18.892 1.00 77.75 333 CYS A C 1
ATOM 2535 O O . CYS A 1 333 ? -9.509 33.596 19.477 1.00 77.75 333 CYS A O 1
ATOM 2537 N N . HIS A 1 334 ? -10.585 34.769 17.901 1.00 74.38 334 HIS A N 1
ATOM 2538 C CA . HIS A 1 334 ? -9.384 35.478 17.429 1.00 74.38 334 HIS A CA 1
ATOM 2539 C C . HIS A 1 334 ? -8.978 36.670 18.293 1.00 74.38 334 HIS A C 1
ATOM 2541 O O . HIS A 1 334 ? -7.905 37.231 18.065 1.00 74.38 334 HIS A O 1
ATOM 2547 N N . SER A 1 335 ? -9.785 37.047 19.287 1.00 76.69 335 SER A N 1
ATOM 2548 C CA . SER A 1 335 ? -9.484 38.152 20.199 1.00 76.69 335 SER A CA 1
ATOM 2549 C C . SER A 1 335 ? -8.067 38.032 20.792 1.00 76.69 335 SER A C 1
ATOM 2551 O O . SER A 1 335 ? -7.674 36.941 21.218 1.00 76.69 335 SER A O 1
ATOM 2553 N N . PRO A 1 336 ? -7.261 39.113 20.816 1.00 72.06 336 PRO A N 1
ATOM 2554 C CA . PRO A 1 336 ? -7.592 40.513 20.503 1.00 72.06 336 PRO A CA 1
ATOM 2555 C C . PRO A 1 336 ? -7.390 40.917 19.026 1.00 72.06 336 PRO A C 1
ATOM 2557 O O . PRO A 1 336 ? -7.315 42.102 18.716 1.00 72.06 336 PRO A O 1
ATOM 2560 N N . LYS A 1 337 ? -7.231 39.964 18.100 1.00 71.44 337 LYS A N 1
ATOM 2561 C CA . LYS A 1 337 ? -6.879 40.250 16.702 1.00 71.44 337 LYS A CA 1
ATOM 2562 C C . LYS A 1 337 ? -8.112 40.654 15.872 1.00 71.44 337 LYS A C 1
ATOM 2564 O O . LYS A 1 337 ? -9.060 39.868 15.792 1.00 71.44 337 LYS A O 1
ATOM 2569 N N . PRO A 1 338 ? -8.107 41.817 15.192 1.00 70.69 338 PRO A N 1
ATOM 2570 C CA . PRO A 1 338 ? -9.222 42.233 14.346 1.00 70.69 338 PRO A CA 1
ATOM 2571 C C . PRO A 1 338 ? -9.231 41.449 13.024 1.00 70.69 338 PRO A C 1
ATOM 2573 O O . PRO A 1 338 ? -8.288 41.501 12.241 1.00 70.69 338 PRO A O 1
ATOM 2576 N N . ILE A 1 339 ? -10.309 40.710 12.753 1.00 69.44 339 ILE A N 1
ATOM 2577 C CA . ILE A 1 339 ? -10.447 39.909 11.525 1.00 69.44 339 ILE A CA 1
ATOM 2578 C C . ILE A 1 339 ? -10.630 40.831 10.311 1.00 69.44 339 ILE A C 1
ATOM 2580 O O . ILE A 1 339 ? -11.605 41.590 10.253 1.00 69.44 339 ILE A O 1
ATOM 2584 N N . LEU A 1 340 ? -9.723 40.718 9.332 1.00 68.19 340 LEU A N 1
ATOM 2585 C CA . LEU A 1 340 ? -9.789 41.428 8.052 1.00 68.19 340 LEU A CA 1
ATOM 2586 C C . LEU A 1 340 ? -10.517 40.599 6.985 1.00 68.19 340 LEU A C 1
ATOM 2588 O O . LEU A 1 340 ? -11.409 41.115 6.321 1.00 68.19 340 LEU A O 1
ATOM 2592 N N . LEU A 1 341 ? -10.177 39.311 6.848 1.00 69.12 341 LEU A N 1
ATOM 2593 C CA . LEU A 1 341 ? -10.868 38.379 5.947 1.00 69.12 341 LEU A CA 1
ATOM 2594 C C . LEU A 1 341 ? -11.271 37.101 6.687 1.00 69.12 341 LEU A C 1
ATOM 2596 O O . LEU A 1 341 ? -10.433 36.421 7.289 1.00 69.12 341 LEU A O 1
ATOM 2600 N N . ASN A 1 342 ? -12.555 36.754 6.592 1.00 63.97 342 ASN A N 1
ATOM 2601 C CA . ASN A 1 342 ? -13.119 35.516 7.117 1.00 63.97 342 ASN A CA 1
ATOM 2602 C C . ASN A 1 342 ? -12.854 34.345 6.153 1.00 63.97 342 ASN A C 1
ATOM 2604 O O . ASN A 1 342 ? -13.704 33.977 5.344 1.00 63.97 342 ASN A O 1
ATOM 2608 N N . THR A 1 343 ? -11.656 33.767 6.222 1.00 61.94 343 THR A N 1
ATOM 2609 C CA . THR A 1 343 ? -11.249 32.674 5.325 1.00 61.94 343 THR A CA 1
ATOM 2610 C C . THR A 1 343 ? -11.774 31.304 5.761 1.00 61.94 343 THR A C 1
ATOM 2612 O O . THR A 1 343 ? -11.958 30.432 4.918 1.00 61.94 343 THR A O 1
ATOM 2615 N N . GLY A 1 344 ? -12.044 31.105 7.053 1.00 52.94 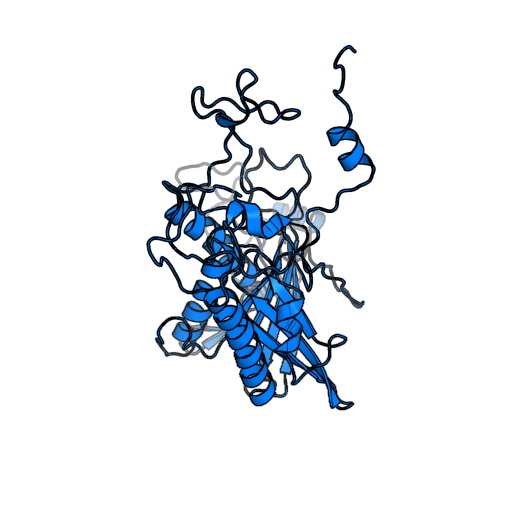344 GLY A N 1
ATOM 2616 C CA . GLY A 1 344 ? -12.473 29.822 7.618 1.00 52.94 344 GLY A CA 1
ATOM 2617 C C . GLY A 1 344 ? -13.927 29.440 7.362 1.00 52.94 344 GLY A C 1
ATOM 2618 O O . GLY A 1 344 ? -14.213 28.251 7.278 1.00 52.94 344 GLY A O 1
ATOM 2619 N N . TYR A 1 345 ? -14.825 30.413 7.194 1.00 59.28 345 TYR A N 1
ATOM 2620 C CA . TYR A 1 345 ? -16.246 30.154 6.913 1.00 59.28 345 TYR A CA 1
ATOM 2621 C C . TYR A 1 345 ? -16.651 30.447 5.464 1.00 59.28 345 TYR A C 1
ATOM 2623 O O . TYR A 1 345 ? -17.788 30.198 5.087 1.00 59.28 345 TYR A O 1
ATOM 2631 N N . ALA A 1 346 ? -15.728 30.932 4.629 1.00 48.50 346 ALA A N 1
ATOM 2632 C CA . ALA A 1 346 ? -15.974 31.126 3.199 1.00 48.50 346 ALA A CA 1
ATOM 2633 C C . ALA A 1 346 ? -15.947 29.811 2.384 1.00 48.50 346 ALA A C 1
ATOM 2635 O O . ALA A 1 346 ? -16.265 29.828 1.200 1.00 48.50 346 ALA A O 1
ATOM 2636 N N . LEU A 1 347 ? -15.554 28.681 2.992 1.00 44.72 347 LEU A N 1
ATOM 2637 C CA . LEU A 1 347 ? -15.390 27.374 2.329 1.00 44.72 347 LEU A CA 1
ATOM 2638 C C . LEU A 1 347 ? -15.968 26.199 3.139 1.00 44.72 347 LEU A C 1
ATOM 2640 O O . LEU A 1 347 ? -15.519 25.062 2.996 1.00 44.72 347 LEU A O 1
ATOM 2644 N N . ALA A 1 348 ? -16.934 26.456 4.017 1.00 36.47 348 ALA A N 1
ATOM 2645 C CA . ALA A 1 348 ? -17.489 25.433 4.894 1.00 36.47 348 ALA A CA 1
ATOM 2646 C C . ALA A 1 348 ? -18.904 25.044 4.464 1.00 36.47 348 ALA A C 1
ATOM 2648 O O . ALA A 1 348 ? -19.872 25.417 5.112 1.00 36.47 348 ALA A O 1
ATOM 2649 N N . ASP A 1 349 ? -19.004 24.264 3.390 1.00 36.25 349 ASP A N 1
ATOM 2650 C CA . ASP A 1 349 ? -20.087 23.294 3.284 1.00 36.25 349 ASP A CA 1
ATOM 2651 C C . ASP A 1 349 ? -19.645 22.122 2.411 1.00 36.25 349 ASP A C 1
ATOM 2653 O O . ASP A 1 349 ? -19.418 22.265 1.217 1.00 36.25 349 ASP A O 1
ATOM 2657 N N . ASN A 1 350 ? -19.443 20.968 3.040 1.00 36.75 350 ASN A N 1
ATOM 2658 C CA . ASN A 1 350 ? -19.471 19.660 2.388 1.00 36.75 350 ASN A CA 1
ATOM 2659 C C . ASN A 1 350 ? -19.895 18.636 3.445 1.00 36.75 350 ASN A C 1
ATOM 2661 O O . ASN A 1 350 ? -19.210 17.649 3.725 1.00 36.75 350 ASN A O 1
ATOM 2665 N N . GLY A 1 351 ? -21.035 18.914 4.083 1.00 37.94 351 GLY A N 1
ATOM 2666 C CA . GLY A 1 351 ? -21.809 17.881 4.747 1.00 37.94 351 GLY A CA 1
ATOM 2667 C C . GLY A 1 351 ? -22.230 16.854 3.701 1.00 37.94 351 GLY A C 1
ATOM 2668 O O . GLY A 1 351 ? -23.073 17.135 2.858 1.00 37.94 351 GLY A O 1
ATOM 2669 N N . MET A 1 352 ? -21.623 15.669 3.721 1.00 38.06 352 MET A N 1
ATOM 2670 C CA . MET A 1 352 ? -22.080 14.551 2.898 1.00 38.06 352 MET A CA 1
ATOM 2671 C C . MET A 1 352 ? -22.756 13.516 3.792 1.00 38.06 352 MET A C 1
ATOM 2673 O O . MET A 1 352 ? -22.106 12.655 4.382 1.00 38.06 352 MET A O 1
ATOM 2677 N N . THR A 1 353 ? -24.080 13.606 3.880 1.00 35.69 353 THR A N 1
ATOM 2678 C CA . THR A 1 353 ? -24.965 12.514 4.291 1.00 35.69 353 THR A CA 1
ATOM 2679 C C . THR A 1 353 ? -25.298 11.677 3.052 1.00 35.69 353 THR A C 1
ATOM 2681 O O . THR A 1 353 ? -26.161 12.028 2.256 1.00 35.69 353 THR A O 1
ATOM 2684 N N . GLY A 1 354 ? -24.566 10.578 2.852 1.00 54.16 354 GLY A N 1
ATOM 2685 C CA . GLY A 1 354 ? -24.750 9.639 1.740 1.00 54.16 354 GLY A CA 1
ATOM 2686 C C . GLY A 1 354 ? -23.668 8.554 1.720 1.00 54.16 354 GLY A C 1
ATOM 2687 O O . GLY A 1 354 ? -22.643 8.682 2.391 1.00 54.16 354 GLY A O 1
ATOM 2688 N N . ALA A 1 355 ? -23.881 7.473 0.963 1.00 63.62 355 ALA A N 1
ATOM 2689 C CA . ALA A 1 355 ? -22.858 6.447 0.760 1.00 63.62 355 ALA A CA 1
ATOM 2690 C C . ALA A 1 355 ? -21.685 7.030 -0.046 1.00 63.62 355 ALA A C 1
ATOM 2692 O O . ALA A 1 355 ? -21.875 7.520 -1.159 1.00 63.62 355 ALA A O 1
ATOM 2693 N N . LYS A 1 356 ? -20.465 6.983 0.505 1.00 72.88 356 LYS A N 1
ATOM 2694 C CA . LYS A 1 356 ? -19.256 7.401 -0.214 1.00 72.88 356 LYS A CA 1
ATOM 2695 C C . LYS A 1 356 ? -18.604 6.192 -0.872 1.00 72.88 356 LYS A C 1
ATOM 2697 O O . LYS A 1 356 ? -18.159 5.275 -0.187 1.00 72.88 356 LYS A O 1
ATOM 2702 N N . VAL A 1 357 ? -18.521 6.222 -2.198 1.00 78.50 357 VAL A N 1
ATOM 2703 C CA . VAL A 1 357 ? -17.809 5.214 -2.987 1.00 78.50 357 VAL A CA 1
ATOM 2704 C C . VAL A 1 357 ? -16.330 5.588 -3.058 1.00 78.50 357 VAL A C 1
ATOM 2706 O O . VAL A 1 357 ? -15.988 6.749 -3.285 1.00 78.50 357 VAL A O 1
ATOM 2709 N N . VAL A 1 358 ? -15.465 4.598 -2.847 1.00 80.88 358 VAL A N 1
ATOM 2710 C CA . VAL A 1 358 ? -14.011 4.714 -2.981 1.00 80.88 358 VAL A CA 1
ATOM 2711 C C . VAL A 1 358 ? -13.546 3.612 -3.921 1.00 80.88 358 VAL A C 1
ATOM 2713 O O . VAL A 1 358 ? -13.901 2.450 -3.730 1.00 80.88 358 VAL A O 1
ATOM 2716 N N . LEU A 1 359 ? -12.761 3.974 -4.934 1.00 84.38 359 LEU A N 1
ATOM 2717 C CA . LEU A 1 359 ? -12.094 3.001 -5.792 1.00 84.38 359 LEU A CA 1
ATOM 2718 C C . LEU A 1 359 ? -10.868 2.455 -5.057 1.00 84.38 359 LEU A C 1
ATOM 2720 O O . LEU A 1 359 ? -10.065 3.226 -4.536 1.00 84.38 359 LEU A O 1
ATOM 2724 N N . SER A 1 360 ? -10.734 1.130 -5.014 1.00 87.50 360 SER A N 1
ATOM 2725 C CA . SER A 1 360 ? -9.542 0.450 -4.505 1.00 87.50 360 SER A CA 1
ATOM 2726 C C . SER A 1 360 ? -8.857 -0.249 -5.672 1.00 87.50 360 SER A C 1
ATOM 2728 O O . SER A 1 360 ? -9.290 -1.321 -6.098 1.00 87.50 360 SER A O 1
ATOM 2730 N N . GLY A 1 361 ? -7.820 0.385 -6.214 1.00 84.75 361 GLY A N 1
ATOM 2731 C CA . GLY A 1 361 ? -7.039 -0.145 -7.329 1.00 84.75 361 GLY A CA 1
ATOM 2732 C C . GLY A 1 361 ? -6.305 -1.435 -6.961 1.00 84.75 361 GLY A C 1
ATOM 2733 O O . GLY A 1 361 ? -6.122 -1.752 -5.784 1.00 84.75 361 GLY A O 1
ATOM 2734 N N . VAL A 1 362 ? -5.896 -2.199 -7.979 1.00 89.31 362 VAL A N 1
ATOM 2735 C CA . VAL A 1 362 ? -5.017 -3.381 -7.844 1.00 89.31 362 VAL A CA 1
ATOM 2736 C C . VAL A 1 362 ? -5.506 -4.361 -6.766 1.00 89.31 362 VAL A C 1
ATOM 2738 O O . VAL A 1 362 ? -4.778 -4.747 -5.846 1.00 89.31 362 VAL A O 1
ATOM 2741 N N . SER A 1 363 ? -6.783 -4.736 -6.864 1.00 91.88 363 SER A N 1
ATOM 2742 C CA . SER A 1 363 ? -7.472 -5.533 -5.850 1.00 91.88 363 SER A CA 1
ATOM 2743 C C . SER A 1 363 ? -7.913 -6.903 -6.371 1.00 91.88 363 SER A C 1
ATOM 2745 O O . SER A 1 363 ? -8.485 -7.011 -7.449 1.00 91.88 363 SER A O 1
ATOM 2747 N N . ASN A 1 364 ? -7.704 -7.945 -5.558 1.00 89.44 364 ASN A N 1
ATOM 2748 C CA . ASN A 1 364 ? -8.037 -9.368 -5.744 1.00 89.44 364 ASN A CA 1
ATOM 2749 C C . ASN A 1 364 ? -7.342 -10.084 -6.912 1.00 89.44 364 ASN A C 1
ATOM 2751 O O . ASN A 1 364 ? -6.837 -11.191 -6.738 1.00 89.44 364 ASN A O 1
ATOM 2755 N N . LEU A 1 365 ? -7.331 -9.467 -8.085 1.00 87.62 365 LEU A N 1
ATOM 2756 C CA . LEU A 1 365 ? -6.735 -9.956 -9.315 1.00 87.62 365 LEU A CA 1
ATOM 2757 C C . LEU A 1 365 ? -6.045 -8.781 -10.003 1.00 87.62 365 LEU A C 1
ATOM 2759 O O . LEU A 1 365 ? -6.496 -7.640 -9.922 1.00 87.62 365 LEU A O 1
ATOM 2763 N N . TYR A 1 366 ? -4.965 -9.075 -10.712 1.00 86.88 366 TYR A N 1
ATOM 2764 C CA . TYR A 1 366 ? -4.348 -8.122 -11.615 1.00 86.88 366 TYR A CA 1
ATOM 2765 C C . TYR A 1 366 ? -4.706 -8.466 -13.057 1.00 86.88 366 TYR A C 1
ATOM 2767 O O . TYR A 1 366 ? -4.434 -9.578 -13.509 1.00 86.88 366 TYR A O 1
ATOM 2775 N N . SER A 1 367 ? -5.326 -7.514 -13.750 1.00 85.00 367 SER A N 1
ATOM 2776 C CA . SER A 1 367 ? -5.763 -7.625 -15.145 1.00 85.00 367 SER A CA 1
ATOM 2777 C C . SER A 1 367 ? -5.223 -6.470 -15.991 1.00 85.00 367 SER A C 1
ATOM 2779 O O . SER A 1 367 ? -5.892 -6.005 -16.908 1.00 85.00 367 SER A O 1
ATOM 2781 N N . SER A 1 368 ? -4.016 -5.997 -15.666 1.00 85.19 368 SER A N 1
ATOM 2782 C CA . SER A 1 368 ? -3.373 -4.861 -16.336 1.00 85.19 368 SER A CA 1
ATOM 2783 C C . SER A 1 368 ? -4.157 -3.549 -16.142 1.00 85.19 368 SER A C 1
ATOM 2785 O O . SER A 1 368 ? -4.595 -3.272 -15.025 1.00 85.19 368 SER A O 1
ATOM 2787 N N . TYR A 1 369 ? -4.278 -2.716 -17.179 1.00 78.50 369 TYR A N 1
ATOM 2788 C CA . TYR A 1 369 ? -4.878 -1.383 -17.113 1.00 78.50 369 TYR A CA 1
ATOM 2789 C C . TYR A 1 369 ? -6.310 -1.379 -17.654 1.00 78.50 369 TYR A C 1
ATOM 2791 O O . TYR A 1 369 ? -6.656 -2.174 -18.526 1.00 78.50 369 TYR A O 1
ATOM 2799 N N . VAL A 1 370 ? -7.115 -0.443 -17.153 1.00 75.38 370 VAL A N 1
ATOM 2800 C CA . VAL A 1 370 ? -8.450 -0.122 -17.666 1.00 75.38 370 VAL A CA 1
ATOM 2801 C C . VAL A 1 370 ? -8.451 1.357 -18.017 1.00 75.38 370 VAL A C 1
ATOM 2803 O O . VAL A 1 370 ? -8.055 2.176 -17.190 1.00 75.38 370 VAL A O 1
ATOM 2806 N N . THR A 1 371 ? -8.881 1.680 -19.230 1.00 69.31 371 THR A N 1
ATOM 2807 C CA . THR A 1 371 ? -8.961 3.048 -19.750 1.00 69.31 371 THR A CA 1
ATOM 2808 C C . THR A 1 371 ? -10.398 3.368 -20.136 1.00 69.31 371 THR A C 1
ATOM 2810 O O . THR A 1 371 ? -11.224 2.465 -20.309 1.00 69.31 371 THR A O 1
ATOM 2813 N N . THR A 1 372 ? -10.702 4.651 -20.308 1.00 71.75 372 THR A N 1
ATOM 2814 C CA . THR A 1 372 ? -11.936 5.052 -20.995 1.00 71.75 372 THR A CA 1
ATOM 2815 C C . THR A 1 372 ? -11.908 4.606 -22.461 1.00 71.75 372 THR A C 1
ATOM 2817 O O . THR A 1 372 ? -10.861 4.215 -22.994 1.00 71.75 372 THR A O 1
ATOM 2820 N N . PHE A 1 373 ? -13.069 4.629 -23.121 1.00 64.81 373 PHE A N 1
ATOM 2821 C CA . PHE A 1 373 ? -13.153 4.288 -24.541 1.00 64.81 373 PHE A CA 1
ATOM 2822 C C . PHE A 1 373 ? -12.309 5.255 -25.382 1.00 64.81 373 PHE A C 1
ATOM 2824 O O . PHE A 1 373 ? -11.587 4.820 -26.276 1.00 64.81 373 PHE A O 1
ATOM 2831 N N . GLU A 1 374 ? -12.351 6.543 -25.048 1.00 75.62 374 GLU A N 1
ATOM 2832 C CA . GLU A 1 374 ? -11.623 7.622 -25.709 1.00 75.62 374 GLU A CA 1
ATOM 2833 C C . GLU A 1 374 ? -10.106 7.467 -25.538 1.00 75.62 374 GLU A C 1
ATOM 2835 O O . GLU A 1 374 ? -9.367 7.539 -26.517 1.00 75.62 374 GLU A O 1
ATOM 2840 N N . GLU A 1 375 ? -9.635 7.182 -24.320 1.00 68.94 375 GLU A N 1
ATOM 2841 C CA . GLU A 1 375 ? -8.216 6.904 -24.045 1.00 68.94 375 GLU A CA 1
ATOM 2842 C C . GLU A 1 375 ? -7.709 5.662 -24.791 1.00 68.94 375 GLU A C 1
ATOM 2844 O O . GLU A 1 375 ? -6.566 5.637 -25.253 1.00 68.94 375 GLU A O 1
ATOM 2849 N N . TYR A 1 376 ? -8.555 4.638 -24.945 1.00 66.25 376 TYR A N 1
ATOM 2850 C CA . TYR A 1 376 ? -8.195 3.422 -25.672 1.00 66.25 376 TYR A CA 1
ATOM 2851 C C . TYR A 1 376 ? -7.918 3.700 -27.158 1.00 66.25 376 TYR A C 1
ATOM 2853 O O . TYR A 1 376 ? -6.955 3.162 -27.706 1.00 66.25 376 TYR A O 1
ATOM 2861 N N . GLN A 1 377 ? -8.703 4.576 -27.803 1.00 71.06 377 GLN A N 1
ATOM 2862 C CA . GLN A 1 377 ? -8.517 4.911 -29.225 1.00 71.06 377 GLN A CA 1
ATOM 2863 C C . GLN A 1 377 ? -7.161 5.583 -29.495 1.00 71.06 377 GLN A C 1
ATOM 2865 O O . GLN A 1 377 ? -6.516 5.295 -30.501 1.00 71.06 377 GLN A O 1
ATOM 2870 N N . VAL A 1 378 ? -6.666 6.399 -28.556 1.00 69.38 378 VAL A N 1
ATOM 2871 C CA . VAL A 1 378 ? -5.359 7.077 -28.678 1.00 69.38 378 VAL A CA 1
ATOM 2872 C C . VAL A 1 378 ? -4.193 6.079 -28.740 1.00 69.38 378 VAL A C 1
ATOM 2874 O O . VAL A 1 378 ? -3.148 6.380 -29.309 1.00 69.38 378 VAL A O 1
ATOM 2877 N N . SER A 1 379 ? -4.366 4.870 -28.196 1.00 51.94 379 SER A N 1
ATOM 2878 C CA . SER A 1 379 ? -3.352 3.807 -28.254 1.00 51.94 379 SER A CA 1
ATOM 2879 C C . SER A 1 379 ? -3.355 3.027 -29.579 1.00 51.94 379 SER A C 1
ATOM 2881 O O . SER A 1 379 ? -2.384 2.325 -29.868 1.00 51.94 379 SER A O 1
ATOM 2883 N N . GLY A 1 380 ? -4.438 3.113 -30.364 1.00 37.00 380 GLY A N 1
ATOM 2884 C CA . GLY A 1 380 ? -4.619 2.400 -31.635 1.00 37.00 380 GLY A CA 1
ATOM 2885 C C . GLY A 1 380 ? -4.296 3.238 -32.873 1.00 37.00 380 GLY A C 1
ATOM 2886 O O . GLY A 1 380 ? -3.801 2.696 -33.863 1.00 37.00 380 GLY A O 1
ATOM 2887 N N . ASP A 1 381 ? -4.502 4.552 -32.800 1.00 30.53 381 ASP A N 1
ATOM 2888 C CA . ASP A 1 381 ? -4.291 5.449 -33.928 1.00 30.53 381 ASP A CA 1
ATOM 2889 C C . ASP A 1 381 ? -2.911 6.108 -33.864 1.00 30.53 381 ASP A C 1
ATOM 2891 O O . ASP A 1 381 ? -2.587 6.883 -32.962 1.00 30.53 381 ASP A O 1
ATOM 2895 N N . LYS A 1 382 ? -2.099 5.881 -34.904 1.00 36.84 382 LYS A N 1
ATOM 2896 C CA . LYS A 1 382 ? -1.167 6.922 -35.341 1.00 36.84 382 LYS A CA 1
ATOM 2897 C C . LYS A 1 382 ? -2.037 8.116 -35.715 1.00 36.84 382 LYS A C 1
ATOM 2899 O O . LYS A 1 382 ? -2.564 8.155 -36.822 1.00 36.84 382 LYS A O 1
ATOM 2904 N N . VAL A 1 383 ? -2.228 9.043 -34.781 1.00 33.56 383 VAL A N 1
ATOM 2905 C CA . VAL A 1 383 ? -2.838 10.336 -35.077 1.00 33.56 383 VAL A CA 1
ATOM 2906 C C . VAL A 1 383 ? -1.934 10.993 -36.111 1.00 33.56 383 VAL A C 1
ATOM 2908 O O . VAL A 1 383 ? -0.840 11.459 -35.797 1.00 33.56 383 VAL A O 1
ATOM 2911 N N . ASP A 1 384 ? -2.361 10.934 -37.367 1.00 32.72 384 ASP A N 1
ATOM 2912 C CA . ASP A 1 384 ? -1.766 11.677 -38.463 1.00 32.72 384 ASP A CA 1
ATOM 2913 C C . ASP A 1 384 ? -2.084 13.146 -38.178 1.00 32.72 384 ASP A C 1
ATOM 2915 O O . ASP A 1 384 ? -3.196 13.626 -38.402 1.00 32.72 384 ASP A O 1
ATOM 2919 N N . VAL A 1 385 ? -1.133 13.846 -37.558 1.00 33.72 385 VAL A N 1
ATOM 2920 C CA . VAL A 1 385 ? -1.250 15.272 -37.241 1.00 33.72 385 VAL A CA 1
ATOM 2921 C C . VAL A 1 385 ? -0.982 16.064 -38.521 1.00 33.72 385 VAL A C 1
ATOM 2923 O O . VAL A 1 385 ? 0.029 16.741 -38.658 1.00 33.72 385 VAL A O 1
ATOM 2926 N N . ASN A 1 386 ? -1.884 15.933 -39.488 1.00 31.30 386 ASN A N 1
ATOM 2927 C CA . ASN A 1 386 ? -2.038 16.858 -40.601 1.00 31.30 386 ASN A CA 1
ATOM 2928 C C . ASN A 1 386 ? -3.469 17.395 -40.566 1.00 31.30 386 ASN A C 1
ATOM 2930 O O . ASN A 1 386 ? -4.336 16.941 -41.312 1.00 31.30 386 ASN A O 1
ATOM 2934 N N . ASN A 1 387 ? -3.697 18.329 -39.640 1.00 29.23 387 ASN A N 1
ATOM 2935 C CA . ASN A 1 387 ? -4.515 19.528 -39.837 1.00 29.23 387 ASN A CA 1
ATOM 2936 C C . ASN A 1 387 ? -4.236 20.545 -38.732 1.00 29.23 387 ASN A C 1
ATOM 2938 O O . ASN A 1 387 ? -4.411 20.188 -37.545 1.00 29.23 387 ASN A O 1
#

Foldseek 3Di:
DQPLALPQAADAAPDDKAWAKAWDADPVGDIAMEIETLDLFDALVLVVLQVVDDPVRYKYFYQNAPQAQAQQHPDVVRCNSNVHHDVVSNCVRSVRNNVNNVVNVVPDADWDKDKDKFFQQPPDPPVVVPDDDGRIKIKIWTAHPPPRHTQEMAIEDAARQCLPDSVDNHRDSFLQRLLFQVLQQVSCVVVVHHDDRPPGRHGYGYFYFQHQVHYPFFWAFQVPRHGADPLQCDDVPHNVRTDDHAPAPGSVRSSNVSSVSSNCRNPDDQQQFDFDQDPNDTATGHQDFDQDQQDDPVDHGPDPDDPPDQPDDPVLQVVQVVVPHDDPVRPVNPPSGDGNHRPRPVPDDDPDPDDDDTGGPSISHDPDDDDPPVVVVSVVDPPPPDD

Radius of gyration: 24.92 Å; chains: 1; bounding box: 46×73×73 Å

Secondary structure (DSSP, 8-state):
--S--TT----EESS---EEEEEEE-TT--EEEEEEESSS---GGGGGG-TTS-GGGEEEEE---TTS-----SSHHHHHTTTS--HHHHHHHHHHHHHHHHHHHHT---EEEEEEEEE-TTSS-GGG-SS----EEEEEEEEETTT--EEEEEEE------SS-TT--EE--HHHHHHHHHHHHHHHHHTT--PPTT--SSEEEEE-SS-TT--SS--EETTT-PBPPTTT--BTTBGGGEEPPPSSSSHHHHHHHHHHHHHHHHT---TTS-EEEETTEEEE-----B---S--TTS--SS-PPTT--S--HHHHHHHHHH-PPPHHHHHHHTTSPPSB--SSTT------SPPP----SBSS-------HHHHHHHH-------

=== Feature glossary ===
Feature key, reading from the visual/contextual features back to the raw sequence:

Rendered structure images. Structure images are PyMOL renders from six orthogonal camera directions. Cartoon representation draws helices as coils and strands as arrows; sticks shows the backbone as bonds; surface shows the solvent-excluded envelope. Rainbow coloring maps sequence position to hue (blue→red, N→C); chain coloring assigns a distinct color per polypeptide.

Contact-map, Ramachandran, and PAE plots. Three diagnostic plots accompany the record. The Cα contact map visualizes the tertiary structure as a 2D adjacency matrix (8 Å cutoff, sequence-local contacts suppressed). The Ramachandran plot shows the distribution of backbone (φ, ψ) torsions, with points in the α and β basins reflecting secondary structure content. The PAE plot shows AlphaFold's inter-residue confidence as a color matrix.

InterPro / GO / CATH / organism. The annotation block draws on four external resources. InterPro: which protein families and domains the sequence belongs to. GO: standardized terms for what the protein does, what process it participates in, and where in the cell it acts. CATH: which structural fold it has in the CATH hierarchy. Organism: the species of origin.

Nearest PDB structures. Structural nearest neighbors (via Foldseek easy-search vs the PDB). Reported per hit: target PDB id, E-value, and alignment TM-score. A TM-score above ~0.5 is the conventional threshold for 'same fold'.

Predicted aligned error. Predicted aligned error is AlphaFold's pairwise confidence. Unlike pLDDT (per-residue), PAE is per-residue-pair and captures whether two parts of the structure are correctly placed relative to each other. Units are ångströms of expected positional error.

Solvent-accessible surface area. SASA measures how much of the protein is reachable by solvent. It is computed by rolling a water-sized probe over the atomic surface and summing the exposed area (Å²). Per-residue SASA distinguishes core (buried, low SASA) from surface (exposed, high SASA) residues; total SASA is a whole-molecule size measure.

B-factor. Crystallographic B-factors measure how much each atom's electron density is smeared out, in Å². They rise in mobile loops and surface residues and fall in the buried interior. In AlphaFold models this column is repurposed to hold pLDDT instead.

pLDDT. For AlphaFold models, the B-factor field carries pLDDT — the model's own estimate of local accuracy on a 0–100 scale. Regions with pLDDT<50 should be treated as essentially unmodeled; they often correspond to intrinsically disordered segments.

Backbone torsions (φ/ψ). φ (phi) and ψ (psi) are the two rotatable backbone dihedrals per residue: φ is the C(i-1)–N–Cα–C torsion, ψ is the N–Cα–C–N(i+1) torsion, both in degrees on (−180°, 180°]. α-helical residues cluster near (−60°, −45°); β-strand residues near (−120°, +130°). A Ramachandran plot is simply a scatter of (φ, ψ) for every residue.

Radius of gyration, Cα contacts, bounding box. Radius of gyration (Rg) is the root-mean-square distance of Cα atoms from their centroid — a single number for overall size and compactness. A globular domain of N residues has Rg ≈ 2.2·N^0.38 Å; an extended or disordered chain has a much larger Rg. The Cα contact count is the number of residue pairs whose Cα atoms are within 8 Å and are more than four positions apart in sequence — a standard proxy for tertiary packing density. The bounding box is the smallest axis-aligned box enclosing all Cα atoms.

Secondary structure (3-state, P-SEA). Three-state secondary structure (P-SEA) collapses the eight DSSP classes into helix (a), strand (b), and coil (c). P-SEA assigns these from Cα geometry alone — distances and angles — without requiring backbone oxygens, so it works on any Cα trace.

Secondary structure (8-state, DSSP). Secondary structure is the local, repeating backbone conformation. DSSP classifies it into eight states by reading the hydrogen-bond network: three helix types (H, G, I), two β types (E, B), two non-regular types (T, S), and unstructured coil (-).

Foldseek 3Di. The Foldseek 3Di string encodes local tertiary geometry as a 20-letter alphabet — one character per residue — derived from the relative positions of nearby Cα atoms. Unlike the amino-acid sequence, 3Di is a direct function of the 3D structure, so two proteins with the same fold have similar 3Di strings even at low sequence identity.

mmCIF coordinates. Structure coordinates are given as an mmCIF _atom_site loop: one row per atom with element, residue name, chain id, sequence number, and x/y/z position in Å. Only the four main-chain atoms per residue are included here; side chains are omitted to keep the record compact.

Sequence. This is the polypeptide sequence — one letter per residue, N-terminus first. Length ranges from a few dozen residues for small domains to over a thousand for large multi-domain proteins.